Protein AF-A0A538GIA3-F1 (afdb_monomer_lite)

Radius of gyration: 32.83 Å; chains: 1; bounding box: 86×60×138 Å

Foldseek 3Di:
DVVLLLVLFVLSVLLVVLVVCCCVQVNPVLVVLVVLLVLLVVVVFDHDVVLVVLLVCLSNVLSVQLSVLSNVLSVQLSVVVVVVAFSVCSVVVCPPVSVVRNVVSVVSNVVSVVSSCVRVVSSCVVVVVVVVVCLVCVLVVPLPPPPVVLLPDDLVVLLVQLQVCLLVQQHQRSVVSSSVVSVSVCSRVVRCCCLVPVLCQQCPCPHPHPNVVVHNCVSVVNSNVRSVVSSVVSSVVSVVSSCVVVVHPPDDDDDDDDDDDVVVVVVVVVVVVVVVCSCCPVVVCVVVCPPPPADAKAADLDDALPNFAKWWAFPVHIIHFDWDQDDDPDADPRAFEDALNGTDWIKGFASFAGDPVQKWKAFPVVRDTFDWDWPDDDRGMTTIDGPDRDDFGKMWIWGWDHDPVIGIIIGIYGHHPVVDDGRPHDHPVPPPPVLCVLLVLLQLLLVVLLVLLVVLVVVCVVPPDQLSVLLSLLSNLSSQLSVLLSVCSVPFDDLVSLLSNCLSPLFRNLLSNLLSLVSVVDDPVVNVVSVVVSVVLSVVLNVLSVPWDFQPSQRVSDPRRDRGDPVSTDDDSVVNSVVRNVSSCCRQQVSLVVCCSVVHLVVLSVLSNVLSVLQVVLVVCVVVVDNSSNSVSSSSSSVSNSVSVVSVSPDDDDPDPPDDDDDDDDPDDDDDDDDDDD

Structure (mmCIF, N/CA/C/O backbone):
data_AF-A0A538GIA3-F1
#
_entry.id   AF-A0A538GIA3-F1
#
loop_
_atom_site.group_PDB
_atom_site.id
_atom_site.type_symbol
_atom_site.label_atom_id
_atom_site.label_alt_id
_atom_site.label_comp_id
_atom_site.label_asym_id
_atom_site.label_entity_id
_atom_site.label_seq_id
_atom_site.pdbx_PDB_ins_code
_atom_site.Cartn_x
_atom_site.Cartn_y
_atom_site.Cartn_z
_atom_site.occupancy
_atom_site.B_iso_or_equiv
_atom_site.auth_seq_id
_atom_site.auth_comp_id
_atom_site.auth_asym_id
_atom_site.auth_atom_id
_atom_site.pdbx_PDB_model_num
ATOM 1 N N . MET A 1 1 ? 30.311 -12.502 3.377 1.00 30.80 1 MET A N 1
ATOM 2 C CA . MET A 1 1 ? 28.892 -12.928 3.327 1.00 30.80 1 MET A CA 1
ATOM 3 C C . MET A 1 1 ? 28.023 -11.924 2.565 1.00 30.80 1 MET A C 1
ATOM 5 O O . MET A 1 1 ? 27.587 -12.278 1.486 1.00 30.80 1 MET A O 1
ATOM 9 N N . ASN A 1 2 ? 27.833 -10.675 3.027 1.00 29.47 2 ASN A N 1
ATOM 10 C CA . ASN A 1 2 ? 27.054 -9.655 2.284 1.00 29.47 2 ASN A CA 1
ATOM 11 C C . ASN A 1 2 ? 27.598 -9.367 0.881 1.00 29.47 2 ASN A C 1
ATOM 13 O O . ASN A 1 2 ? 26.841 -9.315 -0.073 1.00 29.47 2 ASN A O 1
ATOM 17 N N . GLU A 1 3 ? 28.916 -9.294 0.733 1.00 31.89 3 GLU A N 1
ATOM 18 C CA . GLU A 1 3 ? 29.552 -9.089 -0.571 1.00 31.89 3 GLU A CA 1
ATOM 19 C C . GLU A 1 3 ? 29.399 -10.298 -1.518 1.00 31.89 3 GLU A C 1
ATOM 21 O O . GLU A 1 3 ? 29.575 -10.163 -2.721 1.00 31.89 3 GLU A O 1
ATOM 26 N N . ALA A 1 4 ? 29.083 -11.487 -0.987 1.00 32.78 4 ALA A N 1
ATOM 27 C CA . ALA A 1 4 ? 28.753 -12.683 -1.770 1.00 32.78 4 ALA A CA 1
ATOM 28 C C . ALA A 1 4 ? 27.242 -12.756 -2.079 1.00 32.78 4 ALA A C 1
ATOM 30 O O . ALA A 1 4 ? 26.858 -13.183 -3.160 1.00 32.78 4 ALA A O 1
ATOM 31 N N . LEU A 1 5 ? 26.387 -12.260 -1.176 1.00 35.44 5 LEU A N 1
ATOM 32 C CA . LEU A 1 5 ? 24.940 -12.120 -1.386 1.00 35.44 5 LEU A CA 1
ATOM 33 C C . LEU A 1 5 ? 24.604 -11.033 -2.422 1.00 35.44 5 LEU A C 1
ATOM 35 O O . LEU A 1 5 ? 23.745 -11.261 -3.266 1.00 35.44 5 LEU A O 1
ATOM 39 N N . ASP A 1 6 ? 25.334 -9.912 -2.427 1.00 36.81 6 ASP A N 1
ATOM 40 C CA . ASP A 1 6 ? 25.243 -8.868 -3.464 1.00 36.81 6 ASP A CA 1
ATOM 41 C C . ASP A 1 6 ? 25.785 -9.343 -4.824 1.00 36.81 6 ASP A C 1
ATOM 43 O O . ASP A 1 6 ? 25.333 -8.886 -5.874 1.00 36.81 6 ASP A O 1
ATOM 47 N N . ARG A 1 7 ? 26.739 -10.286 -4.826 1.00 38.81 7 ARG A N 1
ATOM 48 C CA . ARG A 1 7 ? 27.225 -10.953 -6.047 1.00 38.81 7 ARG A CA 1
ATOM 49 C C . ARG A 1 7 ? 26.241 -12.004 -6.583 1.00 38.81 7 ARG A C 1
ATOM 51 O O . ARG A 1 7 ? 26.227 -12.240 -7.787 1.00 38.81 7 ARG A O 1
ATOM 58 N N . GLY A 1 8 ? 25.392 -12.573 -5.723 1.00 35.66 8 GLY A N 1
ATOM 59 C CA . GLY A 1 8 ? 24.418 -13.623 -6.055 1.00 35.66 8 GLY A CA 1
ATOM 60 C C . GLY A 1 8 ? 23.109 -13.156 -6.711 1.00 35.66 8 GLY A C 1
ATOM 61 O O . GLY A 1 8 ? 22.269 -13.995 -7.043 1.00 35.66 8 GLY A O 1
ATOM 62 N N . GLY A 1 9 ? 22.895 -11.849 -6.903 1.00 52.62 9 GLY A N 1
ATOM 63 C CA . GLY A 1 9 ? 21.720 -11.312 -7.606 1.00 52.62 9 GLY A CA 1
ATOM 64 C C . GLY A 1 9 ? 20.382 -11.798 -7.022 1.00 52.62 9 GLY A C 1
ATOM 65 O O . GLY A 1 9 ? 20.140 -11.684 -5.822 1.00 52.62 9 GLY A O 1
ATOM 66 N N . ALA A 1 10 ? 19.516 -12.383 -7.860 1.00 40.97 10 ALA A N 1
ATOM 67 C CA . ALA A 1 10 ? 18.181 -12.862 -7.473 1.00 40.97 10 ALA A CA 1
ATOM 68 C C . ALA A 1 10 ? 18.180 -13.916 -6.340 1.00 40.97 10 ALA A C 1
ATOM 70 O O . ALA A 1 10 ? 17.203 -14.014 -5.596 1.00 40.97 10 ALA A O 1
ATOM 71 N N . ALA A 1 11 ? 19.271 -14.670 -6.159 1.00 36.50 11 ALA A N 1
ATOM 72 C CA . ALA A 1 11 ? 19.405 -15.624 -5.055 1.00 36.50 11 ALA A CA 1
ATOM 73 C C . ALA A 1 11 ? 19.592 -14.918 -3.696 1.00 36.50 11 ALA A C 1
ATOM 75 O O . ALA A 1 11 ? 19.081 -15.382 -2.676 1.00 36.50 11 ALA A O 1
ATOM 76 N N . GLY A 1 12 ? 20.256 -13.755 -3.682 1.00 39.94 12 GLY A N 1
ATOM 77 C CA . GLY A 1 12 ? 20.361 -12.892 -2.502 1.00 39.94 12 GLY A CA 1
ATOM 78 C C . GLY A 1 12 ? 19.007 -12.293 -2.107 1.00 39.94 12 GLY A C 1
ATOM 79 O O . GLY A 1 12 ? 18.631 -12.327 -0.933 1.00 39.94 12 GLY A O 1
ATOM 80 N N . ASP A 1 13 ? 18.220 -11.850 -3.092 1.00 44.09 13 ASP A N 1
ATOM 81 C CA . ASP A 1 13 ? 16.851 -11.358 -2.881 1.00 44.09 13 ASP A CA 1
ATOM 82 C C . ASP A 1 13 ? 15.893 -12.457 -2.395 1.00 44.09 13 ASP A C 1
ATOM 84 O O . ASP A 1 13 ? 15.010 -12.197 -1.568 1.00 44.09 13 ASP A O 1
ATOM 88 N N . LEU A 1 14 ? 16.083 -13.703 -2.847 1.00 44.78 14 LEU A N 1
ATOM 89 C CA . LEU A 1 14 ? 15.340 -14.859 -2.346 1.00 44.78 14 LEU A CA 1
ATOM 90 C C . LEU A 1 14 ? 15.636 -15.104 -0.861 1.00 44.78 14 LEU A C 1
ATOM 92 O O . LEU A 1 14 ? 14.704 -15.303 -0.087 1.00 44.78 14 LEU A O 1
ATOM 96 N N . ILE A 1 15 ? 16.901 -15.020 -0.436 1.00 45.38 15 ILE A N 1
ATOM 97 C CA . ILE A 1 15 ? 17.307 -15.190 0.970 1.00 45.38 15 ILE A CA 1
ATOM 98 C C . ILE A 1 15 ? 16.727 -14.071 1.851 1.00 45.38 15 ILE A C 1
ATOM 100 O O . ILE A 1 15 ? 16.219 -14.341 2.942 1.00 45.38 15 ILE A O 1
ATOM 104 N N . VAL A 1 16 ? 16.717 -12.824 1.369 1.00 43.94 16 VAL A N 1
ATOM 105 C CA . VAL A 1 16 ? 16.105 -11.685 2.081 1.00 43.94 16 VAL A CA 1
ATOM 106 C C . VAL A 1 16 ? 14.578 -11.833 2.182 1.00 43.94 16 VAL A C 1
ATOM 108 O O . VAL A 1 16 ? 13.993 -11.552 3.234 1.00 43.94 16 VAL A O 1
ATOM 111 N N . ASN A 1 17 ? 13.909 -12.322 1.134 1.00 48.97 17 ASN A N 1
ATOM 112 C CA . ASN A 1 17 ? 12.468 -12.595 1.162 1.00 48.97 17 ASN A CA 1
ATOM 113 C C . ASN A 1 17 ? 12.107 -13.811 2.031 1.00 48.97 17 ASN A C 1
ATOM 115 O O . ASN A 1 17 ? 11.138 -13.744 2.791 1.00 48.97 17 ASN A O 1
ATOM 119 N N . LEU A 1 18 ? 12.903 -14.881 1.989 1.00 52.16 18 LEU A N 1
ATOM 120 C CA . LEU A 1 18 ? 12.789 -16.037 2.882 1.00 52.16 18 LEU A CA 1
ATOM 121 C C . LEU A 1 18 ? 12.942 -15.596 4.343 1.00 52.16 18 LEU A C 1
ATOM 123 O O . LEU A 1 18 ? 12.185 -16.044 5.204 1.00 52.16 18 LEU A O 1
ATOM 127 N N . HIS A 1 19 ? 13.861 -14.668 4.633 1.00 50.59 19 HIS A N 1
ATOM 128 C CA . HIS A 1 19 ? 14.054 -14.121 5.978 1.00 50.59 19 HIS A CA 1
ATOM 129 C C . HIS A 1 19 ? 12.826 -13.334 6.469 1.00 50.59 19 HIS A C 1
ATOM 131 O O . HIS A 1 19 ? 12.388 -13.488 7.613 1.00 50.59 19 HIS A O 1
ATOM 137 N N . ALA A 1 20 ? 12.210 -12.529 5.596 1.00 52.38 20 ALA A N 1
ATOM 138 C CA . ALA A 1 20 ? 10.968 -11.825 5.915 1.00 52.38 20 ALA A CA 1
ATOM 139 C C . ALA A 1 20 ? 9.803 -12.798 6.183 1.00 52.38 20 ALA A C 1
ATOM 141 O O . ALA A 1 20 ? 9.031 -12.598 7.126 1.00 52.38 20 ALA A O 1
ATOM 142 N N . GLN A 1 21 ? 9.701 -13.875 5.397 1.00 53.84 21 GLN A N 1
ATOM 143 C CA . GLN A 1 21 ? 8.718 -14.937 5.608 1.00 53.84 21 GLN A CA 1
ATOM 144 C C . GLN A 1 21 ? 8.959 -15.689 6.923 1.00 53.84 21 GLN A C 1
ATOM 146 O O . GLN A 1 21 ? 7.995 -15.942 7.641 1.00 53.84 21 GLN A O 1
ATOM 151 N N . LEU A 1 22 ? 10.210 -15.977 7.297 1.00 60.34 22 LEU A N 1
ATOM 152 C CA . LEU A 1 22 ? 10.563 -16.597 8.580 1.00 60.34 22 LEU A CA 1
ATOM 153 C C . LEU A 1 22 ? 10.086 -15.749 9.769 1.00 60.34 22 LEU A C 1
ATOM 155 O O . LEU A 1 22 ? 9.407 -16.260 10.658 1.00 60.34 22 LEU A O 1
ATOM 159 N N . ASN A 1 23 ? 10.367 -14.444 9.762 1.00 57.31 23 ASN A N 1
ATOM 160 C CA . ASN A 1 23 ? 9.958 -13.557 10.855 1.00 57.31 23 ASN A CA 1
ATOM 161 C C . ASN A 1 23 ? 8.429 -13.410 10.948 1.00 57.31 23 ASN A C 1
ATOM 163 O O . ASN A 1 23 ? 7.873 -13.413 12.050 1.00 57.31 23 ASN A O 1
ATOM 167 N N . MET A 1 24 ? 7.731 -13.322 9.809 1.00 61.91 24 MET A N 1
ATOM 168 C CA . MET A 1 24 ? 6.268 -13.210 9.788 1.00 61.91 24 MET A CA 1
ATOM 169 C C . MET A 1 24 ? 5.551 -14.525 10.114 1.00 61.91 24 MET A C 1
ATOM 171 O O . MET A 1 24 ? 4.698 -14.544 11.001 1.00 61.91 24 MET A O 1
ATOM 175 N N . LEU A 1 25 ? 5.850 -15.608 9.394 1.00 59.62 25 LEU A N 1
ATOM 176 C CA . LEU A 1 25 ? 5.139 -16.889 9.494 1.00 59.62 25 LEU A CA 1
ATOM 177 C C . LEU A 1 25 ? 5.694 -17.763 10.623 1.00 59.62 25 LEU A C 1
ATOM 179 O O . LEU A 1 25 ? 4.917 -18.316 11.398 1.00 59.62 25 LEU A O 1
ATOM 183 N N . GLY A 1 26 ? 7.020 -17.855 10.740 1.00 57.88 26 GLY A N 1
ATOM 184 C CA . GLY A 1 26 ? 7.700 -18.669 11.750 1.00 57.88 26 GLY A CA 1
ATOM 185 C C . GLY A 1 26 ? 7.794 -17.999 13.122 1.00 57.88 26 GLY A C 1
ATOM 186 O O . GLY A 1 26 ? 7.674 -18.670 14.132 1.00 57.88 26 GLY A O 1
ATOM 187 N N . GLY A 1 27 ? 7.963 -16.679 13.198 1.00 64.00 27 GLY A N 1
ATOM 188 C CA . GLY A 1 27 ? 8.046 -15.968 14.479 1.00 64.00 27 GLY A CA 1
ATOM 189 C C . GLY A 1 27 ? 6.685 -15.481 14.974 1.00 64.00 27 GLY A C 1
ATOM 190 O O . GLY A 1 27 ? 6.101 -16.005 15.927 1.00 64.00 27 GLY A O 1
ATOM 191 N N . LEU A 1 28 ? 6.172 -14.443 14.314 1.00 65.88 28 LEU A N 1
ATOM 192 C CA . LEU A 1 28 ? 4.982 -13.723 14.761 1.00 65.88 28 LEU A CA 1
ATOM 193 C C . LEU A 1 28 ? 3.721 -14.594 14.725 1.00 65.88 28 LEU A C 1
ATOM 195 O O . LEU A 1 28 ? 2.940 -14.574 15.677 1.00 65.88 28 LEU A O 1
ATOM 199 N N . MET A 1 29 ? 3.505 -15.356 13.650 1.00 71.62 29 MET A N 1
ATOM 200 C CA . MET A 1 29 ? 2.261 -16.110 13.490 1.00 71.62 29 MET A CA 1
ATOM 201 C C . MET A 1 29 ? 2.133 -17.248 14.505 1.00 71.62 29 MET A C 1
ATOM 203 O O . MET A 1 29 ? 1.075 -17.380 15.114 1.00 71.62 29 MET A O 1
ATOM 207 N N . LEU A 1 30 ? 3.205 -18.003 14.771 1.00 76.50 30 LEU A N 1
ATOM 208 C CA . LEU A 1 30 ? 3.218 -19.029 15.823 1.00 76.50 30 LEU A CA 1
ATOM 209 C C . LEU A 1 30 ? 2.889 -18.443 17.198 1.00 76.50 30 LEU A C 1
ATOM 211 O O . LEU A 1 30 ? 2.060 -18.994 17.927 1.00 76.50 30 LEU A O 1
ATOM 215 N N . LEU A 1 31 ? 3.485 -17.296 17.531 1.00 72.38 31 LEU A N 1
ATOM 216 C CA . LEU A 1 31 ? 3.217 -16.601 18.786 1.00 72.38 31 LEU A CA 1
ATOM 217 C C . LEU A 1 31 ? 1.751 -16.149 18.877 1.00 72.38 31 LEU A C 1
ATOM 219 O O . LEU A 1 31 ? 1.096 -16.380 19.893 1.00 72.38 31 LEU A O 1
ATOM 223 N N . LEU A 1 32 ? 1.200 -15.570 17.806 1.00 76.19 32 LEU A N 1
ATOM 224 C CA . LEU A 1 32 ? -0.209 -15.168 17.745 1.00 76.19 32 LEU A CA 1
ATOM 225 C C . LEU A 1 32 ? -1.166 -16.364 17.838 1.00 76.19 32 LEU A C 1
ATOM 227 O O . LEU A 1 32 ? -2.190 -16.271 18.514 1.00 76.19 32 LEU A O 1
ATOM 231 N N . MET A 1 33 ? -0.840 -17.488 17.199 1.00 80.88 33 MET A N 1
ATOM 232 C CA . MET A 1 33 ? -1.633 -18.718 17.264 1.00 80.88 33 MET A CA 1
ATOM 233 C C . MET A 1 33 ? -1.631 -19.306 18.677 1.00 80.88 33 MET A C 1
ATOM 235 O O . MET A 1 33 ? -2.693 -19.653 19.197 1.00 80.88 33 MET A O 1
ATOM 239 N N . GLY A 1 34 ? -0.465 -19.359 19.329 1.00 78.50 34 GLY A N 1
ATOM 240 C CA . GLY A 1 34 ? -0.338 -19.788 20.722 1.00 78.50 34 GLY A CA 1
ATOM 241 C C . GLY A 1 34 ? -1.129 -18.891 21.675 1.00 78.50 34 GLY A C 1
ATOM 242 O O . GLY A 1 34 ? -1.911 -19.386 22.488 1.00 78.50 34 GLY A O 1
ATOM 243 N N . LEU A 1 35 ? -1.011 -17.568 21.517 1.00 78.94 35 LEU A N 1
ATOM 244 C CA . LEU A 1 35 ? -1.792 -16.595 22.283 1.00 78.94 35 LEU A CA 1
ATOM 245 C C . LEU A 1 35 ? -3.297 -16.746 22.050 1.00 78.94 35 LEU A C 1
ATOM 247 O O . LEU A 1 35 ? -4.066 -16.660 23.003 1.00 78.94 35 LEU A O 1
ATOM 251 N N . ALA A 1 36 ? -3.733 -16.981 20.811 1.00 82.12 36 ALA A N 1
ATOM 252 C CA . ALA A 1 36 ? -5.144 -17.168 20.490 1.00 82.12 36 ALA A CA 1
ATOM 253 C C . ALA A 1 36 ? -5.718 -18.428 21.155 1.00 82.12 36 ALA A C 1
ATOM 255 O O . ALA A 1 36 ? -6.781 -18.357 21.771 1.00 82.12 36 ALA A O 1
ATOM 256 N N . LEU A 1 37 ? -5.011 -19.561 21.078 1.00 83.06 37 LEU A N 1
ATOM 257 C CA . LEU A 1 37 ? -5.427 -20.804 21.732 1.00 83.06 37 LEU A CA 1
ATOM 258 C C . LEU A 1 37 ? -5.461 -20.643 23.258 1.00 83.06 37 LEU A C 1
ATOM 260 O O . LEU A 1 37 ? -6.485 -20.939 23.873 1.00 83.06 37 LEU A O 1
ATOM 264 N N . GLY A 1 38 ? -4.400 -20.092 23.854 1.00 78.88 38 GLY A N 1
ATOM 265 C CA . GLY A 1 38 ? -4.327 -19.856 25.298 1.00 78.88 38 GLY A CA 1
ATOM 266 C C . GLY A 1 38 ? -5.387 -18.871 25.800 1.00 78.88 38 GLY A C 1
ATOM 267 O O . GLY A 1 38 ? -6.025 -19.107 26.822 1.00 78.88 38 GLY A O 1
ATOM 268 N N . ALA A 1 39 ? -5.651 -17.793 25.058 1.00 79.00 39 ALA A N 1
ATOM 269 C CA . ALA A 1 39 ? -6.700 -16.837 25.407 1.00 79.00 39 ALA A CA 1
ATOM 270 C C . ALA A 1 39 ? -8.099 -17.467 25.350 1.00 79.00 39 ALA A C 1
ATOM 272 O O . ALA A 1 39 ? -8.937 -17.167 26.198 1.00 79.00 39 ALA A O 1
ATOM 273 N N . LEU A 1 40 ? -8.370 -18.339 24.375 1.00 81.94 40 LEU A N 1
ATOM 274 C CA . LEU A 1 40 ? -9.651 -19.040 24.283 1.00 81.94 40 LEU A CA 1
ATOM 275 C C . LEU A 1 40 ? -9.827 -20.059 25.415 1.00 81.94 40 LEU A C 1
ATOM 277 O O . LEU A 1 40 ? -10.924 -20.149 25.967 1.00 81.94 40 LEU A O 1
ATOM 281 N N . GLU A 1 41 ? -8.764 -20.767 25.802 1.00 82.88 41 GLU A N 1
ATOM 282 C CA . GLU A 1 41 ? -8.759 -21.649 26.979 1.00 82.88 41 GLU A CA 1
ATOM 283 C C . GLU A 1 41 ? -9.051 -20.864 28.268 1.00 82.88 41 GLU A C 1
ATOM 285 O O . GLU A 1 41 ? -9.948 -21.238 29.022 1.00 82.88 41 GLU A O 1
ATOM 290 N N . LEU A 1 42 ? -8.390 -19.718 28.479 1.00 82.12 42 LEU A N 1
ATOM 291 C CA . LEU A 1 42 ? -8.646 -18.825 29.622 1.00 82.12 42 LEU A CA 1
ATOM 292 C C . LEU A 1 42 ? -10.083 -18.278 29.652 1.00 82.12 42 LEU A C 1
ATOM 294 O O . LEU A 1 42 ? -10.603 -17.945 30.714 1.00 82.12 42 LEU A O 1
ATOM 298 N N . LEU A 1 43 ? -10.738 -18.183 28.493 1.00 79.94 43 LEU A N 1
ATOM 299 C CA . LEU A 1 43 ? -12.144 -17.790 28.362 1.00 79.94 43 LEU A CA 1
ATOM 300 C C . LEU A 1 43 ? -13.119 -18.974 28.530 1.00 79.94 43 LEU A C 1
ATOM 302 O O . LEU A 1 43 ? -14.318 -18.819 28.279 1.00 79.94 43 LEU A O 1
ATOM 306 N N . GLY A 1 44 ? -12.627 -20.143 28.951 1.00 80.75 44 GLY A N 1
ATOM 307 C CA . GLY A 1 44 ? -13.427 -21.327 29.260 1.00 80.75 44 GLY A CA 1
ATOM 308 C C . GLY A 1 44 ? -13.845 -22.146 28.038 1.00 80.75 44 GLY A C 1
ATOM 309 O O . GLY A 1 44 ? -14.849 -22.862 28.102 1.00 80.75 44 GLY A O 1
ATOM 310 N N . ALA A 1 45 ? -13.140 -22.020 26.908 1.00 85.19 45 ALA A N 1
ATOM 311 C CA . ALA A 1 45 ? -13.335 -22.899 25.758 1.00 85.19 45 ALA A CA 1
ATOM 312 C C . ALA A 1 45 ? -12.689 -24.273 25.999 1.00 85.19 45 ALA A C 1
ATOM 314 O O . ALA A 1 45 ? -11.626 -24.371 26.610 1.00 85.19 45 ALA A O 1
ATOM 315 N N . SER A 1 46 ? -13.308 -25.339 25.484 1.00 85.69 46 SER A N 1
ATOM 316 C CA . SER A 1 46 ? -12.746 -26.686 25.591 1.00 85.69 46 SER A CA 1
ATOM 317 C C . SER A 1 46 ? -11.456 -26.815 24.780 1.00 85.69 46 SER A C 1
ATOM 319 O O . SER A 1 46 ? -11.384 -26.447 23.604 1.00 85.69 46 SER A O 1
ATOM 321 N N . ARG A 1 47 ? -10.424 -27.354 25.430 1.00 80.94 47 ARG A N 1
ATOM 322 C CA . ARG A 1 47 ? -9.103 -27.573 24.842 1.00 80.94 47 ARG A CA 1
ATOM 323 C C . ARG A 1 47 ? -9.176 -28.581 23.691 1.00 80.94 47 ARG A C 1
ATOM 325 O O . ARG A 1 47 ? -9.852 -29.601 23.793 1.00 80.94 47 ARG A O 1
ATOM 332 N N . GLN A 1 48 ? -8.448 -28.315 22.607 1.00 85.12 48 GLN A N 1
ATOM 333 C CA . GLN A 1 48 ? -8.380 -29.161 21.404 1.00 85.12 48 GLN A CA 1
ATOM 334 C C . GLN A 1 48 ? -6.963 -29.750 21.237 1.00 85.12 48 GLN A C 1
ATOM 336 O O . GLN A 1 48 ? -6.241 -29.374 20.310 1.00 85.12 48 GLN A O 1
ATOM 341 N N . PRO A 1 49 ? -6.516 -30.661 22.125 1.00 82.50 49 PRO A N 1
ATOM 342 C CA . PRO A 1 49 ? -5.104 -31.035 22.252 1.00 82.50 49 PRO A CA 1
ATOM 343 C C . PRO A 1 49 ? -4.532 -31.707 20.999 1.00 82.50 49 PRO A C 1
ATOM 345 O O . PRO A 1 49 ? -3.393 -31.434 20.630 1.00 82.50 49 PRO A O 1
ATOM 348 N N . ARG A 1 50 ? -5.318 -32.539 20.298 1.00 86.69 50 ARG A N 1
ATOM 349 C CA . ARG A 1 50 ? -4.876 -33.203 19.057 1.00 86.69 50 ARG A CA 1
ATOM 350 C C . ARG A 1 50 ? -4.555 -32.192 17.954 1.00 86.69 50 ARG A C 1
ATOM 352 O O . ARG A 1 50 ? -3.497 -32.266 17.342 1.00 86.69 50 ARG A O 1
ATOM 359 N N . ARG A 1 51 ? -5.444 -31.217 17.736 1.00 86.12 51 ARG A N 1
ATOM 360 C CA . ARG A 1 51 ? -5.266 -30.178 16.708 1.00 86.12 51 ARG A CA 1
ATOM 361 C C . ARG A 1 51 ? -4.180 -29.178 17.103 1.00 86.12 51 ARG A C 1
ATOM 363 O O . ARG A 1 51 ? -3.378 -28.812 16.257 1.00 86.12 51 ARG A O 1
ATOM 370 N N . ALA A 1 52 ? -4.095 -28.805 18.382 1.00 83.94 52 ALA A N 1
ATOM 371 C CA . ALA A 1 52 ? -3.032 -27.939 18.892 1.00 83.94 52 ALA A CA 1
ATOM 372 C C . ALA A 1 52 ? -1.635 -28.570 18.742 1.00 83.94 52 ALA A C 1
ATOM 374 O O . ALA A 1 52 ? -0.704 -27.888 18.328 1.00 83.94 52 ALA A O 1
ATOM 375 N N . ARG A 1 53 ? -1.489 -29.880 18.998 1.00 85.75 53 ARG A N 1
ATOM 376 C CA . ARG A 1 53 ? -0.234 -30.606 18.727 1.00 85.75 53 ARG A CA 1
ATOM 377 C C . ARG A 1 53 ? 0.112 -30.607 17.240 1.00 85.75 53 ARG A C 1
ATOM 379 O O . ARG A 1 53 ? 1.259 -30.365 16.894 1.00 85.75 53 ARG A O 1
ATOM 386 N N . LEU A 1 54 ? -0.877 -30.815 16.371 1.00 87.62 54 LEU A N 1
ATOM 387 C CA . LEU A 1 54 ? -0.676 -30.785 14.920 1.00 87.62 54 LEU A CA 1
ATOM 388 C C . LEU A 1 54 ? -0.157 -29.416 14.447 1.00 87.62 54 LEU A C 1
ATOM 390 O O . LEU A 1 54 ? 0.767 -29.353 13.647 1.00 87.62 54 LEU A O 1
ATOM 394 N N . VAL A 1 55 ? -0.698 -28.324 14.999 1.00 87.06 55 VAL A N 1
ATOM 395 C CA . VAL A 1 55 ? -0.223 -26.951 14.754 1.00 87.06 55 VAL A CA 1
ATOM 396 C C . VAL A 1 55 ? 1.225 -26.772 15.209 1.00 87.06 55 VAL A C 1
ATOM 398 O O . VAL A 1 55 ? 2.042 -26.271 14.442 1.00 87.06 55 VAL A O 1
ATOM 401 N N . LEU A 1 56 ? 1.541 -27.198 16.436 1.00 82.62 56 LEU A N 1
ATOM 402 C CA . LEU A 1 56 ? 2.874 -27.066 17.038 1.00 82.62 56 LEU A CA 1
ATOM 403 C C . LEU A 1 56 ? 3.948 -27.905 16.342 1.00 82.62 56 LEU A C 1
ATOM 405 O O . LEU A 1 56 ? 5.125 -27.617 16.506 1.00 82.62 56 LEU A O 1
ATOM 409 N N . VAL A 1 57 ? 3.564 -28.933 15.589 1.00 86.44 57 VAL A N 1
ATOM 410 C CA . VAL A 1 57 ? 4.512 -29.773 14.850 1.00 86.44 57 VAL A CA 1
ATOM 411 C C . VAL A 1 57 ? 4.605 -29.321 13.400 1.00 86.44 57 VAL A C 1
ATOM 413 O O . VAL A 1 57 ? 5.692 -29.014 12.924 1.00 86.44 57 VAL A O 1
ATOM 416 N N . LEU A 1 58 ? 3.477 -29.227 12.693 1.00 90.25 58 LEU A N 1
ATOM 417 C CA . LEU A 1 58 ? 3.489 -29.016 11.247 1.00 90.25 58 LEU A CA 1
ATOM 418 C C . LEU A 1 58 ? 3.885 -27.598 10.841 1.00 90.25 58 LEU A C 1
ATOM 420 O O . LEU A 1 58 ? 4.578 -27.438 9.840 1.00 90.25 58 LEU A O 1
ATOM 424 N N . VAL A 1 59 ? 3.480 -26.572 11.600 1.00 85.81 59 VAL A N 1
ATOM 425 C CA . VAL A 1 59 ? 3.829 -25.185 11.257 1.00 85.81 59 VAL A CA 1
ATOM 426 C C . VAL A 1 59 ? 5.324 -24.928 11.474 1.00 85.81 59 VAL A C 1
ATOM 428 O O . VAL A 1 59 ? 5.964 -24.486 10.522 1.00 85.81 59 VAL A O 1
ATOM 431 N N . PRO A 1 60 ? 5.935 -25.239 12.639 1.00 83.81 60 PRO A N 1
ATOM 432 C CA . PRO A 1 60 ? 7.365 -25.004 12.821 1.00 83.81 60 PRO A CA 1
ATOM 433 C C . PRO A 1 60 ? 8.229 -25.932 11.968 1.00 83.81 60 PRO A C 1
ATOM 435 O O . PRO A 1 60 ? 9.177 -25.454 11.355 1.00 83.81 60 PRO A O 1
ATOM 438 N N . ALA A 1 61 ? 7.904 -27.229 11.881 1.00 86.19 61 ALA A N 1
ATOM 439 C CA . ALA A 1 61 ? 8.702 -28.173 11.097 1.00 86.19 61 ALA A CA 1
ATOM 440 C C . ALA A 1 61 ? 8.606 -27.882 9.595 1.00 86.19 61 ALA A C 1
ATOM 442 O O . ALA A 1 61 ? 9.630 -27.813 8.920 1.00 86.19 61 ALA A O 1
ATOM 443 N N . GLY A 1 62 ? 7.395 -27.635 9.082 1.00 86.25 62 GLY A N 1
ATOM 444 C CA . GLY A 1 62 ? 7.196 -27.244 7.689 1.00 86.25 62 GLY A CA 1
ATOM 445 C C . GLY A 1 62 ? 7.932 -25.947 7.359 1.00 86.25 62 GLY A C 1
ATOM 446 O O . GLY A 1 62 ? 8.617 -25.878 6.345 1.00 86.25 62 GLY A O 1
ATOM 447 N N . MET A 1 63 ? 7.884 -24.950 8.248 1.00 83.81 63 MET A N 1
ATOM 448 C CA . MET A 1 63 ? 8.592 -23.685 8.042 1.00 83.81 63 MET A CA 1
ATOM 449 C C . MET A 1 63 ? 10.116 -23.843 8.108 1.00 83.81 63 MET A C 1
ATOM 451 O O . MET A 1 63 ? 10.824 -23.251 7.296 1.00 83.81 63 MET A O 1
ATOM 455 N N . ALA A 1 64 ? 10.627 -24.646 9.045 1.00 83.62 64 ALA A N 1
ATOM 456 C CA . ALA A 1 64 ? 12.055 -24.910 9.182 1.00 83.62 64 ALA A CA 1
ATOM 457 C C . ALA A 1 64 ? 12.615 -25.591 7.929 1.00 83.62 64 ALA A C 1
ATOM 459 O O . ALA A 1 64 ? 13.626 -25.134 7.406 1.00 83.62 64 ALA A O 1
ATOM 460 N N . VAL A 1 65 ? 11.928 -26.623 7.422 1.00 86.88 65 VAL A N 1
ATOM 461 C CA . VAL A 1 65 ? 12.314 -27.332 6.191 1.00 86.88 65 VAL A CA 1
ATOM 462 C C . VAL A 1 65 ? 12.188 -26.420 4.974 1.00 86.88 65 VAL A C 1
ATOM 464 O O . VAL A 1 65 ? 13.116 -26.350 4.178 1.00 86.88 65 VAL A O 1
ATOM 467 N N . TYR A 1 66 ? 11.082 -25.682 4.842 1.00 80.81 66 TYR A N 1
ATOM 468 C CA . TYR A 1 66 ? 10.877 -24.757 3.724 1.00 80.81 66 TYR A CA 1
ATOM 469 C C . TYR A 1 66 ? 11.988 -23.703 3.657 1.00 80.81 66 TYR A C 1
ATOM 471 O O . TYR A 1 66 ? 12.516 -23.407 2.588 1.00 80.81 66 TYR A O 1
ATOM 479 N N . TYR A 1 67 ? 12.379 -23.163 4.812 1.00 78.56 67 TYR A N 1
ATOM 480 C CA . TYR A 1 67 ? 13.422 -22.152 4.895 1.00 78.56 67 TYR A CA 1
ATOM 481 C C . TYR A 1 67 ? 14.820 -22.725 4.656 1.00 78.56 67 TYR A C 1
ATOM 483 O O . TYR A 1 67 ? 15.551 -22.207 3.816 1.00 78.56 67 TYR A O 1
ATOM 491 N N . SER A 1 68 ? 15.205 -23.787 5.371 1.00 81.50 68 SER A N 1
ATOM 492 C CA . SER A 1 68 ? 16.551 -24.358 5.253 1.00 81.50 68 SER A CA 1
ATOM 493 C C . SER A 1 68 ? 16.800 -24.928 3.859 1.00 81.50 68 SER A C 1
ATOM 495 O O . SER A 1 68 ? 17.848 -24.659 3.274 1.00 81.50 68 SER A O 1
ATOM 497 N N . ALA A 1 69 ? 15.816 -25.628 3.287 1.00 81.00 69 ALA A N 1
ATOM 498 C CA . ALA A 1 69 ? 15.894 -26.127 1.923 1.00 81.00 69 ALA A CA 1
ATOM 499 C C . ALA A 1 69 ? 15.878 -24.983 0.906 1.00 81.00 69 ALA A C 1
ATOM 501 O O . ALA A 1 69 ? 16.672 -25.001 -0.026 1.00 81.00 69 ALA A O 1
ATOM 502 N N . GLY A 1 70 ? 15.036 -23.960 1.098 1.00 75.44 70 GLY A N 1
ATOM 503 C CA . GLY A 1 70 ? 14.992 -22.792 0.216 1.00 75.44 70 GLY A CA 1
ATOM 504 C C . GLY A 1 70 ? 16.337 -22.067 0.143 1.00 75.44 70 GLY A C 1
ATOM 505 O O . GLY A 1 70 ? 16.811 -21.762 -0.947 1.00 75.44 70 GLY A O 1
ATOM 506 N N . VAL A 1 71 ? 16.994 -21.861 1.290 1.00 74.31 71 VAL A N 1
ATOM 507 C CA . VAL A 1 71 ? 18.343 -21.273 1.354 1.00 74.31 71 VAL A CA 1
ATOM 508 C C . VAL A 1 71 ? 19.383 -22.191 0.706 1.00 74.31 71 VAL A C 1
ATOM 510 O O . VAL A 1 71 ? 20.234 -21.709 -0.038 1.00 74.31 71 VAL A O 1
ATOM 513 N N . ALA A 1 72 ? 19.317 -23.502 0.954 1.00 79.12 72 ALA A N 1
ATOM 514 C CA . ALA A 1 72 ? 20.253 -24.460 0.373 1.00 79.12 72 ALA A CA 1
ATOM 515 C C . ALA A 1 72 ? 20.137 -24.525 -1.160 1.00 79.12 72 ALA A C 1
ATOM 517 O O . ALA A 1 72 ? 21.152 -24.429 -1.847 1.00 79.12 72 ALA A O 1
ATOM 518 N N . PHE A 1 73 ? 18.920 -24.622 -1.705 1.00 78.56 73 PHE A N 1
ATOM 519 C CA . PHE A 1 73 ? 18.695 -24.610 -3.153 1.00 78.56 73 PHE A CA 1
ATOM 520 C C . PHE A 1 73 ? 19.157 -23.295 -3.775 1.00 78.56 73 PHE A C 1
ATOM 522 O O . PHE A 1 73 ? 19.912 -23.332 -4.740 1.00 78.56 73 PHE A O 1
ATOM 529 N N . ALA A 1 74 ? 18.834 -22.151 -3.166 1.00 67.12 74 ALA A N 1
ATOM 530 C CA . ALA A 1 74 ? 19.292 -20.848 -3.647 1.00 67.12 74 ALA A CA 1
ATOM 531 C C . ALA A 1 74 ? 20.823 -20.720 -3.668 1.00 67.12 74 ALA A C 1
ATOM 533 O O . ALA A 1 74 ? 21.388 -20.161 -4.606 1.00 67.12 74 ALA A O 1
ATOM 534 N N . ALA A 1 75 ? 21.514 -21.261 -2.660 1.00 73.00 75 ALA A N 1
ATOM 535 C CA . ALA A 1 75 ? 22.973 -21.279 -2.629 1.00 73.00 75 ALA A CA 1
ATOM 536 C C . ALA A 1 75 ? 23.561 -22.159 -3.749 1.00 73.00 75 ALA A C 1
ATOM 538 O O . ALA A 1 75 ? 24.547 -21.779 -4.382 1.00 73.00 75 ALA A O 1
ATOM 539 N N . VAL A 1 76 ? 22.942 -23.309 -4.033 1.00 76.25 76 VAL A N 1
ATOM 540 C CA . VAL A 1 76 ? 23.356 -24.201 -5.129 1.00 76.25 76 VAL A CA 1
ATOM 541 C C . VAL A 1 76 ? 23.073 -23.574 -6.498 1.00 76.25 76 VAL A C 1
ATOM 543 O O . VAL A 1 76 ? 23.913 -23.667 -7.395 1.00 76.25 76 VAL A O 1
ATOM 546 N N . GLU A 1 77 ? 21.929 -22.911 -6.668 1.00 69.75 77 GLU A N 1
ATOM 547 C CA . GLU A 1 77 ? 21.599 -22.132 -7.868 1.00 69.75 77 GLU A CA 1
ATOM 548 C C . GLU A 1 77 ? 22.642 -21.039 -8.105 1.00 69.75 77 GLU A C 1
ATOM 550 O O . GLU A 1 77 ? 23.209 -20.962 -9.196 1.00 69.75 77 GLU A O 1
ATOM 555 N N . ALA A 1 78 ? 22.952 -20.251 -7.070 1.00 61.97 78 ALA A N 1
ATOM 556 C CA . ALA A 1 78 ? 23.950 -19.189 -7.133 1.00 61.97 78 ALA A CA 1
ATOM 557 C C . ALA A 1 78 ? 25.328 -19.728 -7.539 1.00 61.97 78 ALA A C 1
ATOM 559 O O . ALA A 1 78 ? 25.946 -19.196 -8.457 1.00 61.97 78 ALA A O 1
ATOM 560 N N . HIS A 1 79 ? 25.771 -20.836 -6.938 1.00 73.81 79 HIS A N 1
ATOM 561 C CA . HIS A 1 79 ? 27.055 -21.450 -7.275 1.00 73.81 79 HIS A CA 1
ATOM 562 C C . HIS A 1 79 ? 27.118 -21.933 -8.736 1.00 73.81 79 HIS A C 1
ATOM 564 O O . HIS A 1 79 ? 28.136 -21.781 -9.412 1.00 73.81 79 HIS A O 1
ATOM 570 N N . ARG A 1 80 ? 26.016 -22.480 -9.269 1.00 72.12 80 ARG A N 1
ATOM 571 C CA . ARG A 1 80 ? 25.935 -22.897 -10.681 1.00 72.12 80 ARG A CA 1
ATOM 572 C C . ARG A 1 80 ? 25.978 -21.708 -11.637 1.00 72.12 80 ARG A C 1
ATOM 574 O O . ARG A 1 80 ? 26.598 -21.810 -12.696 1.00 72.12 80 ARG A O 1
ATOM 581 N N . VAL A 1 81 ? 25.334 -20.603 -11.270 1.00 60.50 81 VAL A N 1
ATOM 582 C CA . VAL A 1 81 ? 25.359 -19.357 -12.046 1.00 60.50 81 VAL A CA 1
ATOM 583 C C . VAL A 1 81 ? 26.756 -18.731 -12.027 1.00 60.50 81 VAL A C 1
ATOM 585 O O . VAL A 1 81 ? 27.255 -18.349 -13.084 1.00 60.50 81 VAL A O 1
ATOM 588 N N . GLU A 1 82 ? 27.433 -18.709 -10.875 1.00 62.06 82 GLU A N 1
ATOM 589 C CA . GLU A 1 82 ? 28.840 -18.285 -10.773 1.00 62.06 82 GLU A CA 1
ATOM 590 C C . GLU A 1 82 ? 29.766 -19.149 -11.642 1.00 62.06 82 GLU A C 1
ATOM 592 O O . GLU A 1 82 ? 30.684 -18.631 -12.275 1.00 62.06 82 GLU A O 1
ATOM 597 N N . GLY A 1 83 ? 29.476 -20.449 -11.759 1.00 71.56 83 GLY A N 1
ATOM 598 C CA . GLY A 1 83 ? 30.154 -21.375 -12.673 1.00 71.56 83 GLY A CA 1
ATOM 599 C C . GLY A 1 83 ? 29.836 -21.185 -14.166 1.00 71.56 83 GLY A C 1
ATOM 600 O O . GLY A 1 83 ? 30.212 -22.030 -14.977 1.00 71.56 83 GLY A O 1
ATOM 601 N N . GLY A 1 84 ? 29.124 -20.119 -14.551 1.00 62.12 84 GLY A N 1
ATOM 602 C CA . GLY A 1 84 ? 28.845 -19.758 -15.945 1.00 62.12 84 GLY A CA 1
ATOM 603 C C . GLY A 1 84 ? 27.614 -20.427 -16.569 1.00 62.12 84 GLY A C 1
ATOM 604 O O . GLY A 1 84 ? 27.418 -20.330 -17.783 1.00 62.12 84 GLY A O 1
ATOM 605 N N . ARG A 1 85 ? 26.770 -21.113 -15.782 1.00 64.19 85 ARG A N 1
ATOM 606 C CA . ARG A 1 85 ? 25.483 -21.654 -16.262 1.00 64.19 85 ARG A CA 1
ATOM 607 C C . ARG A 1 85 ? 24.420 -20.554 -16.313 1.00 64.19 85 ARG A C 1
ATOM 609 O O . ARG A 1 85 ? 24.416 -19.637 -15.498 1.00 64.19 85 ARG A O 1
ATOM 616 N N . SER A 1 86 ? 23.470 -20.682 -17.240 1.00 57.16 86 SER A N 1
ATOM 617 C CA . SER A 1 86 ? 22.259 -19.854 -17.232 1.00 57.16 86 SER A CA 1
ATOM 618 C C . SER A 1 86 ? 21.440 -20.084 -15.966 1.00 57.16 86 SER A C 1
ATOM 620 O O . SER A 1 86 ? 21.347 -21.215 -15.486 1.00 57.16 86 SER A O 1
ATOM 622 N N . PHE A 1 87 ? 20.770 -19.040 -15.473 1.00 52.53 87 PHE A N 1
ATOM 623 C CA . PHE A 1 87 ? 19.844 -19.163 -14.344 1.00 52.53 87 PHE A CA 1
ATOM 624 C C . PHE A 1 87 ? 18.735 -20.183 -14.643 1.00 52.53 87 PHE A C 1
ATOM 626 O O . PHE A 1 87 ? 18.486 -21.080 -13.841 1.00 52.53 87 PHE A O 1
ATOM 633 N N . ALA A 1 88 ? 18.160 -20.147 -15.852 1.00 55.00 88 ALA A N 1
ATOM 634 C CA . ALA A 1 88 ? 17.164 -21.130 -16.276 1.00 55.00 88 ALA A CA 1
ATOM 635 C C . ALA A 1 88 ? 17.700 -22.574 -16.247 1.00 55.00 88 ALA A C 1
ATOM 637 O O . ALA A 1 88 ? 16.987 -23.485 -15.828 1.00 55.00 88 ALA A O 1
ATOM 638 N N . SER A 1 89 ? 18.959 -22.798 -16.649 1.00 67.19 89 SER A N 1
ATOM 639 C CA . SER A 1 89 ? 19.591 -24.119 -16.547 1.00 67.19 89 SER A CA 1
ATOM 640 C C . SER A 1 89 ? 19.898 -24.499 -15.102 1.00 67.19 89 SER A C 1
ATOM 642 O O . SER A 1 89 ? 19.842 -25.686 -14.792 1.00 67.19 89 SER A O 1
ATOM 644 N N . ALA A 1 90 ? 20.252 -23.542 -14.241 1.00 68.06 90 ALA A N 1
ATOM 645 C CA . ALA A 1 90 ? 20.543 -23.793 -12.835 1.00 68.06 90 ALA A CA 1
ATOM 646 C C . ALA A 1 90 ? 19.288 -24.278 -12.094 1.00 68.06 90 ALA A C 1
ATOM 648 O O . ALA A 1 90 ? 19.357 -25.320 -11.444 1.00 68.06 90 ALA A O 1
ATOM 649 N N . VAL A 1 91 ? 18.153 -23.595 -12.295 1.00 64.38 91 VAL A N 1
ATOM 650 C CA . VAL A 1 91 ? 16.837 -23.963 -11.743 1.00 64.38 91 VAL A CA 1
ATOM 651 C C . VAL A 1 91 ? 16.333 -25.278 -12.341 1.00 64.38 91 VAL A C 1
ATOM 653 O O . VAL A 1 91 ? 16.015 -26.212 -11.611 1.00 64.38 91 VAL A O 1
ATOM 656 N N . SER A 1 92 ? 16.344 -25.418 -13.674 1.00 73.12 92 SER A N 1
ATOM 657 C CA . SER A 1 92 ? 15.854 -26.645 -14.335 1.00 73.12 92 SER A CA 1
ATOM 658 C C . SER A 1 92 ? 16.644 -27.891 -13.934 1.00 73.12 92 SER A C 1
ATOM 660 O O . SER A 1 92 ? 16.109 -28.991 -13.950 1.00 73.12 92 SER A O 1
ATOM 662 N N . ALA A 1 93 ? 17.919 -27.735 -13.573 1.00 76.38 93 ALA A N 1
ATOM 663 C CA . ALA A 1 93 ? 18.762 -28.835 -13.121 1.00 76.38 93 ALA A CA 1
ATOM 664 C C . ALA A 1 93 ? 18.618 -29.147 -11.618 1.00 76.38 93 ALA A C 1
ATOM 666 O O . ALA A 1 93 ? 19.354 -29.995 -11.108 1.00 76.38 93 ALA A O 1
ATOM 667 N N . LEU A 1 94 ? 17.755 -28.428 -10.896 1.00 76.69 94 LEU A N 1
ATOM 668 C CA . LEU A 1 94 ? 17.344 -28.728 -9.521 1.00 76.69 94 LEU A CA 1
ATOM 669 C C . LEU A 1 94 ? 15.875 -29.152 -9.440 1.00 76.69 94 LEU A C 1
ATOM 671 O O . LEU A 1 94 ? 15.480 -29.763 -8.451 1.00 76.69 94 LEU A O 1
ATOM 675 N N . GLU A 1 95 ? 15.083 -28.915 -10.481 1.00 73.12 95 GLU A N 1
ATOM 676 C CA . GLU A 1 95 ? 13.793 -29.575 -10.665 1.00 73.12 95 GLU A CA 1
ATOM 677 C C . GLU A 1 95 ? 13.993 -31.064 -11.036 1.00 73.12 95 GLU A C 1
ATOM 679 O O . GLU A 1 95 ? 14.910 -31.394 -11.793 1.00 73.12 95 GLU A O 1
ATOM 684 N N . PRO A 1 96 ? 13.182 -32.002 -10.508 1.00 79.75 96 PRO A N 1
ATOM 685 C CA . PRO A 1 96 ? 12.028 -31.797 -9.629 1.00 79.75 96 PRO A CA 1
ATOM 686 C C . PRO A 1 96 ? 12.374 -31.719 -8.129 1.00 79.75 96 PRO A C 1
ATOM 688 O O . PRO A 1 96 ? 11.483 -31.576 -7.294 1.00 79.75 96 PRO A O 1
ATOM 691 N N . TRP A 1 97 ? 13.645 -31.870 -7.745 1.00 81.56 97 TRP A N 1
ATOM 692 C CA . TRP A 1 97 ? 14.074 -32.014 -6.346 1.00 81.56 97 TRP A CA 1
ATOM 693 C C . TRP A 1 97 ? 13.701 -30.820 -5.471 1.00 81.56 97 TRP A C 1
ATOM 695 O O . TRP A 1 97 ? 13.268 -30.997 -4.333 1.00 81.56 97 TRP A O 1
ATOM 705 N N . GLN A 1 98 ? 13.817 -29.611 -6.015 1.00 76.88 98 GLN A N 1
ATOM 706 C CA . GLN A 1 98 ? 13.405 -28.387 -5.340 1.00 76.88 98 GLN A CA 1
ATOM 707 C C . GLN A 1 98 ? 11.906 -28.404 -5.017 1.00 76.88 98 GLN A C 1
ATOM 709 O O . GLN A 1 98 ? 11.522 -28.204 -3.861 1.00 76.88 98 GLN A O 1
ATOM 714 N N . ALA A 1 99 ? 11.055 -28.730 -5.995 1.00 73.88 99 ALA A N 1
ATOM 715 C CA . ALA A 1 99 ? 9.620 -28.871 -5.780 1.00 73.88 99 ALA A CA 1
ATOM 716 C C . ALA A 1 99 ? 9.288 -30.013 -4.803 1.00 73.88 99 ALA A C 1
ATOM 718 O O . ALA A 1 99 ? 8.456 -29.834 -3.911 1.00 73.88 99 ALA A O 1
ATOM 719 N N . LEU A 1 100 ? 9.974 -31.156 -4.906 1.00 86.75 100 LEU A N 1
ATOM 720 C CA . LEU A 1 100 ? 9.772 -32.324 -4.040 1.00 86.75 100 LEU A CA 1
ATOM 721 C C . LEU A 1 100 ? 10.079 -32.054 -2.562 1.00 86.75 100 LEU A C 1
ATOM 723 O O . LEU A 1 100 ? 9.566 -32.768 -1.706 1.00 86.75 100 LEU A O 1
ATOM 727 N N . VAL A 1 101 ? 10.869 -31.029 -2.241 1.00 81.19 101 VAL A N 1
ATOM 728 C CA . VAL A 1 101 ? 11.149 -30.633 -0.853 1.00 81.19 101 VAL A CA 1
ATOM 729 C C . VAL A 1 101 ? 10.288 -29.445 -0.424 1.00 81.19 101 VAL A C 1
ATOM 731 O O . VAL A 1 101 ? 9.666 -29.477 0.641 1.00 81.19 101 VAL A O 1
ATOM 734 N N . LEU A 1 102 ? 10.211 -28.397 -1.249 1.00 80.75 102 LEU A N 1
ATOM 735 C CA . LEU A 1 102 ? 9.529 -27.155 -0.879 1.00 80.75 102 LEU A CA 1
ATOM 736 C C . LEU A 1 102 ? 8.003 -27.294 -0.878 1.00 80.75 102 LEU A C 1
ATOM 738 O O . LEU A 1 102 ? 7.344 -26.738 0.003 1.00 80.75 102 LEU A O 1
ATOM 742 N N . VAL A 1 103 ? 7.422 -28.056 -1.813 1.00 81.88 103 VAL A N 1
ATOM 743 C CA . VAL A 1 103 ? 5.962 -28.225 -1.896 1.00 81.88 103 VAL A CA 1
ATOM 744 C C . VAL A 1 103 ? 5.422 -29.007 -0.693 1.00 81.88 103 VAL A C 1
ATOM 746 O O . VAL A 1 103 ? 4.498 -28.502 -0.052 1.00 81.88 103 VAL A O 1
ATOM 749 N N . PRO A 1 104 ? 5.982 -30.168 -0.288 1.00 88.25 104 PRO A N 1
ATOM 750 C CA . PRO A 1 104 ? 5.540 -30.849 0.931 1.00 88.25 104 PRO A CA 1
ATOM 751 C C . PRO A 1 104 ? 5.722 -30.011 2.198 1.00 88.25 104 PRO A C 1
ATOM 753 O O . PRO A 1 104 ? 4.852 -30.026 3.069 1.00 88.25 104 PRO A O 1
ATOM 756 N N . ALA A 1 105 ? 6.805 -29.234 2.292 1.00 84.88 105 ALA A N 1
ATOM 757 C CA . ALA A 1 105 ? 7.027 -28.332 3.418 1.00 84.88 105 ALA A CA 1
ATOM 758 C C . ALA A 1 105 ? 5.951 -27.229 3.489 1.00 84.88 105 ALA A C 1
ATOM 760 O O . ALA A 1 105 ? 5.368 -26.994 4.551 1.00 84.88 105 ALA A O 1
ATOM 761 N N . ALA A 1 106 ? 5.604 -26.616 2.353 1.00 78.50 106 ALA A N 1
ATOM 762 C CA . ALA A 1 106 ? 4.514 -25.644 2.264 1.00 78.50 106 ALA A CA 1
ATOM 763 C C . ALA A 1 106 ? 3.141 -26.272 2.568 1.00 78.50 106 ALA A C 1
ATOM 765 O O . ALA A 1 106 ? 2.320 -25.669 3.267 1.00 78.50 106 ALA A O 1
ATOM 766 N N . LEU A 1 107 ? 2.895 -27.502 2.103 1.00 87.00 107 LEU A N 1
ATOM 767 C CA . LEU A 1 107 ? 1.683 -28.260 2.417 1.00 87.00 107 LEU A CA 1
ATOM 768 C C . LEU A 1 107 ? 1.573 -28.552 3.916 1.00 87.00 107 LEU A C 1
ATOM 770 O O . LEU A 1 107 ? 0.496 -28.382 4.483 1.00 87.00 107 LEU A O 1
ATOM 774 N N . ALA A 1 108 ? 2.668 -28.922 4.583 1.00 88.75 108 ALA A N 1
ATOM 775 C CA . ALA A 1 108 ? 2.682 -29.116 6.031 1.00 88.75 108 ALA A CA 1
ATOM 776 C C . ALA A 1 108 ? 2.281 -27.829 6.770 1.00 88.75 108 ALA A C 1
ATOM 778 O O . ALA A 1 108 ? 1.413 -27.864 7.646 1.00 88.75 108 ALA A O 1
ATOM 779 N N . VAL A 1 109 ? 2.823 -26.675 6.363 1.00 85.00 109 VAL A N 1
ATOM 780 C CA . VAL A 1 109 ? 2.438 -25.367 6.919 1.00 85.00 109 VAL A CA 1
ATOM 781 C C . VAL A 1 109 ? 0.949 -25.082 6.690 1.00 85.00 109 VAL A C 1
ATOM 783 O O . VAL A 1 109 ? 0.246 -24.695 7.627 1.00 85.00 109 VAL A O 1
ATOM 786 N N . LEU A 1 110 ? 0.437 -25.324 5.479 1.00 85.00 110 LEU A N 1
ATOM 787 C CA . LEU A 1 110 ? -0.978 -25.138 5.142 1.00 85.00 110 LEU A CA 1
ATOM 788 C C . LEU A 1 110 ? -1.895 -26.027 5.994 1.00 85.00 110 LEU A C 1
ATOM 790 O O . LEU A 1 110 ? -2.880 -25.541 6.554 1.00 85.00 110 LEU A O 1
ATOM 794 N N . VAL A 1 111 ? -1.560 -27.311 6.138 1.00 90.62 111 VAL A N 1
ATOM 795 C CA . VAL A 1 111 ? -2.294 -28.258 6.990 1.00 90.62 111 VAL A CA 1
ATOM 796 C C . VAL A 1 111 ? -2.236 -27.815 8.451 1.00 90.62 111 VAL A C 1
ATOM 798 O O . VAL A 1 111 ? -3.253 -27.861 9.144 1.00 90.62 111 VAL A O 1
ATOM 801 N N . GLY A 1 112 ? -1.091 -27.313 8.914 1.00 89.44 112 GLY A N 1
ATOM 802 C CA . GLY A 1 112 ? -0.932 -26.725 10.241 1.00 89.44 112 GLY A CA 1
ATOM 803 C C . GLY A 1 112 ? -1.862 -25.528 10.477 1.00 89.44 112 GLY A C 1
ATOM 804 O O . GLY A 1 112 ? -2.596 -25.500 11.466 1.00 89.44 112 GLY A O 1
ATOM 805 N N . PHE A 1 113 ? -1.925 -24.570 9.547 1.00 86.25 113 PHE A N 1
ATOM 806 C CA . PHE A 1 113 ? -2.875 -23.451 9.627 1.00 86.25 113 PHE A CA 1
ATOM 807 C C . PHE A 1 113 ? -4.337 -23.907 9.550 1.00 86.25 113 PHE A C 1
ATOM 809 O O . PHE A 1 113 ? -5.186 -23.398 10.290 1.00 86.25 113 PHE A O 1
ATOM 816 N N . GLY A 1 114 ? -4.638 -24.903 8.715 1.00 88.62 114 GLY A N 1
ATOM 817 C CA . GLY A 1 114 ? -5.955 -25.533 8.648 1.00 88.62 114 GLY A CA 1
ATOM 818 C C . GLY A 1 114 ? -6.357 -26.167 9.983 1.00 88.62 114 GLY A C 1
ATOM 819 O O . GLY A 1 114 ? -7.466 -25.941 10.471 1.00 88.62 114 GLY A O 1
ATOM 820 N N . ALA A 1 115 ? -5.437 -26.886 10.630 1.00 89.50 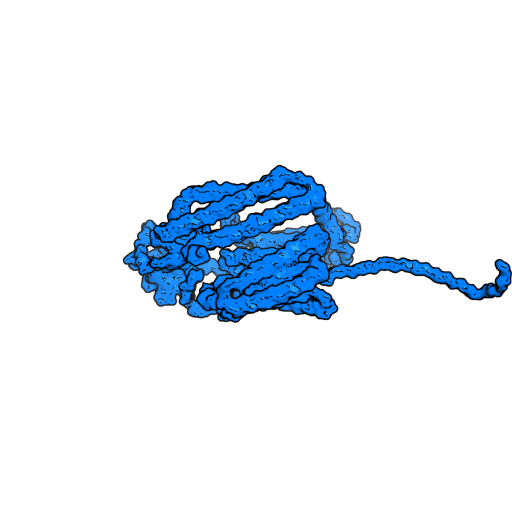115 ALA A N 1
ATOM 821 C CA . ALA A 1 115 ? -5.644 -27.483 11.945 1.00 89.50 115 ALA A CA 1
ATOM 822 C C . ALA A 1 115 ? -5.882 -26.425 13.031 1.00 89.50 115 ALA A C 1
ATOM 824 O O . ALA A 1 115 ? -6.742 -26.620 13.893 1.00 89.50 115 ALA A O 1
ATOM 825 N N . PHE A 1 116 ? -5.191 -25.284 12.963 1.00 89.44 116 PHE A N 1
ATOM 826 C CA . PHE A 1 116 ? -5.439 -24.143 13.845 1.00 89.44 116 PHE A CA 1
ATOM 827 C C . PHE A 1 116 ? -6.840 -23.563 13.647 1.00 89.44 116 PHE A C 1
ATOM 829 O O . PHE A 1 116 ? -7.585 -23.423 14.619 1.00 89.44 116 PHE A O 1
ATOM 836 N N . GLY A 1 117 ? -7.242 -23.291 12.402 1.00 86.75 117 GLY A N 1
ATOM 837 C CA . GLY A 1 117 ? -8.595 -22.823 12.092 1.00 86.75 117 GLY A CA 1
ATOM 838 C C . GLY A 1 117 ? -9.661 -23.803 12.589 1.00 86.75 117 GLY A C 1
ATOM 839 O O . GLY A 1 117 ? -10.614 -23.414 13.268 1.00 86.75 117 GLY A O 1
ATOM 840 N N . ALA A 1 118 ? -9.445 -25.097 12.349 1.00 88.19 118 ALA A N 1
ATOM 841 C CA . ALA A 1 118 ? -10.304 -26.167 12.830 1.00 88.19 118 ALA A CA 1
ATOM 842 C C . ALA A 1 118 ? -10.325 -26.277 14.365 1.00 88.19 118 ALA A C 1
ATOM 844 O O . ALA A 1 118 ? -11.347 -26.673 14.919 1.00 88.19 118 ALA A O 1
ATOM 845 N N . ALA A 1 119 ? -9.244 -25.951 15.078 1.00 88.31 119 ALA A N 1
ATOM 846 C CA . ALA A 1 119 ? -9.218 -25.922 16.542 1.00 88.31 119 ALA A CA 1
ATOM 847 C C . ALA A 1 119 ? -9.997 -24.720 17.098 1.00 88.31 119 ALA A C 1
ATOM 849 O O . ALA A 1 119 ? -10.852 -24.874 17.969 1.00 88.31 119 ALA A O 1
ATOM 850 N N . VAL A 1 120 ? -9.756 -23.528 16.549 1.00 86.31 120 VAL A N 1
ATOM 851 C CA . VAL A 1 120 ? -10.355 -22.266 17.009 1.00 86.31 120 VAL A CA 1
ATOM 852 C C . VAL A 1 120 ? -11.855 -22.193 16.709 1.00 86.31 120 VAL A C 1
ATOM 854 O O . VAL A 1 120 ? -12.624 -21.595 17.469 1.00 86.31 120 VAL A O 1
ATOM 857 N N . TRP A 1 121 ? -12.311 -22.815 15.620 1.00 87.75 121 TRP A N 1
ATOM 858 C CA . TRP A 1 121 ? -13.714 -22.780 15.217 1.00 87.75 121 TRP A CA 1
ATOM 859 C C . TRP A 1 121 ? -14.693 -23.307 16.287 1.00 87.75 121 TRP A C 1
ATOM 861 O O . TRP A 1 121 ? -15.600 -22.568 16.672 1.00 87.75 121 TRP A O 1
ATOM 871 N N . PRO A 1 122 ? -14.575 -24.524 16.837 1.00 87.75 122 PRO A N 1
ATOM 872 C CA . PRO A 1 122 ? -15.447 -24.962 17.928 1.00 87.75 122 PRO A CA 1
ATOM 873 C C . PRO A 1 122 ? -15.234 -24.143 19.212 1.00 87.75 122 PRO A C 1
ATOM 875 O O . PRO A 1 122 ? -16.214 -23.813 19.886 1.00 87.75 122 PRO A O 1
ATOM 878 N N . MET A 1 123 ? -13.993 -23.730 19.505 1.00 86.88 123 MET A N 1
ATOM 879 C CA . MET A 1 123 ? -13.650 -22.942 20.701 1.00 86.88 123 MET A CA 1
ATOM 880 C C . MET A 1 123 ? -14.337 -21.567 20.740 1.00 86.88 123 MET A C 1
ATOM 882 O O . MET A 1 123 ? -14.576 -21.024 21.813 1.00 86.88 123 MET A O 1
ATOM 886 N N . THR A 1 124 ? -14.710 -21.018 19.581 1.00 86.81 124 THR A N 1
ATOM 887 C CA . THR A 1 124 ? -15.384 -19.713 19.452 1.00 86.81 124 THR A CA 1
ATOM 888 C C . THR A 1 124 ? -16.910 -19.811 19.301 1.00 86.81 124 THR A C 1
ATOM 890 O O . THR A 1 124 ? -17.578 -18.814 19.017 1.00 86.81 124 THR A O 1
ATOM 893 N N . SER A 1 125 ? -17.501 -20.997 19.485 1.00 85.44 125 S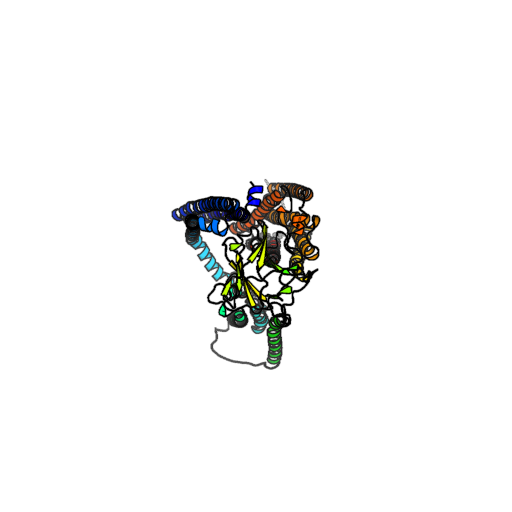ER A N 1
ATOM 894 C CA . SER A 1 125 ? -18.945 -21.248 19.319 1.00 85.44 125 SER A CA 1
ATOM 895 C C . SER A 1 125 ? -19.830 -20.341 20.185 1.00 85.44 125 SER A C 1
ATOM 897 O O . SER A 1 125 ? -20.768 -19.729 19.666 1.00 85.44 125 SER A O 1
ATOM 899 N N . ARG A 1 126 ? -19.502 -20.185 21.474 1.00 80.88 126 ARG A N 1
ATOM 900 C CA . ARG A 1 126 ? -20.234 -19.317 22.414 1.00 80.88 126 ARG A CA 1
ATOM 901 C C . ARG A 1 126 ? -20.157 -17.848 22.005 1.00 80.88 126 ARG A C 1
ATOM 903 O O . ARG A 1 126 ? -21.174 -17.162 21.976 1.00 80.88 126 ARG A O 1
ATOM 910 N N . GLN A 1 127 ? -18.974 -17.371 21.624 1.00 78.81 127 GLN A N 1
ATOM 911 C CA . GLN A 1 127 ? -18.746 -15.996 21.178 1.00 78.81 127 GLN A CA 1
ATOM 912 C C . GLN A 1 127 ? -19.468 -15.722 19.858 1.00 78.81 127 GLN A C 1
ATOM 914 O O . GLN A 1 127 ? -20.060 -14.658 19.706 1.00 78.81 127 GLN A O 1
ATOM 919 N N . ARG A 1 128 ? -19.488 -16.683 18.925 1.00 82.75 128 ARG A N 1
ATOM 920 C CA . ARG A 1 128 ? -20.273 -16.571 17.688 1.00 82.75 128 ARG A CA 1
ATOM 921 C C . ARG A 1 128 ? -21.772 -16.549 17.962 1.00 82.75 128 ARG A C 1
ATOM 923 O O . ARG A 1 128 ? -22.479 -15.755 17.350 1.00 82.75 128 ARG A O 1
ATOM 930 N N . ALA A 1 129 ? -22.276 -17.388 18.866 1.00 81.88 129 ALA A N 1
ATOM 931 C CA . ALA A 1 129 ? -23.685 -17.379 19.256 1.00 81.88 129 ALA A CA 1
ATOM 932 C C . ALA A 1 129 ? -24.077 -16.049 19.922 1.00 81.88 129 ALA A C 1
ATOM 934 O O . ALA A 1 129 ? -25.022 -15.398 19.478 1.00 81.88 129 ALA A O 1
ATOM 935 N N . ALA A 1 130 ? -23.290 -15.589 20.898 1.00 77.19 130 ALA A N 1
ATOM 936 C CA . ALA A 1 130 ? -23.475 -14.296 21.550 1.00 77.19 130 ALA A CA 1
ATOM 937 C C . ALA A 1 130 ? -23.345 -13.131 20.561 1.00 77.19 130 ALA A C 1
ATOM 939 O O . ALA A 1 130 ? -24.126 -12.187 20.617 1.00 77.19 130 ALA A O 1
ATOM 940 N N . GLY A 1 131 ? -22.405 -13.204 19.618 1.00 68.12 131 GLY A N 1
ATOM 941 C CA . GLY A 1 131 ? -22.226 -12.226 18.550 1.00 68.12 131 GLY A CA 1
ATOM 942 C C . GLY A 1 131 ? -23.440 -12.160 17.628 1.00 68.12 131 GLY A C 1
ATOM 943 O O . GLY A 1 131 ? -23.950 -11.073 17.386 1.00 68.12 131 GLY A O 1
ATOM 944 N N . ARG A 1 132 ? -23.971 -13.310 17.190 1.00 72.56 132 ARG A N 1
ATOM 945 C CA . ARG A 1 132 ? -25.208 -13.385 16.391 1.00 72.56 132 ARG A CA 1
ATOM 946 C C . ARG A 1 132 ? -26.409 -12.816 17.143 1.00 72.56 132 ARG A C 1
ATOM 948 O O . ARG A 1 132 ? -27.137 -12.007 16.577 1.00 72.56 132 ARG A O 1
ATOM 955 N N . ALA A 1 133 ? -26.578 -13.167 18.417 1.00 73.75 133 ALA A N 1
ATOM 956 C CA . ALA A 1 133 ? -27.643 -12.624 19.259 1.00 73.75 133 ALA A CA 1
ATOM 957 C C . ALA A 1 133 ? -27.487 -11.108 19.479 1.00 73.75 133 ALA A C 1
ATOM 959 O O . ALA A 1 133 ? -28.453 -10.356 19.369 1.00 73.75 133 ALA A O 1
ATOM 960 N N . THR A 1 134 ? -26.256 -10.638 19.704 1.00 65.81 134 THR A N 1
ATOM 961 C CA . THR A 1 134 ? -25.941 -9.212 19.865 1.00 65.81 134 THR A CA 1
ATOM 962 C C . THR A 1 134 ? -26.182 -8.450 18.568 1.00 65.81 134 THR A C 1
ATOM 964 O O . THR A 1 134 ? -26.743 -7.369 18.621 1.00 65.81 134 THR A O 1
ATOM 967 N N . ILE A 1 135 ? -25.819 -8.996 17.405 1.00 58.09 135 ILE A N 1
ATOM 968 C CA . ILE A 1 135 ? -26.092 -8.403 16.087 1.00 58.09 135 ILE A CA 1
ATOM 969 C C . ILE A 1 135 ? -27.598 -8.346 15.824 1.00 58.09 135 ILE A C 1
ATOM 971 O O . ILE A 1 135 ? -28.097 -7.319 15.372 1.00 58.09 135 ILE A O 1
ATOM 975 N N . ALA A 1 136 ? -28.338 -9.403 16.162 1.00 60.72 136 ALA A N 1
ATOM 976 C CA . ALA A 1 136 ? -29.794 -9.415 16.053 1.00 60.72 136 ALA A CA 1
ATOM 977 C C . ALA A 1 136 ? -30.458 -8.378 16.984 1.00 60.72 136 ALA A C 1
ATOM 979 O O . ALA A 1 136 ? -31.459 -7.763 16.616 1.00 60.72 136 ALA A O 1
ATOM 980 N N . ALA A 1 137 ? -29.877 -8.133 18.164 1.00 61.47 137 ALA A N 1
ATOM 981 C CA . ALA A 1 137 ? -30.341 -7.138 19.133 1.00 61.47 137 ALA A CA 1
ATOM 982 C C . ALA A 1 137 ? -29.775 -5.718 18.904 1.00 61.47 137 ALA A C 1
ATOM 984 O O . ALA A 1 137 ? -30.348 -4.737 19.384 1.00 61.47 137 ALA A O 1
ATOM 985 N N . ALA A 1 138 ? -28.680 -5.575 18.151 1.00 52.97 138 ALA A N 1
ATOM 986 C CA . ALA A 1 138 ? -27.952 -4.325 17.930 1.00 52.97 138 ALA A CA 1
ATOM 987 C C . ALA A 1 138 ? -28.820 -3.192 17.355 1.00 52.97 138 ALA A C 1
ATOM 989 O O . ALA A 1 138 ? -28.648 -2.053 17.804 1.00 52.97 138 ALA A O 1
ATOM 990 N N . PRO A 1 139 ? -29.796 -3.451 16.455 1.00 52.31 139 PRO A N 1
ATOM 991 C CA . PRO A 1 139 ? -30.723 -2.425 16.000 1.00 52.31 139 PRO A CA 1
ATOM 992 C C . PRO A 1 139 ? -31.571 -1.815 17.115 1.00 52.31 139 PRO A C 1
ATOM 994 O O . PRO A 1 139 ? -32.062 -0.719 16.920 1.00 52.31 139 PRO A O 1
ATOM 997 N N . ARG A 1 140 ? -31.774 -2.486 18.258 1.00 52.97 140 ARG A N 1
ATOM 998 C CA . ARG A 1 140 ? -32.527 -1.941 19.404 1.00 52.97 140 ARG A CA 1
ATOM 999 C C . ARG A 1 140 ? -31.623 -1.247 20.425 1.00 52.97 140 ARG A C 1
ATOM 1001 O O . ARG A 1 140 ? -32.043 -0.274 21.040 1.00 52.97 140 ARG A O 1
ATOM 1008 N N . ILE A 1 141 ? -30.389 -1.727 20.579 1.00 53.34 141 ILE A N 1
ATOM 1009 C CA . ILE A 1 141 ? -29.423 -1.233 21.575 1.00 53.34 141 ILE A CA 1
ATOM 1010 C C . ILE A 1 141 ? -28.780 0.095 21.135 1.00 53.34 141 ILE A C 1
ATOM 1012 O O . ILE A 1 141 ? -28.566 0.979 21.960 1.00 53.34 141 ILE A O 1
ATOM 1016 N N . TYR A 1 142 ? -28.497 0.269 19.837 1.00 48.38 142 TYR A N 1
ATOM 1017 C CA . TYR A 1 142 ? -27.736 1.423 19.328 1.00 48.38 142 TYR A CA 1
ATOM 1018 C C . TYR A 1 142 ? -28.566 2.503 18.631 1.00 48.38 142 TYR A C 1
ATOM 1020 O O . TYR A 1 142 ? -28.023 3.555 18.294 1.00 48.38 142 TYR A O 1
ATOM 1028 N N . THR A 1 143 ? -29.865 2.297 18.405 1.00 52.84 143 THR A N 1
ATOM 1029 C CA . THR A 1 143 ? -30.696 3.323 17.754 1.00 52.84 143 THR A CA 1
ATOM 1030 C C . THR A 1 143 ? -31.058 4.492 18.665 1.00 52.84 143 THR A C 1
ATOM 1032 O O . THR A 1 143 ? -31.489 5.522 18.152 1.00 52.84 143 THR A O 1
ATOM 1035 N N . GLY A 1 144 ? -30.889 4.375 19.990 1.00 54.09 144 GLY A N 1
ATOM 1036 C CA . GLY A 1 144 ? -31.393 5.374 20.940 1.00 54.09 144 GLY A CA 1
ATOM 1037 C C . GLY A 1 144 ? -32.887 5.681 20.727 1.00 54.09 144 GLY A C 1
ATOM 1038 O O . GLY A 1 144 ? -33.570 5.049 19.915 1.00 54.09 144 GLY A O 1
ATOM 1039 N N . LYS A 1 145 ? -33.430 6.688 21.422 1.00 53.59 145 LYS A N 1
ATOM 1040 C CA . LYS A 1 145 ? -34.693 7.301 20.978 1.00 53.59 145 LYS A CA 1
ATOM 1041 C C . LYS A 1 145 ? -34.383 8.122 19.724 1.00 53.59 145 LYS A C 1
ATOM 1043 O O . LYS A 1 145 ? -33.969 9.273 19.830 1.00 53.59 145 LYS A O 1
ATOM 1048 N N . ILE A 1 146 ? -34.560 7.532 18.539 1.00 55.47 146 ILE A N 1
ATOM 1049 C CA . ILE A 1 146 ? -34.481 8.269 17.268 1.00 55.47 146 ILE A CA 1
ATOM 1050 C C . ILE A 1 146 ? -35.445 9.464 17.371 1.00 55.47 146 ILE A C 1
ATOM 1052 O O . ILE A 1 146 ? -36.632 9.249 17.642 1.00 55.47 146 ILE A O 1
ATOM 1056 N N . PRO A 1 147 ? -34.987 10.716 17.171 1.00 60.97 147 PRO A N 1
ATOM 1057 C CA . PRO A 1 147 ? -35.861 11.876 17.267 1.00 60.97 147 PRO A CA 1
ATOM 1058 C C . PRO A 1 147 ? -37.067 11.705 16.344 1.00 60.97 147 PRO A C 1
ATOM 1060 O O . PRO A 1 147 ? -36.901 11.367 15.168 1.00 60.97 147 PRO A O 1
ATOM 1063 N N . LYS A 1 148 ? -38.285 11.977 16.837 1.00 61.81 148 LYS A N 1
ATOM 1064 C CA . LYS A 1 148 ? -39.527 11.834 16.046 1.00 61.81 148 LYS A CA 1
ATOM 1065 C C . LYS A 1 148 ? -39.432 12.542 14.682 1.00 61.81 148 LYS A C 1
ATOM 1067 O O . LYS A 1 148 ? -39.968 12.041 13.700 1.00 61.81 148 LYS A O 1
ATOM 1072 N N . ARG A 1 149 ? -38.680 13.651 14.598 1.00 64.44 149 ARG A N 1
ATOM 1073 C CA . ARG A 1 149 ? -38.384 14.386 13.353 1.00 64.44 149 ARG A CA 1
ATOM 1074 C C . ARG A 1 149 ? -37.623 13.552 12.312 1.00 64.44 149 ARG A C 1
ATOM 1076 O O . ARG A 1 149 ? -37.966 13.602 11.139 1.00 64.44 149 ARG A O 1
ATOM 1083 N N . VAL A 1 150 ? -36.633 12.759 12.725 1.00 62.97 150 VAL A N 1
ATOM 1084 C CA . VAL A 1 150 ? -35.855 11.874 11.833 1.00 62.97 150 VAL A CA 1
ATOM 1085 C C . VAL A 1 150 ? -36.705 10.682 11.401 1.00 62.97 150 VAL A C 1
ATOM 1087 O O . VAL A 1 150 ? -36.721 10.321 10.229 1.00 62.97 150 VAL A O 1
ATOM 1090 N N . ALA A 1 151 ? -37.495 10.126 12.321 1.00 62.62 151 ALA A N 1
ATOM 1091 C CA . ALA A 1 151 ? -38.388 9.013 12.020 1.00 62.62 151 ALA A CA 1
ATOM 1092 C C . ALA A 1 151 ? -39.556 9.388 11.083 1.00 62.62 151 ALA A C 1
ATOM 1094 O O . ALA A 1 151 ? -40.098 8.508 10.415 1.00 62.62 151 ALA A O 1
ATOM 1095 N N . ARG A 1 152 ? -39.924 10.676 11.012 1.00 65.12 152 ARG A N 1
ATOM 1096 C CA . ARG A 1 152 ? -40.980 11.219 10.138 1.00 65.12 152 ARG A CA 1
ATOM 1097 C C . ARG A 1 152 ? -40.470 11.794 8.806 1.00 65.12 152 ARG A C 1
ATOM 1099 O O . ARG A 1 152 ? -41.301 12.203 7.998 1.00 65.12 152 ARG A O 1
ATOM 1106 N N . ARG A 1 153 ? -39.152 11.810 8.540 1.00 69.00 153 ARG A N 1
ATOM 1107 C CA . ARG A 1 153 ? -38.591 12.307 7.263 1.00 69.00 153 ARG A CA 1
ATOM 1108 C C . ARG A 1 153 ? -39.196 11.583 6.055 1.00 69.00 153 ARG A C 1
ATOM 1110 O O . ARG A 1 153 ? -39.544 10.400 6.127 1.00 69.00 153 ARG A O 1
ATOM 1117 N N . SER A 1 154 ? -39.334 12.307 4.941 1.00 67.31 154 SER A N 1
ATOM 1118 C CA . SER A 1 154 ? -39.881 11.728 3.714 1.00 67.31 154 SER A CA 1
ATOM 1119 C C . SER A 1 154 ? -38.886 10.711 3.123 1.00 67.31 154 SER A C 1
ATOM 1121 O O . SER A 1 154 ? -37.684 10.978 3.088 1.00 67.31 154 SER A O 1
ATOM 1123 N N . PRO A 1 155 ? -39.350 9.545 2.637 1.00 63.47 155 PRO A N 1
ATOM 1124 C CA . PRO A 1 155 ? -38.478 8.560 1.997 1.00 63.47 155 PRO A CA 1
ATOM 1125 C C . PRO A 1 155 ? -37.754 9.109 0.761 1.00 63.47 155 PRO A C 1
ATOM 1127 O O . PRO A 1 155 ? -36.650 8.674 0.461 1.00 63.47 155 PRO A O 1
ATOM 1130 N N . ALA A 1 156 ? -38.350 10.093 0.078 1.00 60.03 156 ALA A N 1
ATOM 1131 C CA . ALA A 1 156 ? -37.745 10.768 -1.067 1.00 60.03 156 ALA A CA 1
ATOM 1132 C C . ALA A 1 156 ? -36.509 11.597 -0.673 1.00 60.03 156 ALA A C 1
ATOM 1134 O O . ALA A 1 156 ? -35.505 11.560 -1.374 1.00 60.03 156 ALA A O 1
ATOM 1135 N N . ALA A 1 157 ? -36.532 12.273 0.483 1.00 65.50 157 ALA A N 1
ATOM 1136 C CA . ALA A 1 157 ? -35.368 13.007 0.986 1.00 65.50 157 ALA A CA 1
ATOM 1137 C C . ALA A 1 157 ? -34.200 12.078 1.365 1.00 65.50 157 ALA A C 1
ATOM 1139 O O . ALA A 1 157 ? -33.051 12.497 1.366 1.00 65.50 157 ALA A O 1
ATOM 1140 N N . LEU A 1 158 ? -34.488 10.812 1.683 1.00 65.69 158 LEU A N 1
ATOM 1141 C CA . LEU A 1 158 ? -33.482 9.797 2.008 1.00 65.69 158 LEU A CA 1
ATOM 1142 C C . LEU A 1 158 ? -32.937 9.095 0.761 1.00 65.69 158 LEU A C 1
ATOM 1144 O O . LEU A 1 158 ? -31.743 8.812 0.700 1.00 65.69 158 LEU A O 1
ATOM 1148 N N . ALA A 1 159 ? -33.785 8.890 -0.252 1.00 65.12 159 ALA A N 1
ATOM 1149 C CA . ALA A 1 159 ? -33.352 8.477 -1.585 1.00 65.12 159 ALA A CA 1
ATOM 1150 C C . ALA A 1 159 ? -32.398 9.508 -2.215 1.00 65.12 159 ALA A C 1
ATOM 1152 O O . ALA A 1 159 ? -31.452 9.116 -2.884 1.00 65.12 159 ALA A O 1
ATOM 1153 N N . GLY A 1 160 ? -32.570 10.802 -1.912 1.00 64.94 160 GLY A N 1
ATOM 1154 C CA . GLY A 1 160 ? -31.643 11.864 -2.324 1.00 64.94 160 GLY A CA 1
ATOM 1155 C C . GLY A 1 160 ? -30.205 11.713 -1.804 1.00 64.94 160 GLY A C 1
ATOM 1156 O O . GLY A 1 160 ? -29.302 12.297 -2.388 1.00 64.94 160 GLY A O 1
ATOM 1157 N N . TYR A 1 161 ? -29.974 10.914 -0.756 1.00 74.69 161 TYR A N 1
ATOM 1158 C CA . TYR A 1 161 ? -28.626 10.560 -0.292 1.00 74.69 161 TYR A CA 1
ATOM 1159 C C . TYR A 1 161 ? -28.187 9.173 -0.773 1.00 74.69 161 TYR A C 1
ATOM 1161 O O . TYR A 1 161 ? -27.016 8.974 -1.076 1.00 74.69 161 TYR A O 1
ATOM 1169 N N . GLU A 1 162 ? -29.109 8.207 -0.828 1.00 85.25 162 GLU A N 1
ATOM 1170 C CA . GLU A 1 162 ? -28.786 6.818 -1.174 1.00 85.25 162 GLU A CA 1
ATOM 1171 C C . GLU A 1 162 ? -28.489 6.618 -2.659 1.00 85.25 162 GLU A C 1
ATOM 1173 O O . GLU A 1 162 ? -27.550 5.906 -2.993 1.00 85.25 162 GLU A O 1
ATOM 1178 N N . LEU A 1 163 ? -29.268 7.241 -3.545 1.00 75.00 163 LEU A N 1
ATOM 1179 C CA . LEU A 1 163 ? -29.129 7.062 -4.988 1.00 75.00 163 LEU A CA 1
ATOM 1180 C C . LEU A 1 163 ? -27.783 7.591 -5.520 1.00 75.00 163 LEU A C 1
ATOM 1182 O O . LEU A 1 163 ? -27.074 6.810 -6.152 1.00 75.00 163 LEU A O 1
ATOM 1186 N N . PRO A 1 164 ? -27.373 8.852 -5.247 1.00 73.25 164 PRO A N 1
ATOM 1187 C CA . PRO A 1 164 ? -26.095 9.362 -5.746 1.00 73.25 164 PRO A CA 1
ATOM 1188 C C . PRO A 1 164 ? -24.904 8.634 -5.123 1.00 73.25 164 PRO A C 1
ATOM 1190 O O . PRO A 1 164 ? -23.967 8.280 -5.827 1.00 73.25 164 PRO A O 1
ATOM 1193 N N . MET A 1 165 ? -24.953 8.332 -3.823 1.00 80.75 165 MET A N 1
ATOM 1194 C CA . MET A 1 165 ? -23.848 7.626 -3.172 1.00 80.75 165 MET A CA 1
ATOM 1195 C C . MET A 1 165 ? -23.770 6.163 -3.609 1.00 80.75 165 MET A C 1
ATOM 1197 O O . MET A 1 165 ? -22.676 5.658 -3.832 1.00 80.75 165 MET A O 1
ATOM 1201 N N . GLY A 1 166 ? -24.907 5.497 -3.816 1.00 80.62 166 GLY A N 1
ATOM 1202 C CA . GLY A 1 166 ? -24.948 4.147 -4.368 1.00 80.62 166 GLY A CA 1
ATOM 1203 C C . GLY A 1 166 ? -24.383 4.070 -5.787 1.00 80.62 166 GLY A C 1
ATOM 1204 O O . GLY A 1 166 ? -23.660 3.129 -6.090 1.00 80.62 166 GLY A O 1
ATOM 1205 N N . LEU A 1 167 ? -24.632 5.089 -6.618 1.00 77.25 167 LEU A N 1
ATOM 1206 C CA . LEU A 1 167 ? -24.046 5.219 -7.959 1.00 77.25 167 LEU A CA 1
ATOM 1207 C C . LEU A 1 167 ? -22.531 5.448 -7.936 1.00 77.25 167 LEU A C 1
ATOM 1209 O O . LEU A 1 167 ? -21.848 5.100 -8.889 1.00 77.25 167 LEU A O 1
ATOM 1213 N N . MET A 1 168 ? -21.998 5.992 -6.842 1.00 76.88 168 MET A N 1
ATOM 1214 C CA . MET A 1 168 ? -20.555 6.104 -6.607 1.00 76.88 168 MET A CA 1
ATOM 1215 C C . MET A 1 168 ? -19.967 4.840 -5.954 1.00 76.88 168 MET A C 1
ATOM 1217 O O . MET A 1 168 ? -18.812 4.846 -5.536 1.00 76.88 168 MET A O 1
ATOM 1221 N N . GLY A 1 169 ? -20.748 3.762 -5.813 1.00 79.12 169 GLY A N 1
ATOM 1222 C CA . GLY A 1 169 ? -20.317 2.517 -5.172 1.00 79.12 169 GLY A CA 1
ATOM 1223 C C . GLY A 1 169 ? -20.413 2.516 -3.648 1.00 79.12 169 GLY A C 1
ATOM 1224 O O . GLY A 1 169 ? -19.914 1.597 -3.009 1.00 79.12 169 GLY A O 1
ATOM 1225 N N . PHE A 1 170 ? -21.061 3.516 -3.047 1.00 84.44 170 PHE A N 1
ATOM 1226 C CA . PHE A 1 170 ? -21.238 3.673 -1.599 1.00 84.44 170 PHE A CA 1
ATOM 1227 C C . PHE A 1 170 ? -22.719 3.533 -1.188 1.00 84.44 170 PHE A C 1
ATOM 1229 O O . PHE A 1 170 ? -23.328 4.505 -0.722 1.00 84.44 170 PHE A O 1
ATOM 1236 N N . PRO A 1 171 ? -23.338 2.341 -1.316 1.00 85.31 171 PRO A N 1
ATOM 1237 C CA . PRO A 1 171 ? -24.641 2.094 -0.704 1.00 85.31 171 PRO A CA 1
ATOM 1238 C C . PRO A 1 171 ? -24.553 2.302 0.804 1.00 85.31 171 PRO A C 1
ATOM 1240 O O . PRO A 1 171 ? -23.554 1.972 1.435 1.00 85.31 171 PRO A O 1
ATOM 1243 N N . GLY A 1 172 ? -25.630 2.776 1.414 1.00 79.25 172 GLY A N 1
ATOM 1244 C CA . GLY A 1 172 ? -25.750 2.866 2.863 1.00 79.25 172 GLY A CA 1
ATOM 1245 C C . GLY A 1 172 ? -25.729 4.285 3.421 1.00 79.25 172 GLY A C 1
ATOM 1246 O O . GLY A 1 172 ? -26.078 4.462 4.589 1.00 79.25 172 GLY A O 1
ATOM 1247 N N . VAL A 1 173 ? -25.392 5.316 2.637 1.00 81.12 173 VAL A N 1
ATOM 1248 C CA . VAL A 1 173 ? -25.406 6.708 3.131 1.00 81.12 173 VAL A CA 1
ATOM 1249 C C . VAL A 1 173 ? -26.829 7.151 3.483 1.00 81.12 173 VAL A C 1
ATOM 1251 O O . VAL A 1 173 ? -27.068 7.701 4.561 1.00 81.12 173 VAL A O 1
ATOM 1254 N N . GLY A 1 174 ? -27.813 6.855 2.637 1.00 81.62 174 GLY A N 1
ATOM 1255 C CA . GLY A 1 174 ? -29.213 7.128 2.943 1.00 81.62 174 GLY A CA 1
ATOM 1256 C C . GLY A 1 174 ? -29.737 6.261 4.083 1.00 81.62 174 GLY A C 1
ATOM 1257 O O . GLY A 1 174 ? -30.538 6.737 4.888 1.00 81.62 174 GLY A O 1
ATOM 1258 N N . TRP A 1 175 ? -29.237 5.031 4.240 1.00 84.50 175 TRP A N 1
ATOM 1259 C CA . TRP A 1 175 ? -29.531 4.195 5.412 1.00 84.50 175 TRP A CA 1
ATOM 1260 C C . TRP A 1 175 ? -29.016 4.816 6.711 1.00 84.50 175 TRP A C 1
ATOM 1262 O O . TRP A 1 175 ? -29.693 4.742 7.743 1.00 84.50 175 TRP A O 1
ATOM 1272 N N . LEU A 1 176 ? -27.856 5.474 6.664 1.00 79.81 176 LEU A N 1
ATOM 1273 C CA . LEU A 1 176 ? -27.266 6.151 7.813 1.00 79.81 176 LEU A CA 1
ATOM 1274 C C . LEU A 1 176 ? -28.152 7.319 8.250 1.00 79.81 176 LEU A C 1
ATOM 1276 O O . LEU A 1 176 ? -28.558 7.391 9.411 1.00 79.81 176 LEU A O 1
ATOM 1280 N N . PHE A 1 177 ? -28.531 8.184 7.306 1.00 77.12 177 PHE A N 1
ATOM 1281 C CA . PHE A 1 177 ? -29.402 9.333 7.573 1.00 77.12 177 PHE A CA 1
ATOM 1282 C C . PHE A 1 177 ? -30.849 8.945 7.879 1.00 77.12 177 PHE A C 1
ATOM 1284 O O . PHE A 1 177 ? -31.566 9.684 8.558 1.00 77.12 177 PHE A O 1
ATOM 1291 N N . ALA A 1 178 ? -31.270 7.760 7.444 1.00 73.12 178 ALA A N 1
ATOM 1292 C CA . ALA A 1 178 ? -32.525 7.147 7.839 1.00 73.12 178 ALA A CA 1
ATOM 1293 C C . ALA A 1 178 ? -32.479 6.575 9.259 1.00 73.12 178 ALA A C 1
ATOM 1295 O O . ALA A 1 178 ? -33.503 6.107 9.749 1.00 73.12 178 ALA A O 1
ATOM 1296 N N . GLY A 1 179 ? -31.340 6.578 9.953 1.00 71.00 179 GLY A N 1
ATOM 1297 C CA . GLY A 1 179 ? -31.238 6.002 11.291 1.00 71.00 179 GLY A CA 1
ATOM 1298 C C . GLY A 1 179 ? -31.304 4.473 11.288 1.00 71.00 179 GLY A C 1
ATOM 1299 O O . GLY A 1 179 ? -31.837 3.885 12.227 1.00 71.00 179 GLY A O 1
ATOM 1300 N N . PHE A 1 180 ? -30.772 3.833 10.244 1.00 74.44 180 PHE A N 1
ATOM 1301 C CA . PHE A 1 180 ? -30.444 2.405 10.210 1.00 74.44 180 PHE A CA 1
ATOM 1302 C C . PHE A 1 180 ? -28.916 2.228 10.218 1.00 74.44 180 PHE A C 1
ATOM 1304 O O . PHE A 1 180 ? -28.355 1.684 9.267 1.00 74.44 180 PHE A O 1
ATOM 1311 N N . PRO A 1 181 ? -28.213 2.694 11.269 1.00 67.50 181 PRO A N 1
ATOM 1312 C CA . PRO A 1 181 ? -26.758 2.819 11.261 1.00 67.50 181 PRO A CA 1
ATOM 1313 C C . PRO A 1 181 ? -26.049 1.479 11.067 1.00 67.50 181 PRO A C 1
ATOM 1315 O O . PRO A 1 181 ? -25.001 1.443 10.446 1.00 67.50 181 PRO A O 1
ATOM 1318 N N . PHE A 1 182 ? -26.624 0.372 11.543 1.00 65.19 182 PHE A N 1
ATOM 1319 C CA . PHE A 1 182 ? -26.029 -0.953 11.372 1.00 65.19 182 PHE A CA 1
ATOM 1320 C C . PHE A 1 182 ? -26.050 -1.418 9.909 1.00 65.19 182 PHE A C 1
ATOM 1322 O O . PHE A 1 182 ? -25.008 -1.748 9.350 1.00 65.19 182 PHE A O 1
ATOM 1329 N N . THR A 1 183 ? -27.222 -1.380 9.268 1.00 72.62 183 THR A N 1
ATOM 1330 C CA . THR A 1 183 ? -27.363 -1.697 7.839 1.00 72.62 183 THR A CA 1
ATOM 1331 C C . THR A 1 183 ? -26.534 -0.739 6.989 1.00 72.62 183 THR A C 1
ATOM 1333 O O . THR A 1 183 ? -25.840 -1.177 6.080 1.00 72.62 183 THR A O 1
ATOM 1336 N N . ALA A 1 184 ? -26.534 0.548 7.344 1.00 73.81 184 ALA A N 1
ATOM 1337 C CA . ALA A 1 184 ? -25.698 1.559 6.717 1.00 73.81 184 ALA A CA 1
ATOM 1338 C C . ALA A 1 184 ? -24.209 1.227 6.808 1.00 73.81 184 ALA A C 1
ATOM 1340 O O . ALA A 1 184 ? -23.523 1.277 5.802 1.00 73.81 184 ALA A O 1
ATOM 1341 N N . SER A 1 185 ? -23.704 0.859 7.989 1.00 61.81 185 SER A N 1
ATOM 1342 C CA . SER A 1 185 ? -22.291 0.518 8.176 1.00 61.81 185 SER A CA 1
ATOM 1343 C C . SER A 1 185 ? -21.875 -0.717 7.385 1.00 61.81 185 SER A C 1
ATOM 1345 O O . SER A 1 185 ? -20.773 -0.730 6.852 1.00 61.81 185 SER A O 1
ATOM 1347 N N . ILE A 1 186 ? -22.735 -1.736 7.282 1.00 70.25 186 ILE A N 1
ATOM 1348 C CA . ILE A 1 186 ? -22.449 -2.916 6.452 1.00 70.25 186 ILE A CA 1
ATOM 1349 C C . ILE A 1 186 ? -22.385 -2.515 4.981 1.00 70.25 186 ILE A C 1
ATOM 1351 O O . ILE A 1 186 ? -21.410 -2.830 4.308 1.00 70.25 186 ILE A O 1
ATOM 1355 N N . LEU A 1 187 ? -23.398 -1.800 4.490 1.00 77.38 187 LEU A N 1
ATOM 1356 C CA . LEU A 1 187 ? -23.459 -1.380 3.094 1.00 77.38 187 LEU A CA 1
ATOM 1357 C C . LEU A 1 187 ? -22.298 -0.442 2.729 1.00 77.38 187 LEU A C 1
ATOM 1359 O O . LEU A 1 187 ? -21.652 -0.656 1.711 1.00 77.38 187 LEU A O 1
ATOM 1363 N N . LEU A 1 188 ? -21.950 0.508 3.600 1.00 77.38 188 LEU A N 1
ATOM 1364 C CA . LEU A 1 188 ? -20.845 1.448 3.379 1.00 77.38 188 LEU A CA 1
ATOM 1365 C C . LEU A 1 188 ? -19.463 0.792 3.432 1.00 77.38 188 LEU A C 1
ATOM 1367 O O . LEU A 1 188 ? -18.505 1.374 2.938 1.00 77.38 188 LEU A O 1
ATOM 1371 N N . LEU A 1 189 ? -19.348 -0.391 4.038 1.00 66.12 189 LEU A N 1
ATOM 1372 C CA . LEU A 1 189 ? -18.105 -1.158 4.081 1.00 66.12 189 LEU A CA 1
ATOM 1373 C C . LEU A 1 189 ? -18.010 -2.132 2.901 1.00 66.12 189 LEU A C 1
ATOM 1375 O O . LEU A 1 189 ? -16.979 -2.233 2.246 1.00 66.12 189 LEU A O 1
ATOM 1379 N N . VAL A 1 190 ? -19.098 -2.853 2.632 1.00 69.50 190 VAL A N 1
ATOM 1380 C CA . VAL A 1 190 ? -19.146 -3.930 1.639 1.00 69.50 190 VAL A CA 1
ATOM 1381 C C . VAL A 1 190 ? -19.345 -3.385 0.229 1.00 69.50 190 VAL A C 1
ATOM 1383 O O . VAL A 1 190 ? -18.719 -3.868 -0.704 1.00 69.50 190 VAL A O 1
ATOM 1386 N N . GLY A 1 191 ? -20.188 -2.370 0.061 1.00 75.69 191 GLY A N 1
ATOM 1387 C CA . GLY A 1 191 ? -20.513 -1.797 -1.241 1.00 75.69 191 GLY A CA 1
ATOM 1388 C C . GLY A 1 191 ? -19.294 -1.265 -1.994 1.00 75.69 191 GLY A C 1
ATOM 1389 O O . GLY A 1 191 ? -19.073 -1.707 -3.122 1.00 75.69 191 GLY A O 1
ATOM 1390 N N . PRO A 1 192 ? -18.449 -0.418 -1.378 1.00 77.12 192 PRO A N 1
ATOM 1391 C CA . PRO A 1 192 ? -17.236 0.073 -2.027 1.00 77.12 192 PRO A CA 1
ATOM 1392 C C . PRO A 1 192 ? -16.217 -1.036 -2.269 1.00 77.12 192 PRO A C 1
ATOM 1394 O O . PRO A 1 192 ? -15.565 -1.043 -3.303 1.00 77.12 192 PRO A O 1
ATOM 1397 N N . ALA A 1 193 ? -16.107 -2.006 -1.356 1.00 59.00 193 ALA A N 1
ATOM 1398 C CA . ALA A 1 193 ? -15.216 -3.149 -1.533 1.00 59.00 193 ALA A CA 1
ATOM 1399 C C . ALA A 1 193 ? -15.634 -4.019 -2.729 1.00 59.00 193 ALA A C 1
ATOM 1401 O O . ALA A 1 193 ? -14.792 -4.437 -3.517 1.00 59.00 193 ALA A O 1
ATOM 1402 N N . ILE A 1 194 ? -16.933 -4.268 -2.904 1.00 73.88 194 ILE A N 1
ATOM 1403 C CA . ILE A 1 194 ? -17.428 -5.023 -4.058 1.00 73.88 194 ILE A CA 1
ATOM 1404 C C . ILE A 1 194 ? -17.238 -4.213 -5.340 1.00 73.88 194 ILE A C 1
ATOM 1406 O O . ILE A 1 194 ? -16.685 -4.724 -6.308 1.00 73.88 194 ILE A O 1
ATOM 1410 N N . THR A 1 195 ? -17.657 -2.949 -5.320 1.00 79.06 195 THR A N 1
ATOM 1411 C CA . THR A 1 195 ? -17.683 -2.078 -6.500 1.00 79.06 195 THR A CA 1
ATOM 1412 C C . THR A 1 195 ? -16.290 -1.712 -6.991 1.00 79.06 195 THR A C 1
ATOM 1414 O O . THR A 1 195 ? -16.059 -1.741 -8.184 1.00 79.06 195 THR A O 1
ATOM 1417 N N . TRP A 1 196 ? -15.367 -1.386 -6.087 1.00 74.88 196 TRP A N 1
ATOM 1418 C CA . TRP A 1 196 ? -14.071 -0.798 -6.436 1.00 74.88 196 TRP A CA 1
ATOM 1419 C C . TRP A 1 196 ? -12.879 -1.705 -6.136 1.00 74.88 196 TRP A C 1
ATOM 1421 O O . TRP A 1 196 ? -11.737 -1.293 -6.321 1.00 74.88 196 TRP A O 1
ATOM 1431 N N . ALA A 1 197 ? -13.114 -2.943 -5.697 1.00 62.25 197 ALA A N 1
ATOM 1432 C CA . ALA A 1 197 ? -12.052 -3.938 -5.582 1.00 62.25 197 ALA A CA 1
ATOM 1433 C C . ALA A 1 197 ? -12.450 -5.277 -6.205 1.00 62.25 197 ALA A C 1
ATOM 1435 O O . ALA A 1 197 ? -11.783 -5.743 -7.122 1.00 62.25 197 ALA A O 1
ATOM 1436 N N . VAL A 1 198 ? -13.539 -5.899 -5.750 1.00 67.44 198 VAL A N 1
ATOM 1437 C CA . VAL A 1 198 ? -13.892 -7.263 -6.182 1.00 67.44 198 VAL A CA 1
ATOM 1438 C C . VAL A 1 198 ? -14.275 -7.314 -7.659 1.00 67.44 198 VAL A C 1
ATOM 1440 O O . VAL A 1 198 ? -13.741 -8.146 -8.387 1.00 67.44 198 VAL A O 1
ATOM 1443 N N . ILE A 1 199 ? -15.177 -6.439 -8.109 1.00 70.19 199 ILE A N 1
ATOM 1444 C CA . ILE A 1 199 ? -15.616 -6.386 -9.509 1.00 70.19 199 ILE A CA 1
ATOM 1445 C C . ILE A 1 199 ? -14.455 -5.991 -10.435 1.00 70.19 199 ILE A C 1
ATOM 1447 O O . ILE A 1 199 ? -14.177 -6.763 -11.354 1.00 70.19 199 ILE A O 1
ATOM 1451 N N . PRO A 1 200 ? -13.693 -4.912 -10.174 1.00 69.50 200 PRO A N 1
ATOM 1452 C CA . PRO A 1 200 ? -12.541 -4.586 -10.999 1.00 69.50 200 PRO A CA 1
ATOM 1453 C C . PRO A 1 200 ? -11.561 -5.749 -11.110 1.00 69.50 200 PRO A C 1
ATOM 1455 O O . PRO A 1 200 ? -11.118 -6.048 -12.205 1.00 69.50 200 PRO A O 1
ATOM 1458 N N . VAL A 1 201 ? -11.256 -6.458 -10.017 1.00 61.38 201 VAL A N 1
ATOM 1459 C CA . VAL A 1 201 ? -10.317 -7.593 -10.040 1.00 61.38 201 VAL A CA 1
ATOM 1460 C C . VAL A 1 201 ? -10.886 -8.803 -10.789 1.00 61.38 201 VAL A C 1
ATOM 1462 O O . VAL A 1 201 ? -10.165 -9.435 -11.558 1.00 61.38 201 VAL A O 1
ATOM 1465 N N . ALA A 1 202 ? -12.165 -9.129 -10.594 1.00 63.62 202 ALA A N 1
ATOM 1466 C CA . ALA A 1 202 ? -12.802 -10.295 -11.208 1.00 63.62 202 ALA A CA 1
ATOM 1467 C C . ALA A 1 202 ? -13.046 -10.132 -12.719 1.00 63.62 202 ALA A C 1
ATOM 1469 O O . ALA A 1 202 ? -13.012 -11.121 -13.452 1.00 63.62 202 ALA A O 1
ATOM 1470 N N . PHE A 1 203 ? -13.275 -8.897 -13.171 1.00 68.25 203 PHE A N 1
ATOM 1471 C CA . PHE A 1 203 ? -13.562 -8.546 -14.566 1.00 68.25 203 PHE A CA 1
ATOM 1472 C C . PHE A 1 203 ? -12.403 -7.791 -15.242 1.00 68.25 203 PHE A C 1
ATOM 1474 O O . PHE A 1 203 ? -12.532 -7.326 -16.376 1.00 68.25 203 PHE A O 1
ATOM 1481 N N . SER A 1 204 ? -11.258 -7.676 -14.560 1.00 57.09 204 SER A N 1
ATOM 1482 C CA . SER A 1 204 ? -10.050 -7.051 -15.095 1.00 57.09 204 SER A CA 1
ATOM 1483 C C . SER A 1 204 ? -9.528 -7.837 -16.299 1.00 57.09 204 SER A C 1
ATOM 1485 O O . SER A 1 204 ? -9.430 -9.067 -16.228 1.00 57.09 204 SER A O 1
ATOM 1487 N N . PRO A 1 205 ? -9.077 -7.151 -17.366 1.0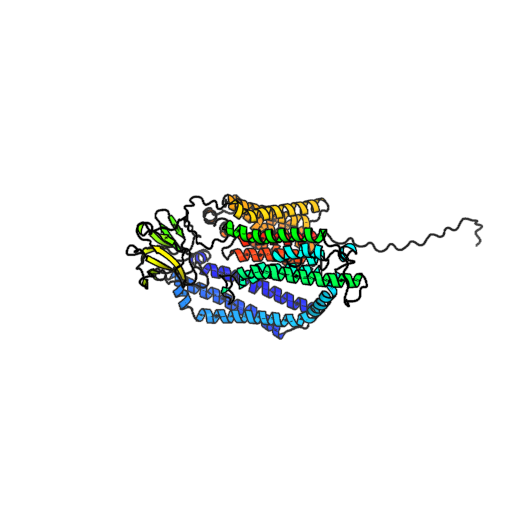0 52.06 205 PRO A N 1
ATOM 1488 C CA . PRO A 1 205 ? -8.368 -7.797 -18.469 1.00 52.06 205 PRO A CA 1
ATOM 1489 C C . PRO A 1 205 ? -7.032 -8.423 -18.028 1.00 52.06 205 PRO A C 1
ATOM 1491 O O . PRO A 1 205 ? -6.485 -9.261 -18.737 1.00 52.06 205 PRO A O 1
ATOM 1494 N N . TYR A 1 206 ? -6.529 -8.054 -16.845 1.00 49.44 206 TYR A N 1
ATOM 1495 C CA . TYR A 1 206 ? -5.312 -8.589 -16.230 1.00 49.44 206 TYR A CA 1
ATOM 1496 C C . TYR A 1 206 ? -5.585 -9.776 -15.281 1.00 49.44 206 TYR A C 1
ATOM 1498 O O . TYR A 1 206 ? -4.653 -10.347 -14.717 1.00 49.44 206 TYR A O 1
ATOM 1506 N N . GLY A 1 207 ? -6.854 -10.150 -15.069 1.00 51.25 207 GLY A N 1
ATOM 1507 C CA . GLY A 1 207 ? -7.252 -11.294 -14.248 1.00 51.25 207 GLY A CA 1
ATOM 1508 C C . GLY A 1 207 ? -7.296 -12.607 -15.042 1.00 51.25 207 GLY A C 1
ATOM 1509 O O . GLY A 1 207 ? -7.709 -12.642 -16.199 1.00 51.25 207 GLY A O 1
ATOM 1510 N N . ARG A 1 208 ? -6.927 -13.729 -14.409 1.00 48.31 208 ARG A N 1
ATOM 1511 C CA . ARG A 1 208 ? -6.978 -15.082 -15.015 1.00 48.31 208 ARG A CA 1
ATOM 1512 C C . ARG A 1 208 ? -8.348 -15.779 -14.882 1.00 48.31 208 ARG A C 1
ATOM 1514 O O . ARG A 1 208 ? -8.450 -16.983 -15.089 1.00 48.31 208 ARG A O 1
ATOM 1521 N N . GLY A 1 209 ? -9.393 -15.046 -14.488 1.00 54.06 209 GLY A N 1
ATOM 1522 C CA . GLY A 1 209 ? -10.726 -15.593 -14.214 1.00 54.06 209 GLY A CA 1
ATOM 1523 C C . GLY A 1 209 ? -11.612 -15.750 -15.463 1.00 54.06 209 GLY A C 1
ATOM 1524 O O . GLY A 1 209 ? -11.394 -15.071 -16.468 1.00 54.06 209 GLY A O 1
ATOM 1525 N N . PRO A 1 210 ? -12.668 -16.587 -15.401 1.00 52.44 210 PRO A N 1
ATOM 1526 C CA . PRO A 1 210 ? -13.571 -16.849 -16.531 1.00 52.44 210 PRO A CA 1
ATOM 1527 C C . PRO A 1 210 ? -14.387 -15.620 -16.972 1.00 52.44 210 PRO A C 1
ATOM 1529 O O . PRO A 1 210 ? -14.936 -15.599 -18.068 1.00 52.44 210 PRO A O 1
ATOM 1532 N N . LEU A 1 211 ? -14.451 -14.582 -16.134 1.00 51.34 211 LEU A N 1
ATOM 1533 C CA . LEU A 1 211 ? -15.261 -13.377 -16.339 1.00 51.34 211 LEU A CA 1
ATOM 1534 C C . LEU A 1 211 ? -14.517 -12.244 -17.074 1.00 51.34 211 LEU A C 1
ATOM 1536 O O . LEU A 1 211 ? -15.108 -11.202 -17.354 1.00 51.34 211 LEU A O 1
ATOM 1540 N N . ARG A 1 212 ? -13.246 -12.458 -17.448 1.00 56.00 212 ARG A N 1
ATOM 1541 C CA . ARG A 1 212 ? -12.378 -11.459 -18.105 1.00 56.00 212 ARG A CA 1
ATOM 1542 C C . ARG A 1 212 ? -12.945 -10.880 -19.407 1.00 56.00 212 ARG A C 1
ATOM 1544 O O . ARG A 1 212 ? -12.673 -9.732 -19.734 1.00 56.00 212 ARG A O 1
ATOM 1551 N N . GLY A 1 213 ? -13.729 -11.669 -20.151 1.00 53.25 213 GLY A N 1
ATOM 1552 C CA . GLY A 1 213 ? -14.237 -11.292 -21.476 1.00 53.25 213 GLY A CA 1
ATOM 1553 C C . GLY A 1 213 ? -15.278 -10.170 -21.458 1.00 53.25 213 GLY A C 1
ATOM 1554 O O . GLY A 1 213 ? -15.531 -9.567 -22.494 1.00 53.25 213 GLY A O 1
ATOM 1555 N N . LEU A 1 214 ? -15.864 -9.877 -20.292 1.00 62.12 214 LEU A N 1
ATOM 1556 C CA . LEU A 1 214 ? -16.887 -8.839 -20.124 1.00 62.12 214 LEU A CA 1
ATOM 1557 C C . LEU A 1 214 ? -16.289 -7.462 -19.767 1.00 62.12 214 LEU A C 1
ATOM 1559 O O . LEU A 1 214 ? -16.945 -6.442 -19.976 1.00 62.12 214 LEU A O 1
ATOM 1563 N N . GLY A 1 215 ? -15.044 -7.422 -19.271 1.00 64.31 215 GLY A N 1
ATOM 1564 C CA . GLY A 1 215 ? -14.316 -6.191 -18.951 1.00 64.31 215 GLY A CA 1
ATOM 1565 C C . GLY A 1 215 ? -14.946 -5.326 -17.848 1.00 64.31 215 GLY A C 1
ATOM 1566 O O . GLY A 1 215 ? -15.920 -5.696 -17.192 1.00 64.31 215 GLY A O 1
ATOM 1567 N N . TRP A 1 216 ? -14.407 -4.115 -17.667 1.00 63.28 216 TRP A N 1
ATOM 1568 C CA . TRP A 1 216 ? -14.876 -3.151 -16.656 1.00 63.28 216 TRP A CA 1
ATOM 1569 C C . TRP A 1 216 ? -16.308 -2.639 -16.903 1.00 63.28 216 TRP A C 1
ATOM 1571 O O . TRP A 1 216 ? -16.941 -2.117 -15.989 1.00 63.28 216 TRP A O 1
ATOM 1581 N N . GLY A 1 217 ? -16.852 -2.824 -18.115 1.00 61.97 217 GLY A N 1
ATOM 1582 C CA . GLY A 1 217 ? -18.201 -2.383 -18.493 1.00 61.97 217 GLY A CA 1
ATOM 1583 C C . GLY A 1 217 ? -19.320 -2.971 -17.625 1.00 61.97 217 GLY A C 1
ATOM 1584 O O . GLY A 1 217 ? -20.404 -2.399 -17.549 1.00 61.97 217 GLY A O 1
ATOM 1585 N N . VAL A 1 218 ? -19.053 -4.057 -16.894 1.00 72.38 218 VAL A N 1
ATOM 1586 C CA . VAL A 1 218 ? -19.966 -4.624 -15.888 1.00 72.38 218 VAL A CA 1
ATOM 1587 C C . VAL A 1 218 ? -20.291 -3.629 -14.765 1.00 72.38 218 VAL A C 1
ATOM 1589 O O . VAL A 1 218 ? -21.409 -3.641 -14.246 1.00 72.38 218 VAL A O 1
ATOM 1592 N N . GLU A 1 219 ? -19.382 -2.709 -14.427 1.00 72.12 219 GLU A N 1
ATOM 1593 C CA . GLU A 1 219 ? -19.637 -1.663 -13.425 1.00 72.12 219 GLU A CA 1
ATOM 1594 C C . GLU A 1 219 ? -20.738 -0.689 -13.853 1.00 72.12 219 GLU A C 1
ATOM 1596 O O . GLU A 1 219 ? -21.511 -0.231 -13.009 1.00 72.12 219 GLU A O 1
ATOM 1601 N N . LEU A 1 220 ? -20.881 -0.446 -15.162 1.00 70.38 220 LEU A N 1
ATOM 1602 C CA . LEU A 1 220 ? -21.928 0.416 -15.722 1.00 70.38 220 LEU A CA 1
ATOM 1603 C C . LEU A 1 220 ? -23.334 -0.164 -15.508 1.00 70.38 220 LEU A C 1
ATOM 1605 O O . LEU A 1 220 ? -24.306 0.586 -15.481 1.00 70.38 220 LEU A O 1
ATOM 1609 N N . VAL A 1 221 ? -23.445 -1.482 -15.315 1.00 77.12 221 VAL A N 1
ATOM 1610 C CA . VAL A 1 221 ? -24.703 -2.167 -14.975 1.00 77.12 221 VAL A CA 1
ATOM 1611 C C . VAL A 1 221 ? -24.834 -2.349 -13.462 1.00 77.12 221 VAL A C 1
ATOM 1613 O O . VAL A 1 221 ? -25.913 -2.151 -12.898 1.00 77.12 221 VAL A O 1
ATOM 1616 N N . TRP A 1 222 ? -23.736 -2.691 -12.785 1.00 82.00 222 TRP A N 1
ATOM 1617 C CA . TRP A 1 222 ? -23.705 -2.931 -11.344 1.00 82.00 222 TRP A CA 1
ATOM 1618 C C . TRP A 1 222 ? -24.054 -1.685 -10.522 1.00 82.00 222 TRP A C 1
ATOM 1620 O O . TRP A 1 222 ? -24.901 -1.764 -9.631 1.00 82.00 222 TRP A O 1
ATOM 1630 N N . LEU A 1 223 ? -23.442 -0.536 -10.824 1.00 84.00 223 LEU A N 1
ATOM 1631 C CA . LEU A 1 223 ? -23.608 0.700 -10.054 1.00 84.00 223 LEU A CA 1
ATOM 1632 C C . LEU A 1 223 ? -25.068 1.194 -10.027 1.00 84.00 223 LEU A C 1
ATOM 1634 O O . LEU A 1 223 ? -25.602 1.408 -8.930 1.00 84.00 223 LEU A O 1
ATOM 1638 N N . PRO A 1 224 ? -25.776 1.313 -11.172 1.00 73.62 224 PRO A N 1
ATOM 1639 C CA . PRO A 1 224 ? -27.191 1.677 -11.168 1.00 73.62 224 PRO A CA 1
ATOM 1640 C C . PRO A 1 224 ? -28.068 0.626 -10.490 1.00 73.62 224 PRO A C 1
ATOM 1642 O O . PRO A 1 224 ? -28.946 0.977 -9.698 1.00 73.62 224 PRO A O 1
ATOM 1645 N N . LEU A 1 225 ? -27.827 -0.662 -10.761 1.00 79.19 225 LEU A N 1
ATOM 1646 C CA . LEU A 1 225 ? -28.622 -1.753 -10.200 1.00 79.19 225 LEU A CA 1
ATOM 1647 C C . LEU A 1 225 ? -28.535 -1.767 -8.672 1.00 79.19 225 LEU A C 1
ATOM 1649 O O . LEU A 1 225 ? -29.552 -1.814 -7.979 1.00 79.19 225 LEU A O 1
ATOM 1653 N N . MET A 1 226 ? -27.324 -1.670 -8.136 1.00 85.06 226 MET A N 1
ATOM 1654 C CA . MET A 1 226 ? -27.083 -1.657 -6.703 1.00 85.06 226 MET A CA 1
ATOM 1655 C C . MET A 1 226 ? -27.682 -0.406 -6.044 1.00 85.06 226 MET A C 1
ATOM 1657 O O . MET A 1 226 ? -28.316 -0.514 -4.988 1.00 85.06 226 MET A O 1
ATOM 1661 N N . ALA A 1 227 ? -27.550 0.769 -6.672 1.00 81.75 227 ALA A N 1
ATOM 1662 C CA . ALA A 1 227 ? -28.130 2.015 -6.170 1.00 81.75 227 ALA A CA 1
ATOM 1663 C C . ALA A 1 227 ? -29.664 1.937 -6.091 1.00 81.75 227 ALA A C 1
ATOM 1665 O O . ALA A 1 227 ? -30.261 2.336 -5.084 1.00 81.75 227 ALA A O 1
ATOM 1666 N N . LEU A 1 228 ? -30.305 1.365 -7.117 1.00 79.69 228 LEU A N 1
ATOM 1667 C CA . LEU A 1 228 ? -31.752 1.147 -7.172 1.00 79.69 228 LEU A CA 1
ATOM 1668 C C . LEU A 1 228 ? -32.220 0.137 -6.121 1.00 79.69 228 LEU A C 1
ATOM 1670 O O . LEU A 1 228 ? -33.166 0.416 -5.381 1.00 79.69 228 LEU A O 1
ATOM 1674 N N . VAL A 1 229 ? -31.543 -1.010 -6.009 1.00 79.75 229 VAL A N 1
ATOM 1675 C CA . VAL A 1 229 ? -31.872 -2.057 -5.031 1.00 79.75 229 VAL A CA 1
ATOM 1676 C C . VAL A 1 229 ? -31.729 -1.531 -3.603 1.00 79.75 229 VAL A C 1
ATOM 1678 O O . VAL A 1 229 ? -32.658 -1.666 -2.800 1.00 79.75 229 VAL A O 1
ATOM 1681 N N . SER A 1 230 ? -30.611 -0.873 -3.282 1.00 83.06 230 SER A N 1
ATOM 1682 C CA . SER A 1 230 ? -30.384 -0.303 -1.951 1.00 83.06 230 SER A CA 1
ATOM 1683 C C . SER A 1 230 ? -31.423 0.769 -1.607 1.00 83.06 230 SER A C 1
ATOM 1685 O O . SER A 1 230 ? -32.013 0.742 -0.523 1.00 83.06 230 SER A O 1
ATOM 1687 N N . SER A 1 231 ? -31.740 1.653 -2.556 1.00 81.81 231 SER A N 1
ATOM 1688 C CA . SER A 1 231 ? -32.762 2.692 -2.386 1.00 81.81 231 SER A CA 1
ATOM 1689 C C . SER A 1 231 ? -34.170 2.115 -2.201 1.00 81.81 231 SER A C 1
ATOM 1691 O O . SER A 1 231 ? -34.932 2.590 -1.353 1.00 81.81 231 SER A O 1
ATOM 1693 N N . ALA A 1 232 ? -34.526 1.055 -2.933 1.00 78.56 232 ALA A N 1
ATOM 1694 C CA . ALA A 1 232 ? -35.815 0.376 -2.801 1.00 78.56 232 ALA A CA 1
ATOM 1695 C C . ALA A 1 232 ? -35.962 -0.333 -1.443 1.00 78.56 232 ALA A C 1
ATOM 1697 O O . ALA A 1 232 ? -37.016 -0.263 -0.795 1.00 78.56 232 ALA A O 1
ATOM 1698 N N . LEU A 1 233 ? -34.896 -0.989 -0.977 1.00 81.25 233 LEU A N 1
ATOM 1699 C CA . LEU A 1 233 ? -34.852 -1.636 0.333 1.00 81.25 233 LEU A CA 1
ATOM 1700 C C . LEU A 1 233 ? -34.915 -0.608 1.470 1.00 81.25 233 LEU A C 1
ATOM 1702 O O . LEU A 1 233 ? -35.674 -0.806 2.426 1.00 81.25 233 LEU A O 1
ATOM 1706 N N . LEU A 1 234 ? -34.214 0.522 1.332 1.00 82.88 234 LEU A N 1
ATOM 1707 C CA . LEU A 1 234 ? -34.266 1.641 2.272 1.00 82.88 234 LEU A CA 1
ATOM 1708 C C . LEU A 1 234 ? -35.685 2.202 2.378 1.00 82.88 234 LEU A C 1
ATOM 1710 O O . LEU A 1 234 ? -36.218 2.377 3.480 1.00 82.88 234 LEU A O 1
ATOM 1714 N N . TYR A 1 235 ? -36.325 2.431 1.228 1.00 79.06 235 TYR A N 1
ATOM 1715 C CA . TYR A 1 235 ? -37.702 2.904 1.151 1.00 79.06 235 TYR A CA 1
ATOM 1716 C C . TYR A 1 235 ? -38.655 1.956 1.888 1.00 79.06 235 TYR A C 1
ATOM 1718 O O . TYR A 1 235 ? -39.432 2.395 2.742 1.00 79.06 235 TYR A O 1
ATOM 1726 N N . ARG A 1 236 ? -38.570 0.645 1.620 1.00 78.69 236 ARG A N 1
ATOM 1727 C CA . ARG A 1 236 ? -39.397 -0.380 2.280 1.00 78.69 236 ARG A CA 1
ATOM 1728 C C . ARG A 1 236 ? -39.162 -0.429 3.790 1.00 78.69 236 ARG A C 1
ATOM 1730 O O . ARG A 1 236 ? -40.131 -0.433 4.555 1.00 78.69 236 ARG A O 1
ATOM 1737 N N . ALA A 1 237 ? -37.904 -0.447 4.230 1.00 76.75 237 ALA A N 1
ATOM 1738 C CA . ALA A 1 237 ? -37.542 -0.502 5.645 1.00 76.75 237 ALA A CA 1
ATOM 1739 C C . ALA A 1 237 ? -38.065 0.724 6.410 1.00 76.75 237 ALA A C 1
ATOM 1741 O O . ALA A 1 237 ? -38.671 0.602 7.480 1.00 76.75 237 ALA A O 1
ATOM 1742 N N . HIS A 1 238 ? -37.916 1.914 5.827 1.00 76.38 238 HIS A N 1
ATOM 1743 C CA . HIS A 1 238 ? -38.369 3.150 6.448 1.00 76.38 238 HIS A CA 1
ATOM 1744 C C . HIS A 1 238 ? -39.896 3.317 6.409 1.00 76.38 238 HIS A C 1
ATOM 1746 O O . HIS A 1 238 ? -40.487 3.831 7.366 1.00 76.38 238 HIS A O 1
ATOM 1752 N N . ALA A 1 239 ? -40.561 2.867 5.341 1.00 71.69 239 ALA A N 1
ATOM 1753 C CA . ALA A 1 239 ? -42.019 2.858 5.252 1.00 71.69 239 ALA A CA 1
ATOM 1754 C C . ALA A 1 239 ? -42.642 1.966 6.338 1.00 71.69 239 ALA A C 1
ATOM 1756 O O . ALA A 1 239 ? -43.560 2.404 7.033 1.00 71.69 239 ALA A O 1
ATOM 1757 N N . ARG A 1 240 ? -42.089 0.764 6.558 1.00 73.62 240 ARG A N 1
ATOM 1758 C CA . ARG A 1 240 ? -42.513 -0.144 7.640 1.00 73.62 240 ARG A CA 1
ATOM 1759 C C . ARG A 1 240 ? -42.314 0.471 9.027 1.00 73.62 240 ARG A C 1
ATOM 1761 O O . ARG A 1 240 ? -43.182 0.334 9.885 1.00 73.62 240 ARG A O 1
ATOM 1768 N N . ARG A 1 241 ? -41.198 1.177 9.250 1.00 76.00 241 ARG A N 1
ATOM 1769 C CA . ARG A 1 241 ? -40.928 1.857 10.527 1.00 76.00 241 ARG A CA 1
ATOM 1770 C C . ARG A 1 241 ? -41.914 2.994 10.802 1.00 76.00 241 ARG A C 1
ATOM 1772 O O . ARG A 1 241 ? -42.387 3.110 11.928 1.00 76.00 241 ARG A O 1
ATOM 1779 N N . ARG A 1 242 ? -42.251 3.805 9.791 1.00 71.88 242 ARG A N 1
ATOM 1780 C CA . ARG A 1 242 ? -43.263 4.869 9.936 1.00 71.88 242 ARG A CA 1
ATOM 1781 C C . ARG A 1 242 ? -44.644 4.311 10.250 1.00 71.88 242 ARG A C 1
ATOM 1783 O O . ARG A 1 242 ? -45.265 4.802 11.179 1.00 71.88 242 ARG A O 1
ATOM 1790 N N . ALA A 1 243 ? -45.072 3.257 9.553 1.00 68.50 243 ALA A N 1
ATOM 1791 C CA . ALA A 1 243 ? -46.360 2.617 9.823 1.00 68.50 243 ALA A CA 1
ATOM 1792 C C . ALA A 1 243 ? -46.484 2.172 11.292 1.00 68.50 243 ALA A C 1
ATOM 1794 O O . ALA A 1 243 ? -47.455 2.525 11.951 1.00 68.50 243 ALA A O 1
ATOM 1795 N N . LYS A 1 244 ? -45.449 1.517 11.843 1.00 68.44 244 LYS A N 1
ATOM 1796 C CA . LYS A 1 244 ? -45.412 1.120 13.263 1.00 68.44 244 LYS A CA 1
ATOM 1797 C C . LYS A 1 244 ? -45.453 2.303 14.237 1.00 68.44 244 LYS A C 1
ATOM 1799 O O . LYS A 1 244 ? -46.076 2.199 15.283 1.00 68.44 244 LYS A O 1
ATOM 1804 N N . LEU A 1 245 ? -44.785 3.413 13.915 1.00 68.06 245 LEU A N 1
ATOM 1805 C CA . LEU A 1 245 ? -44.751 4.610 14.770 1.00 68.06 245 LEU A CA 1
ATOM 1806 C C . LEU A 1 245 ? -46.044 5.430 14.723 1.00 68.06 245 LEU A C 1
ATOM 1808 O O . LEU A 1 245 ? -46.343 6.150 15.669 1.00 68.06 245 LEU A O 1
ATOM 1812 N N . GLU A 1 246 ? -46.779 5.350 13.619 1.00 69.00 246 GLU A N 1
ATOM 1813 C CA . GLU A 1 246 ? -48.071 6.011 13.423 1.00 69.00 246 GLU A CA 1
ATOM 1814 C C . GLU A 1 246 ? -49.248 5.120 13.857 1.00 69.00 246 GLU A C 1
ATOM 1816 O O . GLU A 1 246 ? -50.393 5.496 13.638 1.00 69.00 246 GLU A O 1
ATOM 1821 N N . GLY A 1 247 ? -48.983 3.937 14.434 1.00 62.31 247 GLY A N 1
ATOM 1822 C CA . GLY A 1 247 ? -50.018 2.974 14.831 1.00 62.31 247 GLY A CA 1
ATOM 1823 C C . GLY A 1 247 ? -50.797 2.382 13.651 1.00 62.31 247 GLY A C 1
ATOM 1824 O O . GLY A 1 247 ? -51.840 1.768 13.842 1.00 62.31 247 GLY A O 1
ATOM 1825 N N . ARG A 1 248 ? -50.310 2.563 12.418 1.00 54.38 248 ARG A N 1
ATOM 1826 C CA . ARG A 1 248 ? -50.979 2.081 11.210 1.00 54.38 248 ARG A CA 1
ATOM 1827 C C . ARG A 1 248 ? -50.736 0.573 11.072 1.00 54.38 248 ARG A C 1
ATOM 1829 O O . ARG A 1 248 ? -49.566 0.169 11.037 1.00 54.38 248 ARG A O 1
ATOM 1836 N N . PRO A 1 249 ? -51.788 -0.260 10.958 1.00 50.47 249 PRO A N 1
ATOM 1837 C CA . PRO A 1 249 ? -51.620 -1.693 10.747 1.00 50.47 249 PRO A CA 1
ATOM 1838 C C . PRO A 1 249 ? -50.816 -1.961 9.459 1.00 50.47 249 PRO A C 1
ATOM 1840 O O . PRO A 1 249 ? -50.818 -1.126 8.542 1.00 50.47 249 PRO A O 1
ATOM 1843 N N . PRO A 1 250 ? -50.085 -3.090 9.360 1.00 45.97 250 PRO A N 1
ATOM 1844 C CA . PRO A 1 250 ? -49.355 -3.448 8.147 1.00 45.97 250 PRO A CA 1
ATOM 1845 C C . PRO A 1 250 ? -50.375 -3.569 7.008 1.00 45.97 250 PRO A C 1
ATOM 1847 O O . PRO A 1 250 ? -51.232 -4.439 7.040 1.00 45.97 250 PRO A O 1
ATOM 1850 N N . ARG A 1 251 ? -50.329 -2.617 6.069 1.00 50.41 251 ARG A N 1
ATOM 1851 C CA . ARG A 1 251 ? -51.384 -2.310 5.086 1.00 50.41 251 ARG A CA 1
ATOM 1852 C C . ARG A 1 251 ? -52.227 -3.498 4.593 1.00 50.41 251 ARG A C 1
ATOM 1854 O O . ARG A 1 251 ? -51.732 -4.319 3.826 1.00 50.41 251 ARG A O 1
ATOM 1861 N N . GLY A 1 252 ? -53.534 -3.403 4.848 1.00 36.78 252 GLY A N 1
ATOM 1862 C CA . GLY A 1 252 ? -54.559 -3.523 3.805 1.00 36.78 252 GLY A CA 1
ATOM 1863 C C . GLY A 1 252 ? -54.620 -2.249 2.935 1.00 36.78 252 GLY A C 1
ATOM 1864 O O . GLY A 1 252 ? -54.098 -1.197 3.306 1.00 36.78 252 GLY A O 1
ATOM 1865 N N . ARG A 1 253 ? -55.172 -2.377 1.727 1.00 47.06 253 ARG A N 1
ATOM 1866 C CA . ARG A 1 253 ? -55.121 -1.444 0.577 1.00 47.06 253 ARG A CA 1
ATOM 1867 C C . ARG A 1 253 ? -55.821 -0.075 0.784 1.00 47.06 253 ARG A C 1
ATOM 1869 O O . ARG A 1 253 ? -56.817 0.017 1.481 1.00 47.06 253 ARG A O 1
ATOM 1876 N N . THR A 1 254 ? -55.374 0.923 -0.006 1.00 38.62 254 THR A N 1
ATOM 1877 C CA . THR A 1 254 ? -55.974 2.259 -0.335 1.00 38.62 254 THR A CA 1
ATOM 1878 C C . THR A 1 254 ? -55.885 3.377 0.731 1.00 38.62 254 THR A C 1
ATOM 1880 O O . THR A 1 254 ? -55.683 3.090 1.898 1.00 38.62 254 THR A O 1
ATOM 1883 N N . ARG A 1 255 ? -55.884 4.694 0.434 1.00 35.00 255 ARG A N 1
ATOM 1884 C CA . ARG A 1 255 ? -56.257 5.495 -0.757 1.00 35.00 255 ARG A CA 1
ATOM 1885 C C . ARG A 1 255 ? -55.402 6.790 -0.838 1.00 35.00 255 ARG A C 1
ATOM 1887 O O . ARG A 1 255 ? -54.879 7.262 0.168 1.00 35.00 255 ARG A O 1
ATOM 1894 N N . ARG A 1 256 ? -55.229 7.314 -2.060 1.00 46.78 256 ARG A N 1
ATOM 1895 C CA . ARG A 1 256 ? -54.507 8.549 -2.454 1.00 46.78 256 ARG A CA 1
ATOM 1896 C C . ARG A 1 256 ? -55.211 9.824 -1.966 1.00 46.78 256 ARG A C 1
ATOM 1898 O O . ARG A 1 256 ? -56.416 9.912 -2.154 1.00 46.78 256 ARG A O 1
ATOM 1905 N N . ILE A 1 257 ? -54.443 10.847 -1.566 1.00 37.12 257 ILE A N 1
ATOM 1906 C CA . ILE A 1 257 ? -54.797 12.270 -1.762 1.00 37.12 257 ILE A CA 1
ATOM 1907 C C . ILE A 1 257 ? -53.555 13.022 -2.277 1.00 37.12 257 ILE A C 1
ATOM 1909 O O . ILE A 1 257 ? -52.436 12.787 -1.819 1.00 37.12 257 ILE A O 1
ATOM 1913 N N . ARG A 1 258 ? -53.779 13.833 -3.319 1.00 44.19 258 ARG A N 1
ATOM 1914 C CA . ARG A 1 258 ? -52.817 14.541 -4.181 1.00 44.19 258 ARG A CA 1
ATOM 1915 C C . ARG A 1 258 ? -52.331 15.864 -3.569 1.00 44.19 258 ARG A C 1
ATOM 1917 O O . ARG A 1 258 ? -53.122 16.618 -3.026 1.00 44.19 258 ARG A O 1
ATOM 1924 N N . SER A 1 259 ? -51.069 16.193 -3.839 1.00 37.50 259 SER A N 1
ATOM 1925 C CA . SER A 1 259 ? -50.588 17.543 -4.181 1.00 37.50 259 SER A CA 1
ATOM 1926 C C . SER A 1 259 ? -49.456 17.316 -5.193 1.00 37.50 259 SER A C 1
ATOM 1928 O O . SER A 1 259 ? -48.471 16.651 -4.868 1.00 37.50 259 SER A O 1
ATOM 1930 N N . HIS A 1 260 ? -49.684 17.650 -6.470 1.00 45.81 260 HIS A N 1
ATOM 1931 C CA . HIS A 1 260 ? -49.022 16.945 -7.582 1.00 45.81 260 HIS A CA 1
ATOM 1932 C C . HIS A 1 260 ? -48.184 17.806 -8.545 1.00 45.81 260 HIS A C 1
ATOM 1934 O O . HIS A 1 260 ? -47.466 17.212 -9.349 1.00 45.81 260 HIS A O 1
ATOM 1940 N N . ASP A 1 261 ? -48.158 19.139 -8.417 1.00 43.53 261 ASP A N 1
ATOM 1941 C CA . ASP A 1 261 ? -47.476 19.978 -9.423 1.00 43.53 261 ASP A CA 1
ATOM 1942 C C . ASP A 1 261 ? -46.102 20.511 -8.994 1.00 43.53 261 ASP A C 1
ATOM 1944 O O . ASP A 1 261 ? -45.136 20.344 -9.729 1.00 43.53 261 ASP A O 1
ATOM 1948 N N . SER A 1 262 ? -45.914 21.000 -7.762 1.00 43.41 262 SER A N 1
ATOM 1949 C CA . SER A 1 262 ? -44.577 21.463 -7.320 1.00 43.41 262 SER A CA 1
ATOM 1950 C C . SER A 1 262 ? -43.560 20.316 -7.158 1.00 43.41 262 SER A C 1
ATOM 1952 O O . SER A 1 262 ? -42.351 20.503 -7.310 1.00 43.41 262 SER A O 1
ATOM 1954 N N . TYR A 1 263 ? -44.044 19.104 -6.858 1.00 44.88 263 TYR A N 1
ATOM 1955 C CA . TYR A 1 263 ? -43.201 17.926 -6.646 1.00 44.88 263 TYR A CA 1
ATOM 1956 C C . TYR A 1 263 ? -42.698 17.325 -7.962 1.00 44.88 263 TYR A C 1
ATOM 1958 O O . TYR A 1 263 ? -41.528 16.961 -8.036 1.00 44.88 263 TYR A O 1
ATOM 1966 N N . ARG A 1 264 ? -43.532 17.260 -9.012 1.00 42.34 264 ARG A N 1
ATOM 1967 C CA . ARG A 1 264 ? -43.102 16.734 -10.318 1.00 42.34 264 ARG A CA 1
ATOM 1968 C C . ARG A 1 264 ? -42.047 17.627 -10.952 1.00 42.34 264 ARG A C 1
ATOM 1970 O O . ARG A 1 264 ? -41.040 17.095 -11.386 1.00 42.34 264 ARG A O 1
ATOM 1977 N N . THR A 1 265 ? -42.195 18.950 -10.902 1.00 40.41 265 THR A N 1
ATOM 1978 C CA . THR A 1 265 ? -41.198 19.878 -11.465 1.00 40.41 265 THR A CA 1
ATOM 1979 C C . THR A 1 265 ? -39.851 19.776 -10.742 1.00 40.41 265 THR A C 1
ATOM 1981 O O . THR A 1 265 ? -38.810 19.701 -11.386 1.00 40.41 265 THR A O 1
ATOM 1984 N N . LYS A 1 266 ? -39.849 19.652 -9.406 1.00 42.19 266 LYS A N 1
ATOM 1985 C CA . LYS A 1 266 ? -38.617 19.450 -8.616 1.00 42.19 266 LYS A CA 1
ATOM 1986 C C . LYS A 1 266 ? -37.981 18.075 -8.839 1.00 42.19 266 LYS A C 1
ATOM 1988 O O . LYS A 1 266 ? -36.760 17.969 -8.851 1.00 42.19 266 LYS A O 1
ATOM 1993 N N . VAL A 1 267 ? -38.792 17.032 -9.033 1.00 41.47 267 VAL A N 1
ATOM 1994 C CA . VAL A 1 267 ? -38.318 15.677 -9.358 1.00 41.47 267 VAL A CA 1
ATOM 1995 C C . VAL A 1 267 ? -37.781 15.607 -10.787 1.00 41.47 267 VAL A C 1
ATOM 1997 O O . VAL A 1 267 ? -36.763 14.963 -10.992 1.00 41.47 267 VAL A O 1
ATOM 2000 N N . SER A 1 268 ? -38.393 16.296 -11.750 1.00 40.44 268 SER A N 1
ATOM 2001 C CA . SER A 1 268 ? -37.924 16.358 -13.138 1.00 40.44 268 SER A CA 1
ATOM 2002 C C . SER A 1 268 ? -36.620 17.144 -13.272 1.00 40.44 268 SER A C 1
ATOM 2004 O O . SER A 1 268 ? -35.715 16.681 -13.958 1.00 40.44 268 SER A O 1
ATOM 2006 N N . VAL A 1 269 ? -36.473 18.272 -12.563 1.00 40.66 269 VAL A N 1
ATOM 2007 C CA . VAL A 1 269 ? -35.207 19.027 -12.510 1.00 40.66 269 VAL A CA 1
ATOM 2008 C C . VAL A 1 269 ? -34.115 18.201 -11.825 1.00 40.66 269 VAL A C 1
ATOM 2010 O O . VAL A 1 269 ? -33.032 18.058 -12.380 1.00 40.66 269 VAL A O 1
ATOM 2013 N N . ALA A 1 270 ? -34.404 17.568 -10.681 1.00 40.59 270 ALA A N 1
ATOM 2014 C CA . ALA A 1 270 ? -33.439 16.710 -9.990 1.00 40.59 270 ALA A CA 1
ATOM 2015 C C . ALA A 1 270 ? -33.057 15.463 -10.808 1.00 40.59 270 ALA A C 1
ATOM 2017 O O . ALA A 1 270 ? -31.886 15.096 -10.845 1.00 40.59 270 ALA A O 1
ATOM 2018 N N . ALA A 1 271 ? -34.013 14.829 -11.492 1.00 40.94 271 ALA A N 1
ATOM 2019 C CA . ALA A 1 271 ? -33.750 13.707 -12.389 1.00 40.94 271 ALA A CA 1
ATOM 2020 C C . ALA A 1 271 ? -32.914 14.144 -13.602 1.00 40.94 271 ALA A C 1
ATOM 2022 O O . ALA A 1 271 ? -31.964 13.451 -13.946 1.00 40.94 271 ALA A O 1
ATOM 2023 N N . GLY A 1 272 ? -33.192 15.315 -14.188 1.00 38.53 272 GLY A N 1
ATOM 2024 C CA . GLY A 1 272 ? -32.384 15.901 -15.260 1.00 38.53 272 GLY A CA 1
ATOM 2025 C C . GLY A 1 272 ? -30.943 16.187 -14.827 1.00 38.53 272 GLY A C 1
ATOM 2026 O O . GLY A 1 272 ? -30.011 15.821 -15.535 1.00 38.53 272 GLY A O 1
ATOM 2027 N N . THR A 1 273 ? -30.733 16.747 -13.630 1.00 38.66 273 THR A N 1
ATOM 2028 C CA . THR A 1 273 ? -29.389 16.991 -13.072 1.00 38.66 273 THR A CA 1
ATOM 2029 C C . THR A 1 273 ? -28.644 15.692 -12.746 1.00 38.66 273 THR A C 1
ATOM 2031 O O . THR A 1 273 ? -27.441 15.604 -12.977 1.00 38.66 273 THR A O 1
ATOM 2034 N N . ILE A 1 274 ? -29.343 14.664 -12.247 1.00 41.44 274 ILE A N 1
ATOM 2035 C CA . ILE A 1 274 ? -28.767 13.338 -11.970 1.00 41.44 274 ILE A CA 1
ATOM 2036 C C . ILE A 1 274 ? -28.373 12.636 -13.273 1.00 41.44 274 ILE A C 1
ATOM 2038 O O . ILE A 1 274 ? -27.285 12.077 -13.338 1.00 41.44 274 ILE A O 1
ATOM 2042 N N . VAL A 1 275 ? -29.200 12.706 -14.319 1.00 43.00 275 VAL A N 1
ATOM 2043 C CA . VAL A 1 275 ? -28.868 12.165 -15.647 1.00 43.00 275 VAL A CA 1
ATOM 2044 C C . VAL A 1 275 ? -27.679 12.916 -16.260 1.00 43.00 275 VAL A C 1
ATOM 2046 O O . VAL A 1 275 ? -26.765 12.278 -16.771 1.00 43.00 275 VAL A O 1
ATOM 2049 N N . LEU A 1 276 ? -27.618 14.246 -16.131 1.00 40.62 276 LEU A N 1
ATOM 2050 C CA . LEU A 1 276 ? -26.489 15.057 -16.607 1.00 40.62 276 LEU A CA 1
ATOM 2051 C C . LEU A 1 276 ? -25.169 14.710 -15.881 1.00 40.62 276 LEU A C 1
ATOM 2053 O O . LEU A 1 276 ? -24.128 14.589 -16.520 1.00 40.62 276 LEU A O 1
ATOM 2057 N N . LEU A 1 277 ? -25.211 14.492 -14.559 1.00 39.56 277 LEU A N 1
ATOM 2058 C CA . LEU A 1 277 ? -24.060 14.057 -13.748 1.00 39.56 277 LEU A CA 1
ATOM 2059 C C . LEU A 1 277 ? -23.630 12.615 -14.053 1.00 39.56 277 LEU A C 1
ATOM 2061 O O . LEU A 1 277 ? -22.435 12.334 -14.124 1.00 39.56 277 LEU A O 1
ATOM 2065 N N . LEU A 1 278 ? -24.594 11.715 -14.267 1.00 39.31 278 LEU A N 1
ATOM 2066 C CA . LEU A 1 278 ? -24.363 10.329 -14.682 1.00 39.31 278 LEU A CA 1
ATOM 2067 C C . LEU A 1 278 ? -23.689 10.233 -16.053 1.00 39.31 278 LEU A C 1
ATOM 2069 O O . LEU A 1 278 ? -22.888 9.328 -16.263 1.00 39.31 278 LEU A O 1
ATOM 2073 N N . VAL A 1 279 ? -23.987 11.167 -16.963 1.00 41.91 279 VAL A N 1
ATOM 2074 C CA . VAL A 1 279 ? -23.316 11.268 -18.265 1.00 41.91 279 VAL A CA 1
ATOM 2075 C C . VAL A 1 279 ? -21.943 11.935 -18.117 1.00 41.91 279 VAL A C 1
ATOM 2077 O O . VAL A 1 279 ? -20.976 11.422 -18.658 1.00 41.91 279 VAL A O 1
ATOM 2080 N N . ALA A 1 280 ? -21.793 13.013 -17.340 1.00 34.50 280 ALA A N 1
ATOM 2081 C CA . ALA A 1 280 ? -20.536 13.770 -17.259 1.00 34.50 280 ALA A CA 1
ATOM 2082 C C . ALA A 1 280 ? -19.375 13.039 -16.545 1.00 34.50 280 ALA A C 1
ATOM 2084 O O . ALA A 1 280 ? -18.225 13.158 -16.964 1.00 34.50 280 ALA A O 1
ATOM 2085 N N . ILE A 1 281 ? -19.645 12.274 -15.482 1.00 39.00 281 ILE A N 1
ATOM 2086 C CA . ILE A 1 281 ? -18.604 11.640 -14.646 1.00 39.00 281 ILE A CA 1
ATOM 2087 C C . ILE A 1 281 ? -17.786 10.555 -15.386 1.00 39.00 281 ILE A C 1
ATOM 2089 O O . ILE A 1 281 ? -16.564 10.561 -15.244 1.00 39.00 281 ILE A O 1
ATOM 2093 N N . PRO A 1 282 ? -18.380 9.661 -16.202 1.00 40.56 282 PRO A N 1
ATOM 2094 C CA . PRO A 1 282 ? -17.614 8.740 -17.048 1.00 40.56 282 PRO A CA 1
ATOM 2095 C C . PRO A 1 282 ? -17.140 9.371 -18.371 1.00 40.56 282 PRO A C 1
ATOM 2097 O O . PRO A 1 282 ? -16.150 8.918 -18.944 1.00 40.56 282 PRO A O 1
ATOM 2100 N N . PHE A 1 283 ? -17.802 10.428 -18.857 1.00 35.81 283 PHE A N 1
ATOM 2101 C CA . PHE A 1 283 ? -17.472 11.052 -20.145 1.00 35.81 283 PHE A CA 1
ATOM 2102 C C . PHE A 1 283 ? -16.253 11.984 -20.055 1.00 35.81 283 PHE A C 1
ATOM 2104 O O . PHE A 1 283 ? -15.491 12.077 -21.010 1.00 35.81 283 PHE A O 1
ATOM 2111 N N . VAL A 1 284 ? -15.988 12.610 -18.901 1.00 36.72 284 VAL A N 1
ATOM 2112 C CA . VAL A 1 284 ? -14.801 13.469 -18.711 1.00 36.72 284 VAL A CA 1
ATOM 2113 C C . VAL A 1 284 ? -13.481 12.683 -18.799 1.00 36.72 284 VAL A C 1
ATOM 2115 O O . VAL A 1 284 ? -12.618 13.124 -19.549 1.00 36.72 284 VAL A O 1
ATOM 2118 N N . PRO A 1 285 ? -13.285 11.512 -18.155 1.00 35.56 285 PRO A N 1
ATOM 2119 C CA . PRO A 1 285 ? -12.090 10.686 -18.373 1.00 35.56 285 PRO A CA 1
ATOM 2120 C C . PRO A 1 285 ? -11.960 10.165 -19.812 1.00 35.56 285 PRO A C 1
ATOM 2122 O O . PRO A 1 285 ? -10.852 10.130 -20.349 1.00 35.56 285 PRO A O 1
ATOM 2125 N N . ALA A 1 286 ? -13.086 9.821 -20.452 1.00 34.34 286 ALA A N 1
ATOM 2126 C CA . ALA A 1 286 ? -13.129 9.338 -21.832 1.00 34.34 286 ALA A CA 1
ATOM 2127 C C . ALA A 1 286 ? -12.762 10.429 -22.861 1.00 34.34 286 ALA A C 1
ATOM 2129 O O . ALA A 1 286 ? -12.064 10.140 -23.830 1.00 34.34 286 ALA A O 1
ATOM 2130 N N . VAL A 1 287 ? -13.161 11.686 -22.625 1.00 35.62 287 VAL A N 1
ATOM 2131 C CA . VAL A 1 287 ? -12.802 12.852 -23.458 1.00 35.62 287 VAL A CA 1
ATOM 2132 C C . VAL A 1 287 ? -11.431 13.439 -23.067 1.00 35.62 287 VAL A C 1
ATOM 2134 O O . VAL A 1 287 ? -10.740 13.992 -23.919 1.00 35.62 287 VAL A O 1
ATOM 2137 N N . ALA A 1 288 ? -10.980 13.265 -21.816 1.00 35.53 288 ALA A N 1
ATOM 2138 C CA . ALA A 1 288 ? -9.666 13.707 -21.318 1.00 35.53 288 ALA A CA 1
ATOM 2139 C C . ALA A 1 288 ? -8.519 12.700 -21.560 1.00 35.53 288 ALA A C 1
ATOM 2141 O O . ALA A 1 288 ? -7.360 13.001 -21.269 1.00 35.53 288 ALA A O 1
ATOM 2142 N N . GLY A 1 289 ? -8.811 11.502 -22.076 1.00 32.50 289 GLY A N 1
ATOM 2143 C CA . GLY A 1 289 ? -7.807 10.511 -22.482 1.00 32.50 289 GLY A CA 1
ATOM 2144 C C . GLY A 1 289 ? -7.054 9.816 -21.337 1.00 32.50 289 GLY A C 1
ATOM 2145 O O . GLY A 1 289 ? -6.002 9.213 -21.575 1.00 32.50 289 GLY A O 1
ATOM 2146 N N . VAL A 1 290 ? -7.559 9.884 -20.101 1.00 36.00 290 VAL A N 1
ATOM 2147 C CA . VAL A 1 290 ? -6.983 9.179 -18.943 1.00 36.00 290 VAL A CA 1
ATOM 2148 C C . VAL A 1 290 ? -7.476 7.731 -18.975 1.00 36.00 290 VAL A C 1
ATOM 2150 O O . VAL A 1 290 ? -8.658 7.473 -18.781 1.00 36.00 290 VAL A O 1
ATOM 2153 N N . GLY A 1 291 ? -6.566 6.796 -19.270 1.00 38.22 291 GLY A N 1
ATOM 2154 C CA . GLY A 1 291 ? -6.893 5.396 -19.583 1.00 38.22 291 GLY A CA 1
ATOM 2155 C C . GLY A 1 291 ? -6.841 5.055 -21.078 1.00 38.22 291 GLY A C 1
ATOM 2156 O O . GLY A 1 291 ? -7.426 4.061 -21.496 1.00 38.22 291 GLY A O 1
ATOM 2157 N N . GLY A 1 292 ? -6.163 5.867 -21.900 1.00 37.47 292 GLY A N 1
ATOM 2158 C CA . GLY A 1 292 ? -5.983 5.569 -23.321 1.00 37.47 292 GLY A CA 1
ATOM 2159 C C . GLY A 1 292 ? -5.399 4.170 -23.540 1.00 37.47 292 GLY A C 1
ATOM 2160 O O . GLY A 1 292 ? -4.311 3.864 -23.063 1.00 37.47 292 GLY A O 1
ATOM 2161 N N . SER A 1 293 ? -6.108 3.346 -24.306 1.00 46.19 293 SER A N 1
ATOM 2162 C CA . SER A 1 293 ? -5.774 1.963 -24.667 1.00 46.19 293 SER A CA 1
ATOM 2163 C C . SER A 1 293 ? -4.556 1.826 -25.595 1.00 46.19 293 SER A C 1
ATOM 2165 O O . SER A 1 293 ? -4.458 0.829 -26.299 1.00 46.19 293 SER A O 1
ATOM 2167 N N . LYS A 1 294 ? -3.682 2.843 -25.660 1.00 52.69 294 LYS A N 1
ATOM 2168 C CA . LYS A 1 294 ? -2.581 2.942 -26.623 1.00 52.69 294 LYS A CA 1
ATOM 2169 C C . LYS A 1 294 ? -1.235 3.071 -25.928 1.00 52.69 294 LYS A C 1
ATOM 2171 O O . LYS A 1 294 ? -1.024 3.996 -25.139 1.00 52.69 294 LYS A O 1
ATOM 2176 N N . VAL A 1 295 ? -0.315 2.171 -26.268 1.00 62.25 295 VAL A N 1
ATOM 2177 C CA . VAL A 1 295 ? 1.067 2.179 -25.771 1.00 62.25 295 VAL A CA 1
ATOM 2178 C C . VAL A 1 295 ? 1.768 3.467 -26.215 1.00 62.25 295 VAL A C 1
ATOM 2180 O O . VAL A 1 295 ? 1.736 3.843 -27.386 1.00 62.25 295 VAL A O 1
ATOM 2183 N N . ARG A 1 296 ? 2.404 4.172 -25.271 1.00 67.44 296 ARG A N 1
ATOM 2184 C CA . ARG A 1 296 ? 3.199 5.378 -25.545 1.00 67.44 296 ARG A CA 1
ATOM 2185 C C . ARG A 1 296 ? 4.673 5.081 -25.309 1.00 67.44 296 ARG A C 1
ATOM 2187 O O . ARG A 1 296 ? 5.034 4.619 -24.233 1.00 67.44 296 ARG A O 1
ATOM 2194 N N . TYR A 1 297 ? 5.514 5.411 -26.286 1.00 77.00 297 TYR A N 1
ATOM 2195 C CA . TYR A 1 297 ? 6.960 5.213 -26.203 1.00 77.00 297 TYR A CA 1
ATOM 2196 C C . TYR A 1 297 ? 7.687 6.524 -25.889 1.00 77.00 297 TYR A C 1
ATOM 2198 O O . TYR A 1 297 ? 7.330 7.603 -26.381 1.00 77.00 297 TYR A O 1
ATOM 2206 N N . SER A 1 298 ? 8.737 6.429 -25.079 1.00 78.88 298 SER A N 1
ATOM 2207 C CA . SER A 1 298 ? 9.610 7.545 -24.710 1.00 78.88 298 SER A CA 1
ATOM 2208 C C . SER A 1 298 ? 11.074 7.132 -24.766 1.00 78.88 298 SER A C 1
ATOM 2210 O O . SER A 1 298 ? 11.406 5.965 -24.552 1.00 78.88 298 SER A O 1
ATOM 2212 N N . TYR A 1 299 ? 11.945 8.101 -25.045 1.00 79.62 299 TYR A N 1
ATOM 2213 C CA . TYR A 1 299 ? 13.382 7.904 -24.876 1.00 79.62 299 TYR A CA 1
ATOM 2214 C C . TYR A 1 299 ? 13.730 7.850 -23.394 1.00 79.62 299 TYR A C 1
ATOM 2216 O O . TYR A 1 299 ? 13.288 8.701 -22.623 1.00 79.62 299 TYR A O 1
ATOM 2224 N N . GLU A 1 300 ? 14.546 6.871 -23.026 1.00 71.38 300 GLU A N 1
ATOM 2225 C CA . GLU A 1 300 ? 15.067 6.720 -21.678 1.00 71.38 300 GLU A CA 1
ATOM 2226 C C . GLU A 1 300 ? 16.376 7.523 -21.563 1.00 71.38 300 GLU A C 1
ATOM 2228 O O . GLU A 1 300 ? 17.356 7.199 -22.242 1.00 71.38 300 GLU A O 1
ATOM 2233 N N . PRO A 1 301 ? 16.421 8.599 -20.756 1.00 61.47 301 PRO A N 1
ATOM 2234 C CA . PRO A 1 301 ? 17.557 9.518 -20.738 1.00 61.47 301 PRO A CA 1
ATOM 2235 C C . PRO A 1 301 ? 18.817 8.895 -20.126 1.00 61.47 301 PRO A C 1
ATOM 2237 O O . PRO A 1 301 ? 19.926 9.282 -20.496 1.00 61.47 301 PRO A O 1
ATOM 2240 N N . ARG A 1 302 ? 18.674 7.940 -19.191 1.00 65.06 302 ARG A N 1
ATOM 2241 C CA . ARG A 1 302 ? 19.792 7.211 -18.570 1.00 65.06 302 ARG A CA 1
ATOM 2242 C C . ARG A 1 302 ? 19.399 5.783 -18.203 1.00 65.06 302 ARG A C 1
ATOM 2244 O O . ARG A 1 302 ? 18.417 5.554 -17.512 1.00 65.06 302 ARG A O 1
ATOM 2251 N N . LEU A 1 303 ? 20.245 4.832 -18.582 1.00 65.50 303 LEU A N 1
ATOM 2252 C CA . LEU A 1 303 ? 20.129 3.426 -18.197 1.00 65.50 303 LEU A CA 1
ATOM 2253 C C . LEU A 1 303 ? 20.895 3.188 -16.879 1.00 65.50 303 LEU A C 1
ATOM 2255 O O . LEU A 1 303 ? 22.032 2.719 -16.886 1.00 65.50 303 LEU A O 1
ATOM 2259 N N . THR A 1 304 ? 20.288 3.545 -15.741 1.00 59.66 304 THR A N 1
ATOM 2260 C CA . THR A 1 304 ? 20.838 3.339 -14.376 1.00 59.66 304 THR A CA 1
ATOM 2261 C C . THR A 1 304 ? 20.655 1.895 -13.905 1.00 59.66 304 THR A C 1
ATOM 2263 O O . THR A 1 304 ? 19.849 1.181 -14.483 1.00 59.66 304 THR A O 1
ATOM 2266 N N . LYS A 1 305 ? 21.373 1.400 -12.884 1.00 49.56 305 LYS A N 1
ATOM 2267 C CA . LYS A 1 305 ? 21.292 -0.016 -12.432 1.00 49.56 305 LYS A CA 1
ATOM 2268 C C . LYS A 1 305 ? 19.859 -0.551 -12.234 1.00 49.56 305 LYS A C 1
ATOM 2270 O O . LYS A 1 305 ? 19.626 -1.697 -12.591 1.00 49.56 305 LYS A O 1
ATOM 2275 N N . ASP A 1 306 ? 18.924 0.308 -11.841 1.00 46.97 306 ASP A N 1
ATOM 2276 C CA . ASP A 1 306 ? 17.528 -0.045 -11.542 1.00 46.97 306 ASP A CA 1
ATOM 2277 C C . ASP A 1 306 ? 16.597 -0.034 -12.773 1.00 46.97 306 ASP A C 1
ATOM 2279 O O . ASP A 1 306 ? 15.454 -0.476 -12.706 1.00 46.97 306 ASP A O 1
ATOM 2283 N N . VAL A 1 307 ? 17.068 0.470 -13.919 1.00 57.75 307 VAL A N 1
ATOM 2284 C CA . VAL A 1 307 ? 16.314 0.470 -15.181 1.00 57.75 307 VAL A CA 1
ATOM 2285 C C . VAL A 1 307 ? 16.549 -0.854 -15.903 1.00 57.75 307 VAL A C 1
ATOM 2287 O O . VAL A 1 307 ? 17.477 -0.992 -16.713 1.00 57.75 307 VAL A O 1
ATOM 2290 N N . THR A 1 308 ? 15.701 -1.827 -15.582 1.00 65.56 308 THR A N 1
ATOM 2291 C CA . THR A 1 308 ? 15.693 -3.167 -16.169 1.00 65.56 308 THR A CA 1
ATOM 2292 C C . THR A 1 308 ? 14.589 -3.330 -17.219 1.00 65.56 308 THR A C 1
ATOM 2294 O O . THR A 1 308 ? 13.693 -2.487 -17.390 1.00 65.56 308 THR A O 1
ATOM 2297 N N . GLY A 1 309 ? 14.706 -4.399 -17.999 1.00 76.81 309 GLY A N 1
ATOM 2298 C CA . GLY A 1 309 ? 13.842 -4.728 -19.121 1.00 76.81 309 GLY A CA 1
ATOM 2299 C C . GLY A 1 309 ? 14.578 -4.707 -20.457 1.00 76.81 309 GLY A C 1
ATOM 2300 O O . GLY A 1 309 ? 15.809 -4.771 -20.539 1.00 76.81 309 GLY A O 1
ATOM 2301 N N . GLN A 1 310 ? 13.794 -4.644 -21.527 1.00 86.44 310 GLN A N 1
ATOM 2302 C CA . GLN A 1 310 ? 14.284 -4.739 -22.897 1.00 86.44 310 GLN A CA 1
ATOM 2303 C C . GLN A 1 310 ? 14.153 -3.388 -23.586 1.00 86.44 310 GLN A C 1
ATOM 2305 O O . GLN A 1 310 ? 13.138 -2.705 -23.464 1.00 86.44 310 GLN A O 1
ATOM 2310 N N . PHE A 1 311 ? 15.186 -3.004 -24.321 1.00 91.19 311 PHE A N 1
ATOM 2311 C CA . PHE A 1 311 ? 15.304 -1.702 -24.953 1.00 91.19 311 PHE A CA 1
ATOM 2312 C C . PHE A 1 311 ? 15.785 -1.863 -26.393 1.00 91.19 311 PHE A C 1
ATOM 2314 O O . PHE A 1 311 ? 16.547 -2.775 -26.711 1.00 91.19 311 PHE A O 1
ATOM 2321 N N . ILE A 1 312 ? 15.401 -0.929 -27.257 1.00 91.62 312 ILE A N 1
ATOM 2322 C CA . ILE A 1 312 ? 16.055 -0.708 -28.548 1.00 91.62 312 ILE A CA 1
ATOM 2323 C C . ILE A 1 312 ? 16.841 0.589 -28.459 1.00 91.62 312 ILE A C 1
ATOM 2325 O O . ILE A 1 312 ? 16.287 1.636 -28.125 1.00 91.62 312 ILE A O 1
ATOM 2329 N N . THR A 1 313 ? 18.131 0.540 -28.772 1.00 90.88 313 THR A N 1
ATOM 2330 C CA . THR A 1 313 ? 18.918 1.756 -28.950 1.00 90.88 313 THR A CA 1
ATOM 2331 C C . THR A 1 313 ? 18.609 2.371 -30.308 1.00 90.88 313 THR A C 1
ATOM 2333 O O . THR A 1 313 ? 18.519 1.688 -31.326 1.00 90.88 313 THR A O 1
ATOM 2336 N N . THR A 1 314 ? 18.413 3.684 -30.316 1.00 88.50 314 THR A N 1
ATOM 2337 C CA . THR A 1 314 ? 18.250 4.484 -31.532 1.00 88.50 314 THR A CA 1
ATOM 2338 C C . THR A 1 314 ? 19.276 5.613 -31.522 1.00 88.50 314 THR A C 1
ATOM 2340 O O . THR A 1 314 ? 19.878 5.898 -30.485 1.00 88.50 314 THR A O 1
ATOM 2343 N N . LYS A 1 315 ? 19.421 6.337 -32.638 1.00 83.81 315 LYS A N 1
ATOM 2344 C CA . LYS A 1 315 ? 20.305 7.517 -32.719 1.00 83.81 315 LYS A CA 1
ATOM 2345 C C . LYS A 1 315 ? 20.004 8.598 -31.668 1.00 83.81 315 LYS A C 1
ATOM 2347 O O . LYS A 1 315 ? 20.892 9.363 -31.321 1.00 83.81 315 LYS A O 1
ATOM 2352 N N . ARG A 1 316 ? 18.760 8.679 -31.177 1.00 80.75 316 ARG A N 1
ATOM 2353 C CA . ARG A 1 316 ? 18.322 9.668 -30.173 1.00 80.75 316 ARG A CA 1
ATOM 2354 C C . ARG A 1 316 ? 18.386 9.151 -28.732 1.00 80.75 316 ARG A C 1
ATOM 2356 O O . ARG A 1 316 ? 18.178 9.930 -27.811 1.00 80.75 316 ARG A O 1
ATOM 2363 N N . GLY A 1 317 ? 18.651 7.860 -28.539 1.00 84.50 317 GLY A N 1
ATOM 2364 C CA . GLY A 1 317 ? 18.685 7.218 -27.228 1.00 84.50 317 GLY A CA 1
ATOM 2365 C C . GLY A 1 317 ? 17.949 5.873 -27.193 1.00 84.50 317 GLY A C 1
ATOM 2366 O O . GLY A 1 317 ? 17.310 5.481 -28.178 1.00 84.50 317 GLY A O 1
ATOM 2367 N N . PRO A 1 318 ? 18.058 5.142 -26.075 1.00 86.62 318 PRO A N 1
ATOM 2368 C CA . PRO A 1 318 ? 17.343 3.893 -25.852 1.00 86.62 318 PRO A CA 1
ATOM 2369 C C . PRO A 1 318 ? 15.843 4.129 -25.653 1.00 86.62 318 PRO A C 1
ATOM 2371 O O . PRO A 1 318 ? 15.431 5.110 -25.042 1.00 86.62 318 PRO A O 1
ATOM 2374 N N . VAL A 1 319 ? 15.026 3.215 -26.162 1.00 88.00 319 VAL A N 1
ATOM 2375 C CA . VAL A 1 319 ? 13.566 3.199 -26.014 1.00 88.00 319 VAL A CA 1
ATOM 2376 C C . VAL A 1 319 ? 13.183 1.882 -25.364 1.00 88.00 319 VAL A C 1
ATOM 2378 O O . VAL A 1 319 ? 13.534 0.824 -25.890 1.00 88.00 319 VAL A O 1
ATOM 2381 N N . LYS A 1 320 ? 12.480 1.933 -24.228 1.00 86.50 320 LYS A N 1
ATOM 2382 C CA . LYS A 1 320 ? 11.985 0.723 -23.560 1.00 86.50 320 LYS A CA 1
ATOM 2383 C C . LYS A 1 320 ? 10.921 0.059 -24.430 1.00 86.50 320 LYS A C 1
ATOM 2385 O O . LYS A 1 320 ? 9.987 0.717 -24.892 1.00 86.50 320 LYS A O 1
ATOM 2390 N N . LEU A 1 321 ? 11.076 -1.236 -24.670 1.00 85.56 321 LEU A N 1
ATOM 2391 C CA . LEU A 1 321 ? 10.076 -2.041 -25.352 1.00 85.56 321 LEU A CA 1
ATOM 2392 C C . LEU A 1 321 ? 8.933 -2.340 -24.385 1.00 85.56 321 LEU A C 1
ATOM 2394 O O . LEU A 1 321 ? 9.157 -2.653 -23.217 1.00 85.56 321 LEU A O 1
ATOM 2398 N N . PHE A 1 322 ? 7.706 -2.246 -24.887 1.00 81.94 322 PHE A N 1
ATOM 2399 C CA . PHE A 1 322 ? 6.550 -2.751 -24.163 1.00 81.94 322 PHE A CA 1
ATOM 2400 C C . PHE A 1 322 ? 6.533 -4.272 -24.302 1.00 81.94 322 PHE A C 1
ATOM 2402 O O . PHE A 1 322 ? 6.629 -4.788 -25.420 1.00 81.94 322 PHE A O 1
ATOM 2409 N N . THR A 1 323 ? 6.449 -4.967 -23.173 1.00 75.62 323 THR A N 1
ATOM 2410 C CA . THR A 1 323 ? 6.531 -6.422 -23.092 1.00 75.62 323 THR A CA 1
ATOM 2411 C C . THR A 1 323 ? 5.221 -7.006 -22.595 1.00 75.62 323 THR A C 1
ATOM 2413 O O . THR A 1 323 ? 4.545 -6.441 -21.736 1.00 75.62 323 THR A O 1
ATOM 2416 N N . TRP A 1 324 ? 4.870 -8.160 -23.144 1.00 65.25 324 TRP A N 1
ATOM 2417 C CA . TRP A 1 324 ? 3.757 -8.981 -22.700 1.00 65.25 324 TRP A CA 1
ATOM 2418 C C . TRP A 1 324 ? 4.312 -10.272 -22.102 1.00 65.25 324 TRP A C 1
ATOM 2420 O O . TRP A 1 324 ? 5.252 -10.843 -22.651 1.00 65.25 324 TRP A O 1
ATOM 2430 N N . SER A 1 325 ? 3.724 -10.747 -21.004 1.00 56.28 325 SER A N 1
ATOM 2431 C CA . SER A 1 325 ? 4.141 -11.999 -20.350 1.00 56.28 325 SER A CA 1
ATOM 2432 C C . SER A 1 325 ? 3.703 -13.258 -21.107 1.00 56.28 325 SER A C 1
ATOM 2434 O O . SER A 1 325 ? 4.217 -14.338 -20.843 1.00 56.28 325 SER A O 1
ATOM 2436 N N . ASP A 1 326 ? 2.769 -13.115 -22.052 1.00 51.12 326 ASP A N 1
ATOM 2437 C CA . ASP A 1 326 ? 2.265 -14.190 -22.907 1.00 51.12 326 ASP A CA 1
ATOM 2438 C C . ASP A 1 326 ? 2.360 -13.786 -24.393 1.00 51.12 326 ASP A C 1
ATOM 2440 O O . ASP A 1 326 ? 2.192 -12.599 -24.721 1.00 51.12 326 ASP A O 1
ATOM 2444 N N . PRO A 1 327 ? 2.560 -14.748 -25.317 1.00 61.97 327 PRO A N 1
ATOM 2445 C CA . PRO A 1 327 ? 2.479 -14.488 -26.749 1.00 61.97 327 PRO A CA 1
ATOM 2446 C C . PRO A 1 327 ? 1.096 -13.948 -27.131 1.00 61.97 327 PRO A C 1
ATOM 2448 O O . PRO A 1 327 ? 0.062 -14.490 -26.743 1.00 61.97 327 PRO A O 1
ATOM 2451 N N . GLN A 1 328 ? 1.068 -12.888 -27.930 1.00 68.00 328 GLN A N 1
ATOM 2452 C CA . GLN A 1 328 ? -0.164 -12.283 -28.423 1.00 68.00 328 GLN A CA 1
ATOM 2453 C C . GLN A 1 328 ? -0.680 -13.043 -29.651 1.00 68.00 328 GLN A C 1
ATOM 2455 O O . GLN A 1 328 ? 0.047 -13.209 -30.630 1.00 68.00 328 GLN A O 1
ATOM 2460 N N . GLY A 1 329 ? -1.949 -13.471 -29.617 1.00 56.56 329 GLY A N 1
ATOM 2461 C CA . GLY A 1 329 ? -2.592 -14.182 -30.735 1.00 56.56 329 GLY A CA 1
ATOM 2462 C C . GLY A 1 329 ? -2.779 -13.324 -31.994 1.00 56.56 329 GLY A C 1
ATOM 2463 O O . GLY A 1 329 ? -2.894 -13.849 -33.096 1.00 56.56 329 GLY A O 1
ATOM 2464 N N . THR A 1 330 ? -2.759 -11.998 -31.846 1.00 73.88 330 THR A N 1
ATOM 2465 C CA . THR A 1 330 ? -2.766 -11.026 -32.946 1.00 73.88 330 THR A CA 1
ATOM 2466 C C . THR A 1 330 ? -1.656 -10.006 -32.739 1.00 73.88 330 THR A C 1
ATOM 2468 O O . THR A 1 330 ? -1.421 -9.581 -31.607 1.00 73.88 330 THR A O 1
ATOM 2471 N N . PHE A 1 331 ? -1.004 -9.567 -33.821 1.00 78.25 331 PHE A N 1
ATOM 2472 C CA . PHE A 1 331 ? 0.061 -8.565 -33.731 1.00 78.25 331 PHE A CA 1
ATOM 2473 C C . PHE A 1 331 ? -0.466 -7.259 -33.101 1.00 78.25 331 PHE A C 1
ATOM 2475 O O . PHE A 1 331 ? -1.432 -6.696 -33.628 1.00 78.25 331 PHE A O 1
ATOM 2482 N N . PRO A 1 332 ? 0.144 -6.754 -32.011 1.00 79.62 332 PRO A N 1
ATOM 2483 C CA . PRO A 1 332 ? -0.357 -5.568 -31.322 1.00 79.62 332 PRO A CA 1
ATOM 2484 C C . PRO A 1 332 ? -0.364 -4.331 -32.226 1.00 79.62 332 PRO A C 1
ATOM 2486 O O . PRO A 1 332 ? 0.654 -3.974 -32.820 1.00 79.62 332 PRO A O 1
ATOM 2489 N N . ALA A 1 333 ? -1.502 -3.637 -32.305 1.00 80.44 333 ALA A N 1
ATOM 2490 C CA . ALA A 1 333 ? -1.647 -2.450 -33.154 1.00 80.44 333 ALA A CA 1
ATOM 2491 C C . ALA A 1 333 ? -0.713 -1.296 -32.737 1.00 80.44 333 ALA A C 1
ATOM 2493 O O . ALA A 1 333 ? -0.249 -0.538 -33.596 1.00 80.44 333 ALA A O 1
ATOM 2494 N N . ASP A 1 334 ? -0.404 -1.216 -31.440 1.00 79.31 334 ASP A N 1
ATOM 2495 C CA . ASP A 1 334 ? 0.452 -0.195 -30.830 1.00 79.31 334 ASP A CA 1
ATOM 2496 C C . ASP A 1 334 ? 1.912 -0.647 -30.667 1.00 79.31 334 ASP A C 1
ATOM 2498 O O . ASP A 1 334 ? 2.665 -0.028 -29.921 1.00 79.31 334 ASP A O 1
ATOM 2502 N N . ALA A 1 335 ? 2.327 -1.727 -31.337 1.00 85.25 335 ALA A N 1
ATOM 2503 C CA . ALA A 1 335 ? 3.726 -2.141 -31.370 1.00 85.25 335 ALA A CA 1
ATOM 2504 C C . ALA A 1 335 ? 4.628 -1.027 -31.934 1.00 85.25 335 ALA A C 1
ATOM 2506 O O . ALA A 1 335 ? 4.241 -0.290 -32.847 1.00 85.25 335 ALA A O 1
ATOM 2507 N N . LEU A 1 336 ? 5.857 -0.940 -31.423 1.00 90.25 336 LEU A N 1
ATOM 2508 C CA . LEU A 1 336 ? 6.817 0.099 -31.789 1.00 90.25 336 LEU A CA 1
ATOM 2509 C C . LEU A 1 336 ? 7.161 0.028 -33.283 1.00 90.25 336 LEU A C 1
ATOM 2511 O O . LEU A 1 336 ? 7.708 -0.971 -33.748 1.00 90.25 336 LEU A O 1
ATOM 2515 N N . ARG A 1 337 ? 6.882 1.101 -34.029 1.00 92.94 337 ARG A N 1
ATOM 2516 C CA . ARG A 1 337 ? 7.165 1.211 -35.470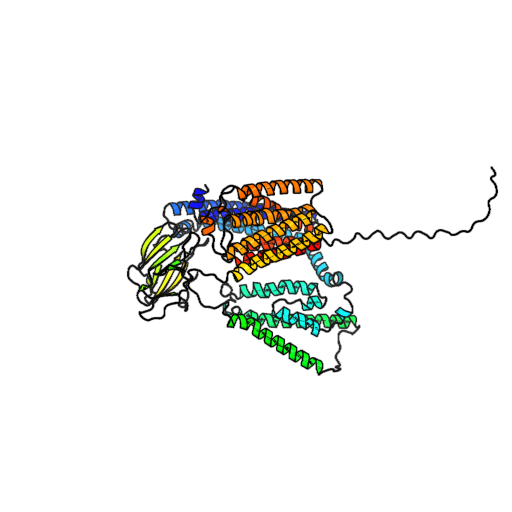 1.00 92.94 337 ARG A CA 1
ATOM 2517 C C . ARG A 1 337 ? 8.376 2.098 -35.721 1.00 92.94 337 ARG A C 1
ATOM 2519 O O . ARG A 1 337 ? 8.346 3.276 -35.364 1.00 92.94 337 ARG A O 1
ATOM 2526 N N . LEU A 1 338 ? 9.408 1.559 -36.360 1.00 92.06 338 LEU A N 1
ATOM 2527 C CA . LEU A 1 338 ? 10.672 2.251 -36.632 1.00 92.06 338 LEU A CA 1
ATOM 2528 C C . LEU A 1 338 ? 11.119 2.027 -38.074 1.00 92.06 338 LEU A C 1
ATOM 2530 O O . LEU A 1 338 ? 10.825 0.991 -38.667 1.00 92.06 338 LEU A O 1
ATOM 2534 N N . HIS A 1 339 ? 11.877 2.966 -38.635 1.00 91.12 339 HIS A N 1
ATOM 2535 C CA . HIS A 1 339 ? 12.630 2.687 -39.857 1.00 91.12 339 HIS A CA 1
ATOM 2536 C C . HIS A 1 339 ? 13.847 1.815 -39.540 1.00 91.12 339 HIS A C 1
ATOM 2538 O O . HIS A 1 339 ? 14.447 1.943 -38.470 1.00 91.12 339 HIS A O 1
ATOM 2544 N N . ALA A 1 340 ? 14.279 0.998 -40.504 1.00 87.56 340 ALA A N 1
ATOM 2545 C CA . ALA A 1 340 ? 15.487 0.180 -40.368 1.00 87.56 340 ALA A CA 1
ATOM 2546 C C . ALA A 1 340 ? 16.728 1.023 -40.003 1.00 87.56 340 ALA A C 1
ATOM 2548 O O . ALA A 1 340 ? 17.555 0.598 -39.207 1.00 87.56 340 ALA A O 1
ATOM 2549 N N . SER A 1 341 ? 16.816 2.263 -40.503 1.00 85.50 341 SER A N 1
ATOM 2550 C CA . SER A 1 341 ? 17.913 3.204 -40.222 1.00 85.50 341 SER A CA 1
ATOM 2551 C C . SER A 1 341 ? 17.919 3.787 -38.800 1.00 85.50 341 SER A C 1
ATOM 2553 O O . SER A 1 341 ? 18.913 4.389 -38.382 1.00 85.50 341 SER A O 1
ATOM 2555 N N . GLN A 1 342 ? 16.811 3.660 -38.064 1.00 84.81 342 GLN A N 1
ATOM 2556 C CA . GLN A 1 342 ? 16.674 4.117 -36.678 1.00 84.81 342 GLN A CA 1
ATOM 2557 C C . GLN A 1 342 ? 16.983 3.008 -35.668 1.00 84.81 342 GLN A C 1
ATOM 2559 O O . GLN A 1 342 ? 17.156 3.306 -34.485 1.00 84.81 342 GLN A O 1
ATOM 2564 N N . LEU A 1 343 ? 17.030 1.757 -36.125 1.00 86.88 343 LEU A N 1
ATOM 2565 C CA . LEU A 1 343 ? 17.194 0.577 -35.294 1.00 86.88 343 LEU A CA 1
ATOM 2566 C C . LEU A 1 343 ? 18.684 0.325 -35.046 1.00 86.88 343 LEU A C 1
ATOM 2568 O O . LEU A 1 343 ? 19.455 0.117 -35.979 1.00 86.88 343 LEU A O 1
ATOM 2572 N N . GLY A 1 344 ? 19.093 0.392 -33.783 1.00 87.06 344 GLY A N 1
ATOM 2573 C CA . GLY A 1 344 ? 20.450 0.089 -33.347 1.00 87.06 344 GLY A CA 1
ATOM 2574 C C . GLY A 1 344 ? 20.552 -1.317 -32.762 1.00 87.06 344 GLY A C 1
ATOM 2575 O O . GLY A 1 344 ? 20.318 -2.325 -33.423 1.00 87.06 344 GLY A O 1
ATOM 2576 N N . THR A 1 345 ? 20.934 -1.383 -31.495 1.00 91.44 345 THR A N 1
ATOM 2577 C CA . THR A 1 345 ? 21.101 -2.617 -30.726 1.00 91.44 345 THR A CA 1
ATOM 2578 C C . THR A 1 345 ? 19.883 -2.902 -29.849 1.00 91.44 345 THR A C 1
ATOM 2580 O O . THR A 1 345 ? 19.317 -1.998 -29.231 1.00 91.44 345 THR A O 1
ATOM 2583 N N . PHE A 1 346 ? 19.505 -4.173 -29.755 1.00 92.88 346 PHE A N 1
ATOM 2584 C CA . PHE A 1 346 ? 18.620 -4.670 -28.709 1.00 92.88 346 PHE A CA 1
ATOM 2585 C C . PHE A 1 346 ? 19.429 -4.759 -27.423 1.00 92.88 346 PHE A C 1
ATOM 2587 O O . PHE A 1 346 ? 20.381 -5.532 -27.333 1.00 92.88 346 PHE A O 1
ATOM 2594 N N . LEU A 1 347 ? 19.085 -3.937 -26.445 1.00 92.06 347 LEU A N 1
ATOM 2595 C CA . LEU A 1 347 ? 19.745 -3.905 -25.154 1.00 92.06 347 LEU A CA 1
ATOM 2596 C C . LEU A 1 347 ? 18.822 -4.522 -24.109 1.00 92.06 347 LEU A C 1
ATOM 2598 O O . LEU A 1 347 ? 17.717 -4.041 -23.883 1.00 92.06 347 LEU A O 1
ATOM 2602 N N . VAL A 1 348 ? 19.301 -5.558 -23.440 1.00 87.62 348 VAL A N 1
ATOM 2603 C CA . VAL A 1 348 ? 18.647 -6.169 -22.290 1.00 87.62 348 VAL A CA 1
ATOM 2604 C C . VAL A 1 348 ? 19.405 -5.773 -21.041 1.00 87.62 348 VAL A C 1
ATOM 2606 O O . VAL A 1 348 ? 20.638 -5.817 -21.009 1.00 87.62 348 VAL A O 1
ATOM 2609 N N . ARG A 1 349 ? 18.661 -5.391 -20.008 1.00 84.81 349 ARG A N 1
ATOM 2610 C CA . ARG A 1 349 ? 19.203 -5.111 -18.685 1.00 84.81 349 ARG A CA 1
ATOM 2611 C C . ARG A 1 349 ? 18.382 -5.818 -17.631 1.00 84.81 349 ARG A C 1
ATOM 2613 O O . ARG A 1 349 ? 17.164 -5.701 -17.637 1.00 84.81 349 ARG A O 1
ATOM 2620 N N . ALA A 1 350 ? 19.060 -6.513 -16.738 1.00 68.50 350 ALA A N 1
ATOM 2621 C CA . ALA A 1 350 ? 18.451 -7.257 -15.646 1.00 68.50 350 ALA A CA 1
ATOM 2622 C C . ALA A 1 350 ? 19.451 -7.348 -14.490 1.00 68.50 350 ALA A C 1
ATOM 2624 O O . ALA A 1 350 ? 20.650 -7.123 -14.696 1.00 68.50 350 ALA A O 1
ATOM 2625 N N . ALA A 1 351 ? 18.976 -7.713 -13.298 1.00 60.50 351 ALA A N 1
ATOM 2626 C CA . ALA A 1 351 ? 19.848 -8.015 -12.161 1.00 60.50 351 ALA A CA 1
ATOM 2627 C C . ALA A 1 351 ? 20.927 -9.062 -12.509 1.00 60.50 351 ALA A C 1
ATOM 2629 O O . ALA A 1 351 ? 22.078 -8.928 -12.089 1.00 60.50 351 ALA A O 1
ATOM 2630 N N . ALA A 1 352 ? 20.566 -10.049 -13.335 1.00 65.19 352 ALA A N 1
ATOM 2631 C CA . ALA A 1 352 ? 21.482 -10.938 -14.036 1.00 65.19 352 ALA A CA 1
ATOM 2632 C C . ALA A 1 352 ? 20.924 -11.233 -15.436 1.00 65.19 352 ALA A C 1
ATOM 2634 O O . ALA A 1 352 ? 19.808 -11.738 -15.563 1.00 65.19 352 ALA A O 1
ATOM 2635 N N . VAL A 1 353 ? 21.665 -10.901 -16.495 1.00 72.94 353 VAL A N 1
ATOM 2636 C CA . VAL A 1 353 ? 21.254 -11.263 -17.859 1.00 72.94 353 VAL A CA 1
ATOM 2637 C C . VAL A 1 353 ? 21.598 -12.724 -18.129 1.00 72.94 353 VAL A C 1
ATOM 2639 O O . VAL A 1 353 ? 22.714 -13.172 -17.882 1.00 72.94 353 VAL A O 1
ATOM 2642 N N . ASP A 1 354 ? 20.622 -13.470 -18.642 1.00 69.50 354 ASP A N 1
ATOM 2643 C CA . ASP A 1 354 ? 20.813 -14.865 -19.039 1.00 69.50 354 ASP A CA 1
ATOM 2644 C C . ASP A 1 354 ? 21.814 -15.010 -20.218 1.00 69.50 354 ASP A C 1
ATOM 2646 O O . ASP A 1 354 ? 22.276 -14.034 -20.818 1.00 69.50 354 ASP A O 1
ATOM 2650 N N . SER A 1 355 ? 22.152 -16.247 -20.580 1.00 79.00 355 SER A N 1
ATOM 2651 C CA . SER A 1 355 ? 22.954 -16.577 -21.750 1.00 79.00 355 SER A CA 1
ATOM 2652 C C . SER A 1 355 ? 22.356 -15.949 -23.020 1.00 79.00 355 SER A C 1
ATOM 2654 O O . SER A 1 355 ? 21.135 -15.959 -23.201 1.00 79.00 355 SER A O 1
ATOM 2656 N N . PRO A 1 356 ? 23.183 -15.466 -23.966 1.00 82.19 356 PRO A N 1
ATOM 2657 C CA . PRO A 1 356 ? 22.686 -14.807 -25.173 1.00 82.19 356 PRO A CA 1
ATOM 2658 C C . PRO A 1 356 ? 21.681 -15.622 -25.999 1.00 82.19 356 PRO A C 1
ATOM 2660 O O . PRO A 1 356 ? 20.834 -15.047 -26.671 1.00 82.19 356 PRO A O 1
ATOM 2663 N N . ARG A 1 357 ? 21.733 -16.959 -25.917 1.00 77.25 357 ARG A N 1
ATOM 2664 C CA . ARG A 1 357 ? 20.814 -17.875 -26.616 1.00 77.25 357 ARG A CA 1
ATOM 2665 C C . ARG A 1 357 ? 19.369 -17.807 -26.111 1.00 77.25 357 ARG A C 1
ATOM 2667 O O . ARG A 1 357 ? 18.463 -18.224 -26.832 1.00 77.25 357 ARG A O 1
ATOM 2674 N N . ALA A 1 358 ? 19.161 -17.307 -24.893 1.00 73.31 358 ALA A N 1
ATOM 2675 C CA . ALA A 1 358 ? 17.841 -17.131 -24.297 1.00 73.31 358 ALA A CA 1
ATOM 2676 C C . ALA A 1 358 ? 17.081 -15.918 -24.868 1.00 73.31 358 ALA A C 1
ATOM 2678 O O . ALA A 1 358 ? 15.885 -15.774 -24.622 1.00 73.31 358 ALA A O 1
ATOM 2679 N N . TYR A 1 359 ? 17.760 -15.080 -25.658 1.00 83.44 359 TYR A N 1
ATOM 2680 C CA . TYR A 1 359 ? 17.202 -13.891 -26.288 1.00 83.44 359 TYR A CA 1
ATOM 2681 C C . TYR A 1 359 ? 17.140 -14.090 -27.793 1.00 83.44 359 TYR A C 1
ATOM 2683 O O . TYR A 1 359 ? 18.159 -14.293 -28.453 1.00 83.44 359 TYR A O 1
ATOM 2691 N N . GLN A 1 360 ? 15.934 -14.058 -28.342 1.00 85.44 360 GLN A N 1
ATOM 2692 C CA . GLN A 1 360 ? 15.688 -14.442 -29.726 1.00 85.44 360 GLN A CA 1
ATOM 2693 C C . GLN A 1 360 ? 14.810 -13.404 -30.402 1.00 85.44 360 GLN A C 1
ATOM 2695 O O . GLN A 1 360 ? 13.838 -12.923 -29.828 1.00 85.44 360 GLN A O 1
ATOM 2700 N N . LEU A 1 361 ? 15.154 -13.056 -31.635 1.00 90.00 361 LEU A N 1
ATOM 2701 C CA . LEU A 1 361 ? 14.333 -12.207 -32.485 1.00 90.00 361 LEU A CA 1
ATOM 2702 C C . LEU A 1 361 ? 13.711 -13.089 -33.564 1.00 90.00 361 LEU A C 1
ATOM 2704 O O . LEU A 1 361 ? 14.420 -13.876 -34.180 1.00 90.00 361 LEU A O 1
ATOM 2708 N N . TYR A 1 362 ? 12.414 -12.954 -33.800 1.00 88.56 362 TYR A N 1
ATOM 2709 C CA . TYR A 1 362 ? 11.674 -13.708 -34.808 1.00 88.56 362 TYR A CA 1
ATOM 2710 C C . TYR A 1 362 ? 11.067 -12.764 -35.834 1.00 88.56 362 TYR A C 1
ATOM 2712 O O . TYR A 1 362 ? 10.444 -11.770 -35.457 1.00 88.56 362 TYR A O 1
ATOM 2720 N N . ASP A 1 363 ? 11.219 -13.094 -37.113 1.00 88.12 363 ASP A N 1
ATOM 2721 C CA . ASP A 1 363 ? 10.407 -12.533 -38.188 1.00 88.12 363 ASP A CA 1
ATOM 2722 C C . ASP A 1 363 ? 9.068 -13.275 -38.219 1.00 88.12 363 ASP A C 1
ATOM 2724 O O . ASP A 1 363 ? 9.012 -14.481 -38.461 1.00 88.12 363 ASP A O 1
ATOM 2728 N N . LEU A 1 364 ? 7.981 -12.554 -37.945 1.00 84.94 364 LEU A N 1
ATOM 2729 C CA . LEU A 1 364 ? 6.644 -13.133 -37.842 1.00 84.94 364 LEU A CA 1
ATOM 2730 C C . LEU A 1 364 ? 6.007 -13.417 -39.206 1.00 84.94 364 LEU A C 1
ATOM 2732 O O . LEU A 1 364 ? 5.061 -14.197 -39.264 1.00 84.94 364 LEU A O 1
ATOM 2736 N N . ALA A 1 365 ? 6.488 -12.793 -40.285 1.00 80.12 365 ALA A N 1
ATOM 2737 C CA . ALA A 1 365 ? 5.975 -13.047 -41.630 1.00 80.12 365 ALA A CA 1
ATOM 2738 C C . ALA A 1 365 ? 6.508 -14.377 -42.175 1.00 80.12 365 ALA A C 1
ATOM 2740 O O . ALA A 1 365 ? 5.745 -15.182 -42.700 1.00 80.12 365 ALA A O 1
ATOM 2741 N N . HIS A 1 366 ? 7.806 -14.619 -41.990 1.00 78.56 366 HIS A N 1
ATOM 2742 C CA . HIS A 1 366 ? 8.481 -15.826 -42.475 1.00 78.56 366 HIS A CA 1
ATOM 2743 C C . HIS A 1 366 ? 8.585 -16.931 -41.414 1.00 78.56 366 HIS A C 1
ATOM 2745 O O . HIS A 1 366 ? 9.051 -18.022 -41.721 1.00 78.56 366 HIS A O 1
ATOM 2751 N N . GLN A 1 367 ? 8.165 -16.654 -40.173 1.00 76.00 367 GLN A N 1
ATOM 2752 C CA . GLN A 1 367 ? 8.257 -17.554 -39.015 1.00 76.00 367 GLN A CA 1
ATOM 2753 C C . GLN A 1 367 ? 9.680 -18.077 -38.757 1.00 76.00 367 GLN A C 1
ATOM 2755 O O . GLN A 1 367 ? 9.875 -19.206 -38.310 1.00 76.00 367 GLN A O 1
ATOM 2760 N N . GLN A 1 368 ? 10.691 -17.249 -39.027 1.00 79.81 368 GLN A N 1
ATOM 2761 C CA . GLN A 1 368 ? 12.098 -17.624 -38.893 1.00 79.81 368 GLN A CA 1
ATOM 2762 C C . GLN A 1 368 ? 12.807 -16.801 -37.813 1.00 79.81 368 GLN A C 1
ATOM 2764 O O . GLN A 1 368 ? 12.524 -15.608 -37.653 1.00 79.81 368 GLN A O 1
ATOM 2769 N N . PRO A 1 369 ? 13.751 -17.407 -37.069 1.00 83.00 369 PRO A N 1
ATOM 2770 C CA . PRO A 1 369 ? 14.602 -16.663 -36.160 1.00 83.00 369 PRO A CA 1
ATOM 2771 C C . PRO A 1 369 ? 15.569 -15.780 -36.954 1.00 83.00 369 PRO A C 1
ATOM 2773 O O . PRO A 1 369 ? 16.225 -16.217 -37.899 1.00 83.00 369 PRO A O 1
ATOM 2776 N N . VAL A 1 370 ? 15.696 -14.529 -36.532 1.00 89.31 370 VAL A N 1
ATOM 2777 C CA . VAL A 1 370 ? 16.692 -13.598 -37.048 1.00 89.31 370 VAL A CA 1
ATOM 2778 C C . VAL A 1 370 ? 17.990 -13.796 -36.262 1.00 89.31 370 VAL A C 1
ATOM 2780 O O . VAL A 1 370 ? 17.983 -13.662 -35.034 1.00 89.31 370 VAL A O 1
ATOM 2783 N N . PRO A 1 371 ? 19.124 -14.074 -36.928 1.00 89.62 371 PRO A N 1
ATOM 2784 C CA . PRO A 1 371 ? 20.396 -14.254 -36.243 1.00 89.62 371 PRO A CA 1
ATOM 2785 C C . PRO A 1 371 ? 20.833 -12.958 -35.548 1.00 89.62 371 PRO A C 1
ATOM 2787 O O . PRO A 1 371 ? 20.950 -11.902 -36.178 1.00 89.62 371 PRO A O 1
ATOM 2790 N N . LEU A 1 372 ? 21.099 -13.055 -34.243 1.00 90.56 372 LEU A N 1
ATOM 2791 C CA . LEU A 1 372 ? 21.604 -11.966 -33.411 1.00 90.56 372 LEU A CA 1
ATOM 2792 C C . LEU A 1 372 ? 23.078 -12.198 -33.060 1.00 90.56 372 LEU A C 1
ATOM 2794 O O . LEU A 1 372 ? 23.468 -13.278 -32.623 1.00 90.56 372 LEU A O 1
ATOM 2798 N N . VAL A 1 373 ? 23.888 -11.155 -33.210 1.00 93.94 373 VAL A N 1
ATOM 2799 C CA . VAL A 1 373 ? 25.298 -11.107 -32.816 1.00 93.94 373 VAL A CA 1
ATOM 2800 C C . VAL A 1 373 ? 25.417 -10.361 -31.494 1.00 93.94 373 VAL A C 1
ATOM 2802 O O . VAL A 1 373 ? 24.880 -9.260 -31.335 1.00 93.94 373 VAL A O 1
ATOM 2805 N N . VAL A 1 374 ? 26.154 -10.939 -30.548 1.00 94.75 374 VAL A N 1
ATOM 2806 C CA . VAL A 1 374 ? 26.474 -10.292 -29.274 1.00 94.75 374 VAL A CA 1
ATOM 2807 C C . VAL A 1 374 ? 27.481 -9.175 -29.524 1.00 94.75 374 VAL A C 1
ATOM 2809 O O . VAL A 1 374 ? 28.592 -9.421 -29.982 1.00 94.75 374 VAL A O 1
ATOM 2812 N N . ARG A 1 375 ? 27.097 -7.932 -29.226 1.00 93.50 375 ARG A N 1
ATOM 2813 C CA . ARG A 1 375 ? 27.995 -6.766 -29.291 1.00 93.50 375 ARG A CA 1
ATOM 2814 C C . ARG A 1 375 ? 28.693 -6.505 -27.971 1.00 93.50 375 ARG A C 1
ATOM 2816 O O . ARG A 1 375 ? 29.841 -6.080 -27.953 1.00 93.50 375 ARG A O 1
ATOM 2823 N N . ARG A 1 376 ? 27.982 -6.727 -26.869 1.00 91.06 376 ARG A N 1
ATOM 2824 C CA . ARG A 1 376 ? 28.498 -6.564 -25.511 1.00 91.06 376 ARG A CA 1
ATOM 2825 C C . ARG A 1 376 ? 27.725 -7.483 -24.582 1.00 91.06 376 ARG A C 1
ATOM 2827 O O . ARG A 1 376 ? 26.500 -7.492 -24.635 1.00 91.06 376 ARG A O 1
ATOM 2834 N N . ALA A 1 377 ? 28.428 -8.207 -23.725 1.00 89.38 377 ALA A N 1
ATOM 2835 C CA . ALA A 1 377 ? 27.831 -8.999 -22.662 1.00 89.38 377 ALA A CA 1
ATOM 2836 C C . ALA A 1 377 ? 28.559 -8.689 -21.354 1.00 89.38 377 ALA A C 1
ATOM 2838 O O . ALA A 1 377 ? 29.783 -8.759 -21.278 1.00 89.38 377 ALA A O 1
ATOM 2839 N N . THR A 1 378 ? 27.801 -8.298 -20.342 1.00 84.38 378 THR A N 1
ATOM 2840 C CA . THR A 1 378 ? 28.232 -8.175 -18.949 1.00 84.38 378 THR A CA 1
ATOM 2841 C C . THR A 1 378 ? 27.218 -8.924 -18.084 1.00 84.38 378 THR A C 1
ATOM 2843 O O . THR A 1 378 ? 26.128 -9.212 -18.574 1.00 84.38 378 THR A O 1
ATOM 2846 N N . PRO A 1 379 ? 27.500 -9.197 -16.799 1.00 74.50 379 PRO A N 1
ATOM 2847 C CA . PRO A 1 379 ? 26.543 -9.886 -15.931 1.00 74.50 379 PRO A CA 1
ATOM 2848 C C . PRO A 1 379 ? 25.167 -9.209 -15.827 1.00 74.50 379 PRO A C 1
ATOM 2850 O O . PRO A 1 379 ? 24.186 -9.881 -15.550 1.00 74.50 379 PRO A O 1
ATOM 2853 N N . GLN A 1 380 ? 25.066 -7.897 -16.076 1.00 77.25 380 GLN A N 1
ATOM 2854 C CA . GLN A 1 380 ? 23.829 -7.113 -15.909 1.00 77.25 380 GLN A CA 1
ATOM 2855 C C . GLN A 1 380 ? 23.310 -6.480 -17.209 1.00 77.25 380 GLN A C 1
ATOM 2857 O O . GLN A 1 380 ? 22.273 -5.811 -17.215 1.00 77.25 380 GLN A O 1
ATOM 2862 N N . GLN A 1 381 ? 24.048 -6.612 -18.313 1.00 86.44 381 GLN A N 1
ATOM 2863 C CA . GLN A 1 381 ? 23.679 -6.013 -19.591 1.00 86.44 381 GLN A CA 1
ATOM 2864 C C . GLN A 1 381 ? 24.073 -6.910 -20.757 1.00 86.44 381 GLN A C 1
ATOM 2866 O O . GLN A 1 381 ? 25.220 -7.337 -20.872 1.00 86.44 381 GLN A O 1
ATOM 2871 N N . LEU A 1 382 ? 23.147 -7.095 -21.689 1.00 89.81 382 LEU A N 1
ATOM 2872 C CA . LEU A 1 382 ? 23.392 -7.802 -22.935 1.00 89.81 382 LEU A CA 1
ATOM 2873 C C . LEU A 1 382 ? 22.952 -6.927 -24.108 1.00 89.81 382 LEU A C 1
ATOM 2875 O O . LEU A 1 382 ? 21.796 -6.528 -24.193 1.00 89.81 382 LEU A O 1
ATOM 2879 N N . ALA A 1 383 ? 23.874 -6.623 -25.015 1.00 93.69 383 ALA A N 1
ATOM 2880 C CA . ALA A 1 383 ? 23.604 -5.896 -26.246 1.00 93.69 383 ALA A CA 1
ATOM 2881 C C . ALA A 1 383 ? 23.705 -6.845 -27.443 1.00 93.69 383 ALA A C 1
ATOM 2883 O O . ALA A 1 383 ? 24.768 -7.407 -27.720 1.00 93.69 383 ALA A O 1
ATOM 2884 N N . LEU A 1 384 ? 22.601 -6.982 -28.168 1.00 93.75 384 LEU A N 1
ATOM 2885 C CA . LEU A 1 384 ? 22.429 -7.849 -29.325 1.00 93.75 384 LEU A CA 1
ATOM 2886 C C . LEU A 1 384 ? 22.164 -6.997 -30.565 1.00 93.75 384 LEU A C 1
ATOM 2888 O O . LEU A 1 384 ? 21.476 -5.978 -30.511 1.00 93.75 384 LEU A O 1
ATOM 2892 N N . SER A 1 385 ? 22.707 -7.395 -31.708 1.00 93.44 385 SER A N 1
ATOM 2893 C CA . SER A 1 385 ? 22.413 -6.758 -32.994 1.00 93.44 385 SER A CA 1
ATOM 2894 C C . SER A 1 385 ? 22.019 -7.799 -34.022 1.00 93.44 385 SER A C 1
ATOM 2896 O O . SER A 1 385 ? 22.675 -8.836 -34.080 1.00 93.44 385 SER A O 1
ATOM 2898 N N . PRO A 1 386 ? 21.028 -7.526 -34.879 1.00 91.62 386 PRO A N 1
ATOM 2899 C CA . PRO A 1 386 ? 20.799 -8.333 -36.069 1.00 91.62 386 PRO A CA 1
ATOM 2900 C C . PRO A 1 386 ? 22.090 -8.481 -36.888 1.00 91.62 386 PRO A C 1
ATOM 2902 O O . PRO A 1 386 ? 22.806 -7.501 -37.105 1.00 91.62 386 PRO A O 1
ATOM 2905 N N . ALA A 1 387 ? 22.406 -9.703 -37.325 1.00 88.56 387 ALA A N 1
ATOM 2906 C CA . ALA A 1 387 ? 23.584 -9.972 -38.156 1.00 88.56 387 ALA A CA 1
ATOM 2907 C C . ALA A 1 387 ? 23.484 -9.298 -39.535 1.00 88.56 387 ALA A C 1
ATOM 2909 O O . ALA A 1 387 ? 24.495 -8.968 -40.151 1.00 88.56 387 ALA A O 1
ATOM 2910 N N . ARG A 1 388 ? 22.252 -9.086 -40.007 1.00 88.62 388 ARG A N 1
ATOM 2911 C CA . ARG A 1 388 ? 21.915 -8.343 -41.221 1.00 88.62 388 ARG A CA 1
ATOM 2912 C C . ARG A 1 388 ? 20.877 -7.270 -40.881 1.00 88.62 388 ARG A C 1
ATOM 2914 O O . ARG A 1 388 ? 20.094 -7.488 -39.954 1.00 88.62 388 ARG A O 1
ATOM 2921 N N . PRO A 1 389 ? 20.840 -6.140 -41.609 1.00 87.81 389 PRO A N 1
ATOM 2922 C CA . PRO A 1 389 ? 19.791 -5.141 -41.441 1.00 87.81 389 PRO A CA 1
ATOM 2923 C C . PRO A 1 389 ? 18.402 -5.778 -41.546 1.00 87.81 389 PRO A C 1
ATOM 2925 O O . PRO A 1 389 ? 18.150 -6.573 -42.453 1.00 87.81 389 PRO A O 1
ATOM 2928 N N . LEU A 1 390 ? 17.513 -5.442 -40.609 1.00 89.69 390 LEU A N 1
ATOM 2929 C CA . LEU A 1 390 ? 16.143 -5.947 -40.633 1.00 89.69 390 LEU A CA 1
ATOM 2930 C C . LEU A 1 390 ? 15.401 -5.374 -41.839 1.00 89.69 390 LEU A C 1
ATOM 2932 O O . LEU A 1 390 ? 15.418 -4.163 -42.068 1.00 89.69 390 LEU A O 1
ATOM 2936 N N . GLN A 1 391 ? 14.721 -6.247 -42.577 1.00 91.31 391 GLN A N 1
ATOM 2937 C CA . GLN A 1 391 ? 13.853 -5.843 -43.676 1.00 91.31 391 GLN A CA 1
ATOM 2938 C C . GLN A 1 391 ? 12.533 -5.272 -43.135 1.00 91.31 391 GLN A C 1
ATOM 2940 O O . GLN A 1 391 ? 12.161 -5.561 -41.991 1.00 91.31 391 GLN A O 1
ATOM 2945 N N . PRO A 1 392 ? 11.799 -4.466 -43.918 1.00 93.06 392 PRO A N 1
ATOM 2946 C CA . PRO A 1 392 ? 10.451 -4.049 -43.550 1.00 93.06 392 PRO A CA 1
ATOM 2947 C C . PRO A 1 392 ? 9.567 -5.262 -43.221 1.00 93.06 392 PRO A C 1
ATOM 2949 O O . PRO A 1 392 ? 9.432 -6.172 -44.033 1.00 93.06 392 PRO A O 1
ATOM 2952 N N . GLY A 1 393 ? 8.989 -5.299 -42.020 1.00 91.69 393 GLY A N 1
ATOM 2953 C CA . GLY A 1 393 ? 8.333 -6.499 -41.498 1.00 91.69 393 GLY A CA 1
ATOM 2954 C C . GLY A 1 393 ? 7.914 -6.388 -40.034 1.00 91.69 393 GLY A C 1
ATOM 2955 O O . GLY A 1 393 ? 8.174 -5.385 -39.364 1.00 91.69 393 GLY A O 1
ATOM 2956 N N . ARG A 1 394 ? 7.231 -7.421 -39.534 1.00 93.19 394 ARG A N 1
ATOM 2957 C CA . ARG A 1 394 ? 6.777 -7.532 -38.139 1.00 93.19 394 ARG A CA 1
ATOM 2958 C C . ARG A 1 394 ? 7.672 -8.512 -37.398 1.00 93.19 394 ARG A C 1
ATOM 2960 O O . ARG A 1 394 ? 7.857 -9.632 -37.859 1.00 93.19 394 ARG A O 1
ATOM 2967 N N . TYR A 1 395 ? 8.159 -8.109 -36.232 1.00 91.75 395 TYR A N 1
ATOM 2968 C CA . TYR A 1 395 ? 9.093 -8.909 -35.455 1.00 91.75 395 TYR A CA 1
ATOM 2969 C C . TYR A 1 395 ? 8.632 -9.071 -34.011 1.00 91.75 395 TYR A C 1
ATOM 2971 O O . TYR A 1 395 ? 7.975 -8.189 -33.446 1.00 91.75 395 TYR A O 1
ATOM 2979 N N . SER A 1 396 ? 9.021 -10.193 -33.409 1.00 90.69 396 SER A N 1
ATOM 2980 C CA . SER A 1 396 ? 8.890 -10.436 -31.975 1.00 90.69 396 SER A CA 1
ATOM 2981 C C . SER A 1 396 ? 10.262 -10.665 -31.360 1.00 90.69 396 SER A C 1
ATOM 2983 O O . SER A 1 396 ? 11.020 -11.517 -31.817 1.00 90.69 396 SER A O 1
ATOM 2985 N N . PHE A 1 397 ? 10.585 -9.884 -30.336 1.00 90.06 397 PHE A N 1
ATOM 2986 C CA . PHE A 1 397 ? 11.767 -10.075 -29.514 1.00 90.06 397 PHE A CA 1
ATOM 2987 C C . PHE A 1 397 ? 11.360 -10.801 -28.235 1.00 90.06 397 PHE A C 1
ATOM 2989 O O . PHE A 1 397 ? 10.559 -10.295 -27.452 1.00 90.06 397 PHE A O 1
ATOM 2996 N N . VAL A 1 398 ? 11.893 -12.003 -28.063 1.00 81.44 398 VAL A N 1
ATOM 2997 C CA . VAL A 1 398 ? 11.632 -12.887 -26.935 1.00 81.44 398 VAL A CA 1
ATOM 2998 C C . VAL A 1 398 ? 12.828 -12.822 -26.003 1.00 81.44 398 VAL A C 1
ATOM 3000 O O . VAL A 1 398 ? 13.958 -13.080 -26.422 1.00 81.44 398 VAL A O 1
ATOM 3003 N N . ALA A 1 399 ? 12.580 -12.489 -24.745 1.00 76.94 399 ALA A N 1
ATOM 3004 C CA . ALA A 1 399 ? 13.606 -12.340 -23.726 1.00 76.94 399 ALA A CA 1
ATOM 3005 C C . ALA A 1 399 ? 13.202 -13.062 -22.443 1.00 76.94 399 ALA A C 1
ATOM 3007 O O . ALA A 1 399 ? 12.028 -13.334 -22.214 1.00 76.94 399 ALA A O 1
ATOM 3008 N N . THR A 1 400 ? 14.168 -13.373 -21.588 1.00 68.31 400 THR A N 1
ATOM 3009 C CA . THR A 1 400 ? 13.895 -13.939 -20.262 1.00 68.31 400 THR A CA 1
ATOM 3010 C C . THR A 1 400 ? 13.221 -12.906 -19.366 1.00 68.31 400 THR A C 1
ATOM 3012 O O . THR A 1 400 ? 13.663 -11.757 -19.306 1.00 68.31 400 THR A O 1
ATOM 3015 N N . HIS A 1 401 ? 12.167 -13.329 -18.672 1.00 55.34 401 HIS A N 1
ATOM 3016 C CA . HIS A 1 401 ? 11.439 -12.507 -17.711 1.00 55.34 401 HIS A CA 1
ATOM 3017 C C . HIS A 1 401 ? 12.244 -12.339 -16.417 1.00 55.34 401 HIS A C 1
ATOM 3019 O O . HIS A 1 401 ? 12.846 -13.294 -15.920 1.00 55.34 401 HIS A O 1
ATOM 3025 N N . GLU A 1 402 ? 12.224 -11.138 -15.848 1.00 49.31 402 GLU A N 1
ATOM 3026 C CA . GLU A 1 402 ? 12.837 -10.852 -14.553 1.00 49.31 402 GLU A CA 1
ATOM 3027 C C . GLU A 1 402 ? 11.823 -11.133 -13.433 1.00 49.31 402 GLU A C 1
ATOM 3029 O O . GLU A 1 402 ? 10.869 -10.383 -13.244 1.00 49.31 402 GLU A O 1
ATOM 3034 N N . GLY A 1 403 ? 11.995 -12.235 -12.695 1.00 40.69 403 GLY A N 1
ATOM 3035 C CA . GLY A 1 403 ? 11.104 -12.573 -11.583 1.00 40.69 403 GLY A CA 1
ATOM 3036 C C . GLY A 1 403 ? 11.361 -13.943 -10.953 1.00 40.69 403 GLY A C 1
ATOM 3037 O O . GLY A 1 403 ? 11.954 -14.829 -11.561 1.00 40.69 403 GLY A O 1
ATOM 3038 N N . MET A 1 404 ? 10.859 -14.127 -9.726 1.00 29.53 404 MET A N 1
ATOM 3039 C CA . MET A 1 404 ? 11.065 -15.314 -8.870 1.00 29.53 404 MET A CA 1
ATOM 3040 C C . MET A 1 404 ? 10.562 -16.641 -9.475 1.00 29.53 404 MET A C 1
ATOM 3042 O O . MET A 1 404 ? 10.910 -17.705 -8.981 1.00 29.53 404 MET A O 1
ATOM 3046 N N . PHE A 1 405 ? 9.746 -16.588 -10.530 1.00 29.98 405 PHE A N 1
ATOM 3047 C CA . PHE A 1 405 ? 9.148 -17.763 -11.175 1.00 29.98 405 PHE A CA 1
ATOM 3048 C C . PHE A 1 405 ? 9.729 -18.065 -12.565 1.00 29.98 405 PHE A C 1
ATOM 3050 O O . PHE A 1 405 ? 9.255 -18.980 -13.236 1.00 29.98 405 PHE A O 1
ATOM 3057 N N . GLY A 1 406 ? 10.737 -17.302 -13.012 1.00 45.53 406 GLY A N 1
ATOM 3058 C CA . GLY A 1 406 ? 11.198 -17.347 -14.400 1.00 45.53 406 GLY A CA 1
ATOM 3059 C C . GLY A 1 406 ? 10.084 -16.992 -15.398 1.00 45.53 406 GLY A C 1
ATOM 3060 O O . GLY A 1 406 ? 8.988 -16.575 -15.023 1.00 45.53 406 GLY A O 1
ATOM 3061 N N . GLY A 1 407 ? 10.367 -17.119 -16.695 1.00 54.22 407 GLY A N 1
ATOM 3062 C CA . GLY A 1 407 ? 9.392 -16.862 -17.761 1.00 54.22 407 GLY A CA 1
ATOM 3063 C C . GLY A 1 407 ? 10.015 -16.229 -19.001 1.00 54.22 407 GLY A C 1
ATOM 3064 O O . GLY A 1 407 ? 11.232 -16.041 -19.074 1.00 54.22 407 GLY A O 1
ATOM 3065 N N . ARG A 1 408 ? 9.175 -15.898 -19.986 1.00 62.44 408 ARG A N 1
ATOM 3066 C CA . ARG A 1 408 ? 9.578 -15.151 -21.180 1.00 62.44 408 ARG A CA 1
ATOM 3067 C C . ARG A 1 408 ? 8.701 -13.923 -21.351 1.00 62.44 408 ARG A C 1
ATOM 3069 O O . ARG A 1 408 ? 7.488 -14.005 -21.220 1.00 62.44 408 ARG A O 1
ATOM 3076 N N . ASP A 1 409 ? 9.339 -12.820 -21.689 1.00 70.88 409 ASP A N 1
ATOM 3077 C CA . ASP A 1 409 ? 8.691 -11.604 -22.137 1.00 70.88 409 ASP A CA 1
ATOM 3078 C C . ASP A 1 409 ? 8.719 -11.548 -23.661 1.00 70.88 409 ASP A C 1
ATOM 3080 O O . ASP A 1 409 ? 9.733 -11.849 -24.298 1.00 70.88 409 ASP A O 1
ATOM 3084 N N . PHE A 1 410 ? 7.602 -11.122 -24.234 1.00 78.81 410 PHE A N 1
ATOM 3085 C CA . PHE A 1 410 ? 7.418 -10.954 -25.666 1.00 78.81 410 PHE A CA 1
ATOM 3086 C C . PHE A 1 410 ? 7.276 -9.468 -25.955 1.00 78.81 410 PHE A C 1
ATOM 3088 O O . PHE A 1 410 ? 6.299 -8.852 -25.543 1.00 78.81 410 PHE A O 1
ATOM 3095 N N . ALA A 1 411 ? 8.231 -8.879 -26.663 1.00 86.88 411 ALA A N 1
ATOM 3096 C CA . ALA A 1 411 ? 8.117 -7.535 -27.212 1.00 86.88 411 ALA A CA 1
ATOM 3097 C C . ALA A 1 411 ? 7.807 -7.609 -28.708 1.00 86.88 411 ALA A C 1
ATOM 3099 O O . ALA A 1 411 ? 8.369 -8.434 -29.427 1.00 86.88 411 ALA A O 1
ATOM 3100 N N . TYR A 1 412 ? 6.944 -6.722 -29.197 1.00 88.69 412 TYR A N 1
ATOM 3101 C CA . TYR A 1 412 ? 6.575 -6.652 -30.612 1.00 88.69 412 TYR A CA 1
ATOM 3102 C C . TYR A 1 412 ? 7.034 -5.326 -31.207 1.00 88.69 412 TYR A C 1
ATOM 3104 O O . TYR A 1 412 ? 6.850 -4.264 -30.607 1.00 88.69 412 TYR A O 1
ATOM 3112 N N . LEU A 1 413 ? 7.615 -5.388 -32.403 1.00 93.12 413 LEU A N 1
ATOM 3113 C CA . LEU A 1 413 ? 8.027 -4.210 -33.158 1.00 93.12 413 LEU A CA 1
ATOM 3114 C C . LEU A 1 413 ? 7.764 -4.393 -34.654 1.00 93.12 413 LEU A C 1
ATOM 3116 O O . LEU A 1 413 ? 7.672 -5.511 -35.163 1.00 93.12 413 LEU A O 1
ATOM 3120 N N . GLN A 1 414 ? 7.659 -3.281 -35.368 1.00 94.12 414 GLN A N 1
ATOM 3121 C CA . GLN A 1 414 ? 7.487 -3.261 -36.810 1.00 94.12 414 GLN A CA 1
ATOM 3122 C C . GLN A 1 414 ? 8.560 -2.385 -37.449 1.00 94.12 414 GLN A C 1
ATOM 3124 O O . GLN A 1 414 ? 8.700 -1.207 -37.119 1.00 94.12 414 GLN A O 1
ATOM 3129 N N . VAL A 1 415 ? 9.289 -2.956 -38.401 1.00 93.31 415 VAL A N 1
ATOM 3130 C CA . VAL A 1 415 ? 10.159 -2.189 -39.288 1.00 93.31 415 VAL A CA 1
ATOM 3131 C C . VAL A 1 415 ? 9.311 -1.728 -40.464 1.00 93.31 415 VAL A C 1
ATOM 3133 O O . VAL A 1 415 ? 8.746 -2.550 -41.184 1.00 93.31 415 VAL A O 1
ATOM 3136 N N . VAL A 1 416 ? 9.171 -0.417 -40.638 1.00 93.31 416 VAL A N 1
ATOM 3137 C CA . VAL A 1 416 ? 8.361 0.157 -41.721 1.00 93.31 416 VAL A CA 1
ATOM 3138 C C . VAL A 1 416 ? 9.234 0.474 -42.942 1.00 93.31 416 VAL A C 1
ATOM 3140 O O . VAL A 1 416 ? 10.399 0.855 -42.770 1.00 93.31 416 VAL A O 1
ATOM 3143 N N . PRO A 1 417 ? 8.700 0.334 -44.172 1.00 90.75 417 PRO A N 1
ATOM 3144 C CA . PRO A 1 417 ? 9.424 0.694 -45.389 1.00 90.75 417 PRO A CA 1
ATOM 314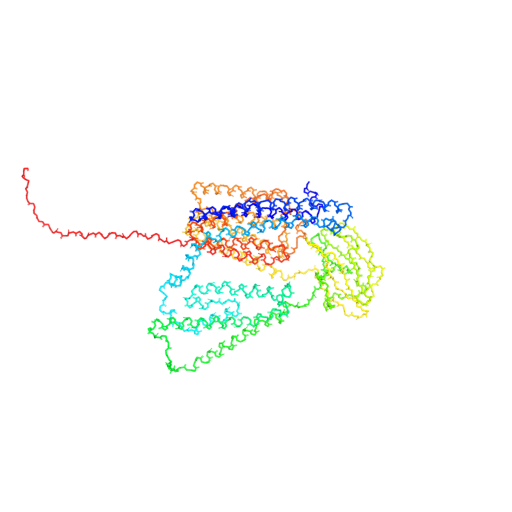5 C C . PRO A 1 417 ? 9.773 2.189 -45.416 1.00 90.75 417 PRO A C 1
ATOM 3147 O O . PRO A 1 417 ? 9.256 2.987 -44.626 1.00 90.75 417 PRO A O 1
ATOM 3150 N N . ALA A 1 418 ? 10.676 2.575 -46.321 1.00 83.50 418 ALA A N 1
ATOM 3151 C CA . ALA A 1 418 ? 11.026 3.978 -46.526 1.00 83.50 418 ALA A CA 1
ATOM 3152 C C . ALA A 1 418 ? 9.758 4.797 -46.840 1.00 83.50 418 ALA A C 1
ATOM 3154 O O . ALA A 1 418 ? 8.949 4.393 -47.668 1.00 83.50 418 ALA A O 1
ATOM 3155 N N . GLY A 1 419 ? 9.552 5.905 -46.121 1.00 79.44 419 GLY A N 1
ATOM 3156 C CA . GLY A 1 419 ? 8.334 6.725 -46.214 1.00 79.44 419 GLY A CA 1
ATOM 3157 C C . GLY A 1 419 ? 7.145 6.256 -45.358 1.00 79.44 419 GLY A C 1
ATOM 3158 O O . GLY A 1 419 ? 6.166 6.985 -45.236 1.00 79.44 419 GLY A O 1
ATOM 3159 N N . GLY A 1 420 ? 7.216 5.082 -44.719 1.00 84.69 420 GLY A N 1
ATOM 3160 C CA . GLY A 1 420 ? 6.178 4.601 -43.801 1.00 84.69 420 GLY A CA 1
ATOM 3161 C C . GLY A 1 420 ? 6.119 5.377 -42.478 1.00 84.69 420 GLY A C 1
ATOM 3162 O O . GLY A 1 420 ? 7.135 5.831 -41.957 1.00 84.69 420 GLY A O 1
ATOM 3163 N N . SER A 1 421 ? 4.929 5.495 -41.883 1.00 86.38 421 SER A N 1
ATOM 3164 C CA . SER A 1 421 ? 4.748 6.198 -40.606 1.00 86.38 421 SER A CA 1
ATOM 3165 C C . SER A 1 421 ? 5.429 5.456 -39.447 1.00 86.38 421 SER A C 1
ATOM 3167 O O . SER A 1 421 ? 5.086 4.303 -39.158 1.00 86.38 421 SER A O 1
ATOM 3169 N N . THR A 1 422 ? 6.337 6.127 -38.740 1.00 89.19 422 THR A N 1
ATOM 3170 C CA . THR A 1 422 ? 6.951 5.613 -37.506 1.00 89.19 422 THR A CA 1
ATOM 3171 C C . THR A 1 422 ? 6.159 6.029 -36.274 1.00 89.19 422 THR A C 1
ATOM 3173 O O . THR A 1 422 ? 5.349 6.955 -36.301 1.00 89.19 422 THR A O 1
ATOM 3176 N N . THR A 1 423 ? 6.357 5.311 -35.171 1.00 86.75 423 THR A N 1
ATOM 3177 C CA . THR A 1 423 ? 5.737 5.676 -33.898 1.00 86.75 423 THR A CA 1
ATOM 3178 C C . THR A 1 423 ? 6.377 6.952 -33.377 1.00 86.75 423 THR A C 1
ATOM 3180 O O . THR A 1 423 ? 7.601 7.045 -33.286 1.00 86.75 423 THR A O 1
ATOM 3183 N N . ALA A 1 424 ? 5.552 7.930 -33.005 1.00 82.06 424 ALA A N 1
ATOM 3184 C CA . ALA A 1 424 ? 6.032 9.134 -32.347 1.00 82.06 424 ALA A CA 1
ATOM 3185 C C . ALA A 1 424 ? 6.615 8.764 -30.975 1.00 82.06 424 ALA A C 1
ATOM 3187 O O . ALA A 1 424 ? 5.885 8.561 -30.004 1.00 82.06 424 ALA A O 1
ATOM 3188 N N . ILE A 1 425 ? 7.941 8.651 -30.899 1.00 79.69 425 ILE A N 1
ATOM 3189 C CA . ILE A 1 425 ? 8.642 8.460 -29.633 1.00 79.69 425 ILE A CA 1
ATOM 3190 C C . ILE A 1 425 ? 8.796 9.831 -28.999 1.00 79.69 425 ILE A C 1
ATOM 3192 O O . ILE A 1 425 ? 9.455 10.720 -29.543 1.00 79.69 425 ILE A O 1
ATOM 3196 N N . SER A 1 426 ? 8.186 10.003 -27.834 1.00 69.75 426 SER A N 1
ATOM 3197 C CA . SER A 1 426 ? 8.314 11.250 -27.100 1.00 69.75 426 SER A CA 1
ATOM 3198 C C . SER A 1 426 ? 9.763 11.431 -26.630 1.00 69.75 426 SER A C 1
ATOM 3200 O O . SER A 1 426 ? 10.266 10.716 -25.762 1.00 69.75 426 SER A O 1
ATOM 3202 N N . SER A 1 427 ? 10.458 12.411 -27.211 1.00 53.47 427 SER A N 1
ATOM 3203 C CA . SER A 1 427 ? 11.617 13.022 -26.574 1.00 53.47 427 SER A CA 1
ATOM 3204 C C . SER A 1 427 ? 11.088 13.787 -25.388 1.00 53.47 427 SER A C 1
ATOM 3206 O O . SER A 1 427 ? 10.545 14.882 -25.526 1.00 53.47 427 SER A O 1
ATOM 3208 N N . ARG A 1 428 ? 11.251 13.216 -24.204 1.00 48.09 428 ARG A N 1
ATOM 3209 C CA . ARG A 1 428 ? 11.146 13.990 -22.983 1.00 48.09 428 ARG A CA 1
ATOM 3210 C C . ARG A 1 428 ? 12.541 14.112 -22.369 1.00 48.09 428 ARG A C 1
ATOM 3212 O O . ARG A 1 428 ? 12.807 13.439 -21.379 1.00 48.09 428 ARG A O 1
ATOM 3219 N N . PRO A 1 429 ? 13.437 14.966 -22.915 1.00 38.19 429 PRO A N 1
ATOM 3220 C CA . PRO A 1 429 ? 14.732 15.227 -22.283 1.00 38.19 429 PRO A CA 1
ATOM 3221 C C . PRO A 1 429 ? 14.568 15.747 -20.846 1.00 38.19 429 PRO A C 1
ATOM 3223 O O . PRO A 1 429 ? 15.480 15.616 -20.043 1.00 38.19 429 PRO A O 1
ATOM 3226 N N . GLN A 1 430 ? 13.383 16.277 -20.517 1.00 39.22 430 GLN A N 1
ATOM 3227 C CA . GLN A 1 430 ? 12.915 16.672 -19.191 1.00 39.22 430 GLN A CA 1
ATOM 3228 C C . GLN A 1 430 ? 11.408 16.392 -19.083 1.00 39.22 430 GLN A C 1
ATOM 3230 O O . GLN A 1 430 ? 10.581 17.303 -19.138 1.00 39.22 430 GLN A O 1
ATOM 3235 N N . ALA A 1 431 ? 11.019 15.123 -18.954 1.00 34.38 431 ALA A N 1
ATOM 3236 C CA . ALA A 1 431 ? 9.652 14.763 -18.587 1.00 34.38 431 ALA A CA 1
ATOM 3237 C C . ALA A 1 431 ? 9.341 15.237 -17.161 1.00 34.38 431 ALA A C 1
ATOM 3239 O O . ALA A 1 431 ? 9.265 14.430 -16.240 1.00 34.38 431 ALA A O 1
ATOM 3240 N N . ARG A 1 432 ? 9.058 16.525 -16.962 1.00 37.75 432 ARG A N 1
ATOM 3241 C CA . ARG A 1 432 ? 8.042 16.866 -15.972 1.00 37.75 432 ARG A CA 1
ATOM 3242 C C . ARG A 1 432 ? 6.733 16.263 -16.508 1.00 37.75 432 ARG A C 1
ATOM 3244 O O . ARG A 1 432 ? 5.946 16.955 -17.143 1.00 37.75 432 ARG A O 1
ATOM 3251 N N . VAL A 1 433 ? 6.478 14.971 -16.240 1.00 37.69 433 VAL A N 1
ATOM 3252 C CA . VAL A 1 433 ? 5.115 14.551 -15.835 1.00 37.69 433 VAL A CA 1
ATOM 3253 C C . VAL A 1 433 ? 4.655 15.655 -14.895 1.00 37.69 433 VAL A C 1
ATOM 3255 O O . VAL A 1 433 ? 5.525 16.088 -14.138 1.00 37.69 433 VAL A O 1
ATOM 3258 N N . PRO A 1 434 ? 3.439 16.227 -14.969 1.00 41.53 434 PRO A N 1
ATOM 3259 C CA . PRO A 1 434 ? 3.119 17.348 -14.097 1.00 41.53 434 PRO A CA 1
ATOM 3260 C C . PRO A 1 434 ? 3.400 16.893 -12.664 1.00 41.53 434 PRO A C 1
ATOM 3262 O O . PRO A 1 434 ? 2.612 16.150 -12.099 1.00 41.53 434 PRO A O 1
ATOM 3265 N N . ALA A 1 435 ? 4.556 17.293 -12.112 1.00 45.19 435 ALA A N 1
ATOM 3266 C CA . ALA A 1 435 ? 5.112 16.764 -10.865 1.00 45.19 435 ALA A CA 1
ATOM 3267 C C . ALA A 1 435 ? 4.154 17.063 -9.708 1.00 45.19 435 ALA A C 1
ATOM 3269 O O . ALA A 1 435 ? 4.216 16.478 -8.635 1.00 45.19 435 ALA A O 1
ATOM 3270 N N . VAL A 1 436 ? 3.220 17.971 -9.987 1.00 44.56 436 VAL A N 1
ATOM 3271 C CA . VAL A 1 436 ? 1.975 18.219 -9.294 1.00 44.56 436 VAL A CA 1
ATOM 3272 C C . VAL A 1 436 ? 1.185 16.924 -9.058 1.00 44.56 436 VAL A C 1
ATOM 3274 O O . VAL A 1 436 ? 1.023 16.593 -7.896 1.00 44.56 436 VAL A O 1
ATOM 3277 N N . LEU A 1 437 ? 0.753 16.158 -10.076 1.00 49.47 437 LEU A N 1
ATOM 3278 C CA . LEU A 1 437 ? -0.122 14.982 -9.893 1.00 49.47 437 LEU A CA 1
ATOM 3279 C C . LEU A 1 437 ? 0.514 13.871 -9.038 1.00 49.47 437 LEU A C 1
ATOM 3281 O O . LEU A 1 437 ? -0.161 13.341 -8.158 1.00 49.47 437 LEU A O 1
ATOM 3285 N N . ASP A 1 438 ? 1.799 13.568 -9.235 1.00 55.81 438 ASP A N 1
ATOM 3286 C CA . ASP A 1 438 ? 2.503 12.524 -8.467 1.00 55.81 438 ASP A CA 1
ATOM 3287 C C . ASP A 1 438 ? 2.847 12.975 -7.035 1.00 55.81 438 ASP A C 1
ATOM 3289 O O . ASP A 1 438 ? 2.927 12.155 -6.119 1.00 55.81 438 ASP A O 1
ATOM 3293 N N . SER A 1 439 ? 2.985 14.288 -6.805 1.00 63.56 439 SER A N 1
ATOM 3294 C CA . SER A 1 439 ? 3.166 14.853 -5.462 1.00 63.56 439 SER A CA 1
ATOM 3295 C C . SER A 1 439 ? 1.853 15.121 -4.720 1.00 63.56 439 SER A C 1
ATOM 3297 O O . SER A 1 439 ? 1.900 15.322 -3.507 1.00 63.56 439 SER A O 1
ATOM 3299 N N . LEU A 1 440 ? 0.686 15.079 -5.383 1.00 72.88 440 LEU A N 1
ATOM 3300 C CA . LEU A 1 440 ? -0.608 15.368 -4.748 1.00 72.88 440 LEU A CA 1
ATOM 3301 C C . LEU A 1 440 ? -0.884 14.442 -3.563 1.00 72.88 440 LEU A C 1
ATOM 3303 O O . LEU A 1 440 ? -1.272 14.921 -2.504 1.00 72.88 440 LEU A O 1
ATOM 3307 N N . LEU A 1 441 ? -0.676 13.132 -3.713 1.00 72.69 441 LEU A N 1
ATOM 3308 C CA . LEU A 1 441 ? -0.953 12.170 -2.642 1.00 72.69 441 LEU A CA 1
ATOM 3309 C C . LEU A 1 441 ? -0.058 12.363 -1.405 1.00 72.69 441 LEU A C 1
ATOM 3311 O O . LEU A 1 441 ? -0.620 12.528 -0.318 1.00 72.69 441 LEU A O 1
ATOM 3315 N N . PRO A 1 442 ? 1.288 12.396 -1.512 1.00 76.44 442 PRO A N 1
ATOM 3316 C CA . PRO A 1 442 ? 2.141 12.657 -0.352 1.00 76.44 442 PRO A CA 1
ATOM 3317 C C . PRO A 1 442 ? 1.942 14.074 0.207 1.00 76.44 442 PRO A C 1
ATOM 3319 O O . PRO A 1 442 ? 1.965 14.257 1.422 1.00 76.44 442 PRO A O 1
ATOM 3322 N N . LEU A 1 443 ? 1.637 15.073 -0.631 1.00 79.81 443 LEU A N 1
ATOM 3323 C CA . LEU A 1 443 ? 1.291 16.419 -0.164 1.00 79.81 443 LEU A CA 1
ATOM 3324 C C . LEU A 1 443 ? -0.016 16.422 0.640 1.00 79.81 443 LEU A C 1
ATOM 3326 O O . LEU A 1 443 ? -0.071 16.991 1.729 1.00 79.81 443 LEU A O 1
ATOM 3330 N N . CYS A 1 444 ? -1.063 15.755 0.151 1.00 77.06 444 CYS A N 1
ATOM 3331 C CA . CYS A 1 444 ? -2.307 15.566 0.890 1.00 77.06 444 CYS A CA 1
ATOM 3332 C C . CYS A 1 444 ? -2.060 14.816 2.204 1.00 77.06 444 CYS A C 1
ATOM 3334 O O . CYS A 1 444 ? -2.594 15.223 3.233 1.00 77.06 444 CYS A O 1
ATOM 3336 N N . ALA A 1 445 ? -1.226 13.772 2.202 1.00 79.00 445 ALA A N 1
ATOM 3337 C CA . ALA A 1 445 ? -0.849 13.042 3.411 1.00 79.00 445 ALA A CA 1
ATOM 3338 C C . ALA A 1 445 ? -0.126 13.942 4.425 1.00 79.00 445 ALA A C 1
ATOM 3340 O O . ALA A 1 445 ? -0.485 13.934 5.604 1.00 79.00 445 ALA A O 1
ATOM 3341 N N . ALA A 1 446 ? 0.809 14.781 3.970 1.00 83.75 446 ALA A N 1
ATOM 3342 C CA . ALA A 1 446 ? 1.506 15.755 4.804 1.00 83.75 446 ALA A CA 1
ATOM 3343 C C . ALA A 1 446 ? 0.546 16.792 5.409 1.00 83.75 446 ALA A C 1
ATOM 3345 O O . ALA A 1 446 ? 0.573 17.034 6.616 1.00 83.75 446 ALA A O 1
ATOM 3346 N N . LEU A 1 447 ? -0.348 17.366 4.595 1.00 80.75 447 LEU A N 1
ATOM 3347 C CA . LEU A 1 447 ? -1.335 18.356 5.039 1.00 80.75 447 LEU A CA 1
ATOM 3348 C C . LEU A 1 447 ? -2.336 17.761 6.036 1.00 80.75 447 LEU A C 1
ATOM 3350 O O . LEU A 1 447 ? -2.626 18.373 7.065 1.00 80.75 447 LEU A O 1
ATOM 3354 N N . VAL A 1 448 ? -2.842 16.557 5.762 1.00 76.75 448 VAL A N 1
ATOM 3355 C CA . VAL A 1 448 ? -3.779 15.848 6.643 1.00 76.75 448 VAL A CA 1
ATOM 3356 C C . VAL A 1 448 ? -3.108 15.484 7.968 1.00 76.75 448 VAL A C 1
ATOM 3358 O O . VAL A 1 448 ? -3.669 15.759 9.031 1.00 76.75 448 VAL A O 1
ATOM 3361 N N . ALA A 1 449 ? -1.888 14.941 7.936 1.00 80.50 449 ALA A N 1
ATOM 3362 C CA . ALA A 1 449 ? -1.126 14.641 9.145 1.00 80.50 449 ALA A CA 1
ATOM 3363 C C . ALA A 1 449 ? -0.802 15.910 9.952 1.00 80.50 449 ALA A C 1
ATOM 3365 O O . ALA A 1 449 ? -0.971 15.918 11.171 1.00 80.50 449 ALA A O 1
ATOM 3366 N N . GLY A 1 450 ? -0.438 17.009 9.284 1.00 84.62 450 GLY A N 1
ATOM 3367 C CA . GLY A 1 450 ? -0.226 18.314 9.912 1.00 84.62 450 GLY A CA 1
ATOM 3368 C C . GLY A 1 450 ? -1.490 18.858 10.585 1.00 84.62 450 GLY A C 1
ATOM 3369 O O . GLY A 1 450 ? -1.449 19.278 11.743 1.00 84.62 450 GLY A O 1
ATOM 3370 N N . ALA A 1 451 ? -2.645 18.780 9.916 1.00 77.75 451 ALA A N 1
ATOM 3371 C CA . ALA A 1 451 ? -3.928 19.169 10.500 1.00 77.75 451 ALA A CA 1
ATOM 3372 C C . ALA A 1 451 ? -4.254 18.336 11.753 1.00 77.75 451 ALA A C 1
ATOM 3374 O O . ALA A 1 451 ? -4.650 18.882 12.787 1.00 77.75 451 ALA A O 1
ATOM 3375 N N . PHE A 1 452 ? -4.031 17.022 11.702 1.00 82.44 452 PHE A N 1
ATOM 3376 C CA . PHE A 1 452 ? -4.218 16.123 12.841 1.00 82.44 452 PHE A CA 1
ATOM 3377 C C . PHE A 1 452 ? -3.261 16.411 13.999 1.00 82.44 452 PHE A C 1
ATOM 3379 O O . PHE A 1 452 ? -3.703 16.450 15.153 1.00 82.44 452 PHE A O 1
ATOM 3386 N N . ALA A 1 453 ? -1.990 16.694 13.710 1.00 87.56 453 ALA A N 1
ATOM 3387 C CA . ALA A 1 453 ? -1.015 17.129 14.701 1.00 87.56 453 ALA A CA 1
ATOM 3388 C C . ALA A 1 453 ? -1.464 18.419 15.403 1.00 87.56 453 ALA A C 1
ATOM 3390 O O . ALA A 1 453 ? -1.465 18.480 16.633 1.00 87.56 453 ALA A O 1
ATOM 3391 N N . VAL A 1 454 ? -1.934 19.425 14.653 1.00 84.06 454 VAL A N 1
ATOM 3392 C CA . VAL A 1 454 ? -2.456 20.683 15.215 1.00 84.06 454 VAL A CA 1
ATOM 3393 C C . VAL A 1 454 ? -3.675 20.433 16.104 1.00 84.06 454 VAL A C 1
ATOM 3395 O O . VAL A 1 454 ? -3.771 21.003 17.194 1.00 84.06 454 VAL A O 1
ATOM 3398 N N . LEU A 1 455 ? -4.607 19.573 15.686 1.00 83.00 455 LEU A N 1
ATOM 3399 C CA . LEU A 1 455 ? -5.780 19.222 16.492 1.00 83.00 455 LEU A CA 1
ATOM 3400 C C . LEU A 1 455 ? -5.389 18.518 17.801 1.00 83.00 455 LEU A C 1
ATOM 3402 O O . LEU A 1 455 ? -5.924 18.855 18.863 1.00 83.00 455 LEU A O 1
ATOM 3406 N N . LEU A 1 456 ? -4.435 17.584 17.750 1.00 82.00 456 LEU A N 1
ATOM 3407 C CA . LEU A 1 456 ? -3.909 16.903 18.935 1.00 82.00 456 LEU A CA 1
ATOM 3408 C C . LEU A 1 456 ? -3.149 17.860 19.853 1.00 82.00 456 LEU A C 1
ATOM 3410 O O . LEU A 1 456 ? -3.383 17.839 21.060 1.00 82.00 456 LEU A O 1
ATOM 3414 N N . LEU A 1 457 ? -2.323 18.752 19.305 1.00 86.25 457 LEU A N 1
ATOM 3415 C CA . LEU A 1 457 ? -1.577 19.743 20.078 1.00 86.25 457 LEU A CA 1
ATOM 3416 C C . LEU A 1 457 ? -2.513 20.763 20.741 1.00 86.25 457 LEU A C 1
ATOM 3418 O O . LEU A 1 457 ? -2.359 21.069 21.920 1.00 86.25 457 LEU A O 1
ATOM 3422 N N . ARG A 1 458 ? -3.552 21.236 20.039 1.00 85.62 458 ARG A N 1
ATOM 3423 C CA . ARG A 1 458 ? -4.615 22.070 20.633 1.00 85.62 458 ARG A CA 1
ATOM 3424 C C . ARG A 1 458 ? -5.340 21.330 21.759 1.00 85.62 458 ARG A C 1
ATOM 3426 O O . ARG A 1 458 ? -5.610 21.913 22.808 1.00 85.62 458 ARG A O 1
ATOM 3433 N N . SER A 1 459 ? -5.635 20.045 21.568 1.00 82.00 459 SER A N 1
ATOM 3434 C CA . SER A 1 459 ? -6.242 19.191 22.598 1.00 82.00 459 SER A CA 1
ATOM 3435 C C . SER A 1 459 ? -5.316 18.961 23.798 1.00 82.00 459 SER A C 1
ATOM 3437 O O . SER A 1 459 ? -5.793 18.897 24.933 1.00 82.00 459 SER A O 1
ATOM 3439 N N . PHE A 1 460 ? -4.005 18.866 23.566 1.00 85.38 460 PHE A N 1
ATOM 3440 C CA . PHE A 1 460 ? -2.976 18.764 24.596 1.00 85.38 460 PHE A CA 1
ATOM 3441 C C . PHE A 1 460 ? -2.860 20.063 25.399 1.00 85.38 460 PHE A C 1
ATOM 3443 O O . PHE A 1 460 ? -2.946 20.016 26.619 1.00 85.38 460 PHE A O 1
ATOM 3450 N N . ARG A 1 461 ? -2.793 21.229 24.743 1.00 87.88 461 ARG A N 1
ATOM 3451 C CA . ARG A 1 461 ? -2.746 22.537 25.427 1.00 87.88 461 ARG A CA 1
ATOM 3452 C C . ARG A 1 461 ? -3.981 22.794 26.292 1.00 87.88 461 ARG A C 1
ATOM 3454 O O . ARG A 1 461 ? -3.869 23.397 27.348 1.00 87.88 461 ARG A O 1
ATOM 3461 N N . ARG A 1 462 ? -5.158 22.319 25.866 1.00 86.44 462 ARG A N 1
ATOM 3462 C CA . ARG A 1 462 ? -6.396 22.416 26.663 1.00 86.44 462 ARG A CA 1
ATOM 3463 C C . ARG A 1 462 ? -6.419 21.451 27.848 1.00 86.44 462 ARG A C 1
ATOM 3465 O O . ARG A 1 462 ? -6.980 21.782 28.885 1.00 86.44 462 ARG A O 1
ATOM 3472 N N . ARG A 1 463 ? -5.909 20.228 27.669 1.00 82.56 463 ARG A N 1
ATOM 3473 C CA . ARG A 1 463 ? -5.844 19.181 28.702 1.00 82.56 463 ARG A CA 1
ATOM 3474 C C . ARG A 1 463 ? -4.576 18.345 28.502 1.00 82.56 463 ARG A C 1
ATOM 3476 O O . ARG A 1 463 ? -4.630 17.409 27.683 1.00 82.56 463 ARG A O 1
ATOM 3483 N N . PRO A 1 464 ? -3.485 18.670 29.225 1.00 84.50 464 PRO A N 1
ATOM 3484 C CA . PRO A 1 464 ? -2.194 18.015 29.068 1.00 84.50 464 PRO A CA 1
ATOM 3485 C C . PRO A 1 464 ? -2.295 16.527 29.382 1.00 84.50 464 PRO A C 1
ATOM 3487 O O . PRO A 1 464 ? -2.853 16.124 30.400 1.00 84.50 464 PRO A O 1
ATOM 3490 N N . SER A 1 465 ? -1.779 15.702 28.480 1.00 85.62 465 SER A N 1
ATOM 3491 C CA . SER A 1 465 ? -1.739 14.248 28.636 1.00 85.62 465 SER A CA 1
ATOM 3492 C C . SER A 1 465 ? -0.643 13.674 27.738 1.00 85.62 465 SER A C 1
ATOM 3494 O O . SER A 1 465 ? -0.626 13.985 26.542 1.00 85.62 465 SER A O 1
ATOM 3496 N N . GLY A 1 466 ? 0.256 12.856 28.292 1.00 86.56 466 GLY A N 1
ATOM 3497 C CA . GLY A 1 466 ? 1.452 12.381 27.583 1.00 86.56 466 GLY A CA 1
ATOM 3498 C C . GLY A 1 466 ? 1.151 11.602 26.301 1.00 86.56 466 GLY A C 1
ATOM 3499 O O . GLY A 1 466 ? 1.839 11.795 25.305 1.00 86.56 466 GLY A O 1
ATOM 3500 N N . GLU A 1 467 ? 0.058 10.834 26.254 1.00 89.12 467 GLU A N 1
ATOM 3501 C CA . GLU A 1 467 ? -0.355 10.116 25.044 1.00 89.12 467 GLU A CA 1
ATOM 3502 C C . GLU A 1 467 ? -0.619 11.059 23.864 1.00 89.12 467 GLU A C 1
ATOM 3504 O O . GLU A 1 467 ? -0.214 10.775 22.741 1.00 89.12 467 GLU A O 1
ATOM 3509 N N . LYS A 1 468 ? -1.238 12.221 24.114 1.00 88.69 468 LYS A N 1
ATOM 3510 C CA . LYS A 1 468 ? -1.541 13.202 23.062 1.00 88.69 468 LYS A CA 1
ATOM 3511 C C . LYS A 1 468 ? -0.280 13.881 22.558 1.00 88.69 468 LYS A C 1
ATOM 3513 O O . LYS A 1 468 ? -0.212 14.168 21.370 1.00 88.69 468 LYS A O 1
ATOM 3518 N N . ALA A 1 469 ? 0.681 14.146 23.444 1.00 91.19 469 ALA A N 1
ATOM 3519 C CA . ALA A 1 469 ? 1.965 14.719 23.057 1.00 91.19 469 ALA A CA 1
ATOM 3520 C C . ALA A 1 469 ? 2.747 13.741 22.169 1.00 91.19 469 ALA A C 1
ATOM 3522 O O . ALA A 1 469 ? 3.208 14.126 21.098 1.00 91.19 469 ALA A O 1
ATOM 3523 N N . LEU A 1 470 ? 2.806 12.465 22.563 1.00 94.38 470 LEU A N 1
ATOM 3524 C CA . LEU A 1 470 ? 3.476 11.409 21.800 1.00 94.38 470 LEU A CA 1
ATOM 3525 C C . LEU A 1 470 ? 2.801 11.159 20.444 1.00 94.38 470 LEU A C 1
ATOM 3527 O O . LEU A 1 470 ? 3.483 11.081 19.426 1.00 94.38 470 LEU A O 1
ATOM 3531 N N . TRP A 1 471 ? 1.466 11.112 20.395 1.00 93.31 471 TRP A N 1
ATOM 3532 C CA . TRP A 1 471 ? 0.752 11.004 19.122 1.00 93.31 471 TRP A CA 1
ATOM 3533 C C . TRP A 1 471 ? 0.945 12.239 18.247 1.00 93.31 471 TRP A C 1
ATOM 3535 O O . TRP A 1 471 ? 1.222 12.084 17.063 1.00 93.31 471 TRP A O 1
ATOM 3545 N N . ALA A 1 472 ? 0.840 13.451 18.804 1.00 93.06 472 ALA A N 1
ATOM 3546 C CA . ALA A 1 472 ? 1.080 14.681 18.053 1.00 93.06 472 ALA A CA 1
ATOM 3547 C C . ALA A 1 472 ? 2.484 14.686 17.436 1.00 93.06 472 ALA A C 1
ATOM 3549 O O . ALA A 1 472 ? 2.607 14.961 16.248 1.00 93.06 472 ALA A O 1
ATOM 3550 N N . ALA A 1 473 ? 3.511 14.307 18.205 1.00 95.31 473 ALA A N 1
ATOM 3551 C CA . ALA A 1 473 ? 4.872 14.147 17.699 1.00 95.31 473 ALA A CA 1
ATOM 3552 C C . ALA A 1 473 ? 4.934 13.126 16.551 1.00 95.31 473 ALA A C 1
ATOM 3554 O O . ALA A 1 473 ? 5.503 13.424 15.507 1.00 95.31 473 ALA A O 1
ATOM 3555 N N . GLY A 1 474 ? 4.269 11.974 16.686 1.00 94.50 474 GLY A N 1
ATOM 3556 C CA . GLY A 1 474 ? 4.166 10.978 15.617 1.00 94.50 474 GLY A CA 1
ATOM 3557 C C . GLY A 1 474 ? 3.528 11.513 14.325 1.00 94.50 474 GLY A C 1
ATOM 3558 O O . GLY A 1 474 ? 4.059 11.274 13.245 1.00 94.50 474 GLY A O 1
ATOM 3559 N N . PHE A 1 475 ? 2.437 12.286 14.411 1.00 92.81 475 PHE A N 1
ATOM 3560 C CA . PHE A 1 475 ? 1.820 12.918 13.231 1.00 92.81 475 PHE A CA 1
ATOM 3561 C C . PHE A 1 475 ? 2.683 14.035 12.630 1.00 92.81 475 PHE A C 1
ATOM 3563 O O . PHE A 1 475 ? 2.680 14.197 11.412 1.00 92.81 475 PHE A O 1
ATOM 3570 N N . VAL A 1 476 ? 3.429 14.789 13.447 1.00 96.31 476 VAL A N 1
ATOM 3571 C CA . VAL A 1 476 ? 4.404 15.776 12.947 1.00 96.31 476 VAL A CA 1
ATOM 3572 C C . VAL A 1 476 ? 5.511 15.072 12.168 1.00 96.31 476 VAL A C 1
ATOM 3574 O O . VAL A 1 476 ? 5.797 15.464 11.042 1.00 96.31 476 VAL A O 1
ATOM 3577 N N . LEU A 1 477 ? 6.094 14.013 12.733 1.00 96.12 477 LEU A N 1
ATOM 3578 C CA . LEU A 1 477 ? 7.149 13.229 12.088 1.00 96.12 477 LEU A CA 1
ATOM 3579 C C . LEU A 1 477 ? 6.662 12.609 10.774 1.00 96.12 477 LEU A C 1
ATOM 3581 O O . LEU A 1 477 ? 7.343 12.732 9.759 1.00 96.12 477 LEU A O 1
ATOM 3585 N N . PHE A 1 478 ? 5.454 12.040 10.762 1.00 93.06 478 PHE A N 1
ATOM 3586 C CA . PHE A 1 478 ? 4.836 11.531 9.538 1.00 93.06 478 PHE A CA 1
ATOM 3587 C C . PHE A 1 478 ? 4.637 12.648 8.507 1.00 93.06 478 PHE A C 1
ATOM 3589 O O . PHE A 1 478 ? 4.942 12.472 7.332 1.00 93.06 478 PHE A O 1
ATOM 3596 N N . GLY A 1 479 ? 4.136 13.809 8.940 1.00 92.56 479 GLY A N 1
ATOM 3597 C CA . GLY A 1 479 ? 3.920 14.959 8.066 1.00 92.56 479 GLY A CA 1
ATOM 3598 C C . GLY A 1 479 ? 5.216 15.468 7.436 1.00 92.56 479 GLY A C 1
ATOM 3599 O O . GLY A 1 479 ? 5.231 15.770 6.246 1.00 92.56 479 GLY A O 1
ATOM 3600 N N . ILE A 1 480 ? 6.313 15.503 8.201 1.00 95.19 480 ILE A N 1
ATOM 3601 C CA . ILE A 1 480 ? 7.647 15.849 7.690 1.00 95.19 480 ILE A CA 1
ATOM 3602 C C . ILE A 1 480 ? 8.123 14.802 6.679 1.00 95.19 480 ILE A C 1
ATOM 3604 O O . ILE A 1 480 ? 8.610 15.178 5.615 1.00 95.19 480 ILE A O 1
ATOM 3608 N N . ALA A 1 481 ? 7.950 13.510 6.965 1.00 90.81 481 ALA A N 1
ATOM 3609 C CA . ALA A 1 481 ? 8.326 12.439 6.046 1.00 90.81 481 ALA A CA 1
ATOM 3610 C C . ALA A 1 481 ? 7.563 12.534 4.715 1.00 90.81 481 ALA A C 1
ATOM 3612 O O . ALA A 1 481 ? 8.185 12.573 3.657 1.00 90.81 481 ALA A O 1
ATOM 3613 N N . ALA A 1 482 ? 6.237 12.679 4.769 1.00 87.44 482 ALA A N 1
ATOM 3614 C CA . ALA A 1 482 ? 5.391 12.835 3.587 1.00 87.44 482 ALA A CA 1
ATOM 3615 C C . ALA A 1 482 ? 5.704 14.133 2.814 1.00 87.44 482 ALA A C 1
ATOM 3617 O O . ALA A 1 482 ? 5.677 14.157 1.584 1.00 87.44 482 ALA A O 1
ATOM 3618 N N . ALA A 1 483 ? 6.071 15.214 3.512 1.00 88.44 483 ALA A N 1
ATOM 3619 C CA . ALA A 1 483 ? 6.543 16.441 2.873 1.00 88.44 483 ALA A CA 1
ATOM 3620 C C . ALA A 1 483 ? 7.901 16.244 2.180 1.00 88.44 483 ALA A C 1
ATOM 3622 O O . ALA A 1 483 ? 8.104 16.777 1.089 1.00 88.44 483 ALA A O 1
ATOM 3623 N N . CYS A 1 484 ? 8.811 15.456 2.766 1.00 89.69 484 CYS A N 1
ATOM 3624 C CA . CYS A 1 484 ? 10.067 15.077 2.120 1.00 89.69 484 CYS A CA 1
ATOM 3625 C C . CYS A 1 484 ? 9.808 14.256 0.854 1.00 89.69 484 CYS A C 1
ATOM 3627 O O . CYS A 1 484 ? 10.424 14.528 -0.169 1.00 89.69 484 CYS A O 1
ATOM 3629 N N . GLU A 1 485 ? 8.865 13.313 0.886 1.00 84.06 485 GLU A N 1
ATOM 3630 C CA . GLU A 1 485 ? 8.460 12.545 -0.296 1.00 84.06 485 GLU A CA 1
ATOM 3631 C C . GLU A 1 485 ? 7.852 13.448 -1.377 1.00 84.06 485 GLU A C 1
ATOM 3633 O O . GLU A 1 485 ? 8.257 13.372 -2.534 1.00 84.06 485 GLU A O 1
ATOM 3638 N N . ALA A 1 486 ? 6.950 14.367 -1.021 1.00 81.19 486 ALA A N 1
ATOM 3639 C CA . ALA A 1 486 ? 6.380 15.330 -1.967 1.00 81.19 486 ALA A CA 1
ATOM 3640 C C . ALA A 1 486 ? 7.446 16.273 -2.560 1.00 81.19 486 ALA A C 1
ATOM 3642 O O . ALA A 1 486 ? 7.423 16.590 -3.752 1.00 81.19 486 ALA A O 1
ATOM 3643 N N . ALA A 1 487 ? 8.415 16.705 -1.750 1.00 82.25 487 ALA A N 1
ATOM 3644 C CA . ALA A 1 487 ? 9.546 17.498 -2.214 1.00 82.25 487 ALA A CA 1
ATOM 3645 C C . ALA A 1 487 ? 10.473 16.682 -3.130 1.00 82.25 487 ALA A C 1
ATOM 3647 O O . ALA A 1 487 ? 10.920 17.206 -4.150 1.00 82.25 487 ALA A O 1
ATOM 3648 N N . ALA A 1 488 ? 10.699 15.401 -2.824 1.00 77.69 488 ALA A N 1
ATOM 3649 C CA . ALA A 1 488 ? 11.514 14.495 -3.628 1.00 77.69 488 ALA A CA 1
ATOM 3650 C C . ALA A 1 488 ? 10.864 14.204 -4.983 1.00 77.69 488 ALA A C 1
ATOM 3652 O O . ALA A 1 488 ? 11.546 14.174 -6.004 1.00 77.69 488 ALA A O 1
ATOM 3653 N N . GLN A 1 489 ? 9.537 14.071 -5.011 1.00 72.25 489 GLN A N 1
ATOM 3654 C CA . GLN A 1 489 ? 8.755 13.958 -6.243 1.00 72.25 489 GLN A CA 1
ATOM 3655 C C . GLN A 1 489 ? 8.947 15.176 -7.157 1.00 72.25 489 GLN A C 1
ATOM 3657 O O . GLN A 1 489 ? 8.988 15.051 -8.379 1.00 72.25 489 GLN A O 1
ATOM 3662 N N . ARG A 1 490 ? 9.097 16.370 -6.570 1.00 70.06 490 ARG A N 1
ATOM 3663 C CA . ARG A 1 490 ? 9.227 17.627 -7.317 1.00 70.06 490 ARG A CA 1
ATOM 3664 C C . ARG A 1 490 ? 10.661 17.961 -7.729 1.00 70.06 490 ARG A C 1
ATOM 3666 O O . ARG A 1 490 ? 10.857 18.533 -8.798 1.00 70.06 490 ARG A O 1
ATOM 3673 N N . ALA A 1 491 ? 11.637 17.680 -6.869 1.00 71.69 491 ALA A N 1
ATOM 3674 C CA . ALA A 1 491 ? 13.014 18.165 -6.996 1.00 71.69 491 ALA A CA 1
ATOM 3675 C C . ALA A 1 491 ? 14.081 17.053 -7.003 1.00 71.69 491 ALA A C 1
ATOM 3677 O O . ALA A 1 491 ? 15.261 17.351 -7.170 1.00 71.69 491 ALA A O 1
ATOM 3678 N N . GLY A 1 492 ? 13.681 15.787 -6.854 1.00 71.50 492 GLY A N 1
ATOM 3679 C CA . GLY A 1 492 ? 14.583 14.647 -6.690 1.00 71.50 492 GLY A CA 1
ATOM 3680 C C . GLY A 1 492 ? 15.060 14.457 -5.247 1.00 71.50 492 GLY A C 1
ATOM 3681 O O . GLY A 1 492 ? 14.905 15.326 -4.386 1.00 71.50 492 GLY A O 1
ATOM 3682 N N . TRP A 1 493 ? 15.650 13.292 -4.972 1.00 75.44 493 TRP A N 1
ATOM 3683 C CA . TRP A 1 493 ? 16.212 12.985 -3.658 1.00 75.44 493 TRP A CA 1
ATOM 3684 C C . TRP A 1 493 ? 17.582 13.633 -3.469 1.00 75.44 493 TRP A C 1
ATOM 3686 O O . TRP A 1 493 ? 18.518 13.385 -4.225 1.00 75.44 493 TRP A O 1
ATOM 3696 N N . THR A 1 494 ? 17.719 14.419 -2.402 1.00 83.94 494 THR A N 1
ATOM 3697 C CA . THR A 1 494 ? 19.013 14.914 -1.916 1.00 83.94 494 THR A CA 1
ATOM 3698 C C . THR A 1 494 ? 19.403 14.197 -0.627 1.00 83.94 494 THR A C 1
ATOM 3700 O O . THR A 1 494 ? 18.555 13.623 0.058 1.00 83.94 494 THR A O 1
ATOM 3703 N N . SER A 1 495 ? 20.686 14.251 -0.260 1.00 83.31 495 SER A N 1
ATOM 3704 C CA . SER A 1 495 ? 21.183 13.639 0.982 1.00 83.31 495 SER A CA 1
ATOM 3705 C C . SER A 1 495 ? 20.450 14.159 2.225 1.00 83.31 495 SER A C 1
ATOM 3707 O O . SER A 1 495 ? 20.023 13.372 3.069 1.00 83.31 495 SER A O 1
ATOM 3709 N N . GLY A 1 496 ? 20.211 15.473 2.303 1.00 87.00 496 GLY A N 1
ATOM 3710 C CA . GLY A 1 496 ? 19.448 16.072 3.400 1.00 87.00 496 GLY A CA 1
ATOM 3711 C C . GLY A 1 496 ? 17.991 15.608 3.429 1.00 87.00 496 GLY A C 1
ATOM 3712 O O . GLY A 1 496 ? 17.483 15.237 4.485 1.00 87.00 496 GLY A O 1
ATOM 3713 N N . LEU A 1 497 ? 17.340 15.561 2.264 1.00 87.12 497 LEU A N 1
ATOM 3714 C CA . LEU A 1 497 ? 15.942 15.150 2.145 1.00 87.12 497 LEU A CA 1
ATOM 3715 C C . LEU A 1 497 ? 15.744 13.674 2.509 1.00 87.12 497 LEU A C 1
ATOM 3717 O O . LEU A 1 497 ? 14.807 13.331 3.226 1.00 87.12 497 LEU A O 1
ATOM 3721 N N . PHE A 1 498 ? 16.659 12.808 2.065 1.00 86.06 498 PHE A N 1
ATOM 3722 C CA . PHE A 1 498 ? 16.634 11.390 2.398 1.00 86.06 498 PHE A CA 1
ATOM 3723 C C . PHE A 1 498 ? 16.894 11.150 3.885 1.00 86.06 498 PHE A C 1
ATOM 3725 O O . PHE A 1 498 ? 16.141 10.409 4.503 1.00 86.06 498 PHE A O 1
ATOM 3732 N N . ARG A 1 499 ? 17.887 11.815 4.495 1.00 88.44 499 ARG A N 1
ATOM 3733 C CA . ARG A 1 499 ? 18.136 11.720 5.946 1.00 88.44 499 ARG A CA 1
ATOM 3734 C C . ARG A 1 499 ? 16.929 12.174 6.764 1.00 88.44 499 ARG A C 1
ATOM 3736 O O . ARG A 1 499 ? 16.559 11.499 7.723 1.00 88.44 499 ARG A O 1
ATOM 3743 N N . ALA A 1 500 ? 16.296 13.280 6.367 1.00 92.69 500 ALA A N 1
ATOM 3744 C CA . ALA A 1 500 ? 15.097 13.790 7.024 1.00 92.69 500 ALA A CA 1
ATOM 3745 C C . ALA A 1 500 ? 13.932 12.797 6.911 1.00 92.69 500 ALA A C 1
ATOM 3747 O O . ALA A 1 500 ? 13.346 12.434 7.930 1.00 92.69 500 ALA A O 1
ATOM 3748 N N . TYR A 1 501 ? 13.640 12.297 5.708 1.00 91.69 501 TYR A N 1
ATOM 3749 C CA . TYR A 1 501 ? 12.629 11.260 5.481 1.00 91.69 501 TYR A CA 1
ATOM 3750 C C . TYR A 1 501 ? 12.921 9.980 6.279 1.00 91.69 501 TYR A C 1
ATOM 3752 O O . TYR A 1 501 ? 12.042 9.455 6.961 1.00 91.69 501 TYR A O 1
ATOM 3760 N N . TYR A 1 502 ? 14.162 9.497 6.229 1.00 86.44 502 TYR A N 1
ATOM 3761 C CA . TYR A 1 502 ? 14.583 8.259 6.874 1.00 86.44 502 TYR A CA 1
ATOM 3762 C C . TYR A 1 502 ? 14.422 8.347 8.389 1.00 86.44 502 TYR A C 1
ATOM 3764 O O . TYR A 1 502 ? 13.806 7.478 8.999 1.00 86.44 502 TYR A O 1
ATOM 3772 N N . LEU A 1 503 ? 14.919 9.425 9.000 1.00 92.50 503 LEU A N 1
ATOM 3773 C CA . LEU A 1 503 ? 14.801 9.636 10.437 1.00 92.50 503 LEU A CA 1
ATOM 3774 C C . LEU A 1 503 ? 13.336 9.812 10.851 1.00 92.50 503 LEU A C 1
ATOM 3776 O O . LEU A 1 503 ? 12.861 9.160 11.778 1.00 92.50 503 LEU A O 1
ATOM 3780 N N . THR A 1 504 ? 12.596 10.682 10.166 1.00 93.25 504 THR A N 1
ATOM 3781 C CA . THR A 1 504 ? 11.235 11.032 10.590 1.00 93.25 504 THR A CA 1
ATOM 3782 C C . THR A 1 504 ? 10.229 9.929 10.279 1.00 93.25 504 THR A C 1
ATOM 3784 O O . THR A 1 504 ? 9.524 9.488 11.185 1.00 93.25 504 THR A O 1
ATOM 3787 N N . GLY A 1 505 ? 10.184 9.430 9.047 1.00 85.50 505 GLY A N 1
ATOM 3788 C CA . GLY A 1 505 ? 9.255 8.392 8.600 1.00 85.50 505 GLY A CA 1
ATOM 3789 C C . GLY A 1 505 ? 9.761 6.984 8.883 1.00 85.50 505 GLY A C 1
ATOM 3790 O O . GLY A 1 505 ? 9.063 6.193 9.516 1.00 85.50 505 GLY A O 1
ATOM 3791 N N . GLY A 1 506 ? 10.987 6.689 8.447 1.00 79.88 506 GLY A N 1
ATOM 3792 C CA . GLY A 1 506 ? 11.573 5.349 8.514 1.00 79.88 506 GLY A CA 1
ATOM 3793 C C . GLY A 1 506 ? 11.943 4.880 9.922 1.00 79.88 506 GLY A C 1
ATOM 3794 O O . GLY A 1 506 ? 11.981 3.674 10.151 1.00 79.88 506 GLY A O 1
ATOM 3795 N N . VAL A 1 507 ? 12.192 5.795 10.865 1.00 82.06 507 VAL A N 1
ATOM 3796 C CA . VAL A 1 507 ? 12.655 5.455 12.223 1.00 82.06 507 VAL A CA 1
ATOM 3797 C C . VAL A 1 507 ? 11.670 5.900 13.308 1.00 82.06 507 VAL A C 1
ATOM 3799 O O . VAL A 1 507 ? 11.232 5.084 14.118 1.00 82.06 507 VAL A O 1
ATOM 3802 N N . LEU A 1 508 ? 11.324 7.191 13.364 1.00 91.69 508 LEU A N 1
ATOM 3803 C CA . LEU A 1 508 ? 10.690 7.771 14.555 1.00 91.69 508 LEU A CA 1
ATOM 3804 C C . LEU A 1 508 ? 9.154 7.747 14.536 1.00 91.69 508 LEU A C 1
ATOM 3806 O O . LEU A 1 508 ? 8.539 7.583 15.588 1.00 91.69 508 LEU A O 1
ATOM 3810 N N . THR A 1 509 ? 8.504 7.893 13.379 1.00 92.56 509 THR A N 1
ATOM 3811 C CA . THR A 1 509 ? 7.037 8.044 13.296 1.00 92.56 509 THR A CA 1
ATOM 3812 C C . THR A 1 509 ? 6.282 6.928 14.019 1.00 92.56 509 THR A C 1
ATOM 3814 O O . THR A 1 509 ? 5.466 7.187 14.908 1.00 92.56 509 THR A O 1
ATOM 3817 N N . VAL A 1 510 ? 6.561 5.672 13.661 1.00 85.94 510 VAL A N 1
ATOM 3818 C CA . VAL A 1 510 ? 5.863 4.508 14.228 1.00 85.94 510 VAL A CA 1
ATOM 3819 C C . VAL A 1 510 ? 6.186 4.370 15.718 1.00 85.94 510 VAL A C 1
ATOM 3821 O O . VAL A 1 510 ? 5.305 4.046 16.516 1.00 85.94 510 VAL A O 1
ATOM 3824 N N . ALA A 1 511 ? 7.419 4.692 16.107 1.00 88.12 511 ALA A N 1
ATOM 3825 C CA . ALA A 1 511 ? 7.895 4.666 17.484 1.00 88.12 511 ALA A CA 1
ATOM 3826 C C . ALA A 1 511 ? 7.110 5.628 18.389 1.00 88.12 511 ALA A C 1
ATOM 3828 O O . ALA A 1 511 ? 6.626 5.229 19.450 1.00 88.12 511 ALA A O 1
ATOM 3829 N N . TYR A 1 512 ? 6.913 6.877 17.957 1.00 95.75 512 TYR A N 1
ATOM 3830 C CA . TYR A 1 512 ? 6.160 7.883 18.711 1.00 95.75 512 TYR A CA 1
ATOM 3831 C C . TYR A 1 512 ? 4.655 7.577 18.746 1.00 95.75 512 TYR A C 1
ATOM 3833 O O . TYR A 1 512 ? 4.029 7.657 19.808 1.00 95.75 512 TYR A O 1
ATOM 3841 N N . LEU A 1 513 ? 4.074 7.139 17.622 1.00 90.62 513 LEU A N 1
ATOM 3842 C CA . LEU A 1 513 ? 2.669 6.717 17.570 1.00 90.62 513 LEU A CA 1
ATOM 3843 C C . LEU A 1 513 ? 2.400 5.505 18.488 1.00 90.62 513 LEU A C 1
ATOM 3845 O O . LEU A 1 513 ? 1.405 5.476 19.224 1.00 90.62 513 LEU A O 1
ATOM 3849 N N . GLY A 1 514 ? 3.312 4.530 18.501 1.00 89.62 514 GLY A N 1
ATOM 3850 C CA . GLY A 1 514 ? 3.291 3.395 19.423 1.00 89.62 514 GLY A CA 1
ATOM 3851 C C . GLY A 1 514 ? 3.514 3.793 20.870 1.00 89.62 514 GLY A C 1
ATOM 3852 O O . GLY A 1 514 ? 2.776 3.323 21.731 1.00 89.62 514 GLY A O 1
ATOM 3853 N N . SER A 1 515 ? 4.417 4.732 21.148 1.00 93.44 515 SER A N 1
ATOM 3854 C CA . SER A 1 515 ? 4.655 5.243 22.504 1.00 93.44 515 SER A CA 1
ATOM 3855 C C . SER A 1 515 ? 3.406 5.879 23.108 1.00 93.44 515 SER A C 1
ATOM 3857 O O . SER A 1 515 ? 3.088 5.626 24.268 1.00 93.44 515 SER A O 1
ATOM 3859 N N . GLY A 1 516 ? 2.636 6.648 22.332 1.00 91.12 516 GLY A N 1
ATOM 3860 C CA . GLY A 1 516 ? 1.367 7.194 22.823 1.00 91.12 516 GLY A CA 1
ATOM 3861 C C . GLY A 1 516 ? 0.330 6.105 23.134 1.00 91.12 516 GLY A C 1
ATOM 3862 O O . GLY A 1 516 ? -0.458 6.243 24.068 1.00 91.12 516 GLY A O 1
ATOM 3863 N N . SER A 1 517 ? 0.367 4.978 22.416 1.00 88.44 517 SER A N 1
ATOM 3864 C CA . SER A 1 517 ? -0.475 3.808 22.711 1.00 88.44 517 SER A CA 1
ATOM 3865 C C . SER A 1 517 ? 0.025 3.048 23.948 1.00 88.44 517 SER A C 1
ATOM 3867 O O . SER A 1 517 ? -0.772 2.687 24.816 1.00 88.44 517 SER A O 1
ATOM 3869 N N . ALA A 1 518 ? 1.344 2.882 24.088 1.00 88.81 518 ALA A N 1
ATOM 3870 C CA . ALA A 1 518 ? 2.000 2.299 25.257 1.00 88.81 518 ALA A CA 1
ATOM 3871 C C . ALA A 1 518 ? 1.697 3.093 26.535 1.00 88.81 518 ALA A C 1
ATOM 3873 O O . ALA A 1 518 ? 1.410 2.510 27.580 1.00 88.81 518 ALA A O 1
ATOM 3874 N N . TRP A 1 519 ? 1.668 4.424 26.441 1.00 90.75 519 TRP A N 1
ATOM 3875 C CA . TRP A 1 519 ? 1.345 5.331 27.544 1.00 90.75 519 TRP A CA 1
ATOM 3876 C C . TRP A 1 519 ? 0.013 4.994 28.230 1.00 90.75 519 TRP A C 1
ATOM 3878 O O . TRP A 1 519 ? -0.118 5.096 29.453 1.00 90.75 519 TRP A O 1
ATOM 3888 N N . LEU A 1 520 ? -0.979 4.547 27.452 1.00 86.25 520 LEU A N 1
ATOM 3889 C CA . LEU A 1 520 ? -2.292 4.152 27.963 1.00 86.25 520 LEU A CA 1
ATOM 3890 C C . LEU A 1 520 ? -2.272 2.832 28.743 1.00 86.25 520 LEU A C 1
ATOM 3892 O O . LEU A 1 520 ? -3.181 2.586 29.538 1.00 86.25 520 LEU A O 1
ATOM 3896 N N . LEU A 1 521 ? -1.274 1.985 28.496 1.00 86.06 521 LEU A N 1
ATOM 3897 C CA . LEU A 1 521 ? -1.136 0.654 29.084 1.00 86.06 521 LEU A CA 1
ATOM 3898 C C . LEU A 1 521 ? -0.164 0.641 30.267 1.00 86.06 521 LEU A C 1
ATOM 3900 O O . LEU A 1 521 ? -0.339 -0.155 31.188 1.00 86.06 521 LEU A O 1
ATOM 3904 N N . LEU A 1 522 ? 0.837 1.523 30.256 1.00 87.44 522 LEU A N 1
ATOM 3905 C CA . LEU A 1 522 ? 1.913 1.531 31.239 1.00 87.44 522 LEU A CA 1
ATOM 3906 C C . LEU A 1 522 ? 1.528 2.253 32.548 1.00 87.44 522 LEU A C 1
ATOM 3908 O O . LEU A 1 522 ? 0.829 3.278 32.514 1.00 87.44 522 LEU A O 1
ATOM 3912 N N . PRO A 1 523 ? 2.013 1.760 33.707 1.00 87.88 523 PRO A N 1
ATOM 3913 C CA . PRO A 1 523 ? 1.961 2.474 34.984 1.00 87.88 523 PRO A CA 1
ATOM 3914 C C . PRO A 1 523 ? 2.951 3.653 34.998 1.00 87.88 523 PRO A C 1
ATOM 3916 O O . PRO A 1 523 ? 3.812 3.745 34.128 1.00 87.88 523 PRO A O 1
ATOM 3919 N N . ARG A 1 524 ? 2.865 4.545 36.001 1.00 85.62 524 ARG A N 1
ATOM 3920 C CA . ARG A 1 524 ? 3.670 5.789 36.079 1.00 85.62 524 ARG A CA 1
ATOM 3921 C C . ARG A 1 524 ? 5.172 5.568 35.838 1.00 85.62 524 ARG A C 1
ATOM 3923 O O . ARG A 1 524 ? 5.693 6.115 34.880 1.00 85.62 524 ARG A O 1
ATOM 3930 N N . ARG A 1 525 ? 5.816 4.665 36.588 1.00 84.31 525 ARG A N 1
ATOM 3931 C CA . ARG A 1 525 ? 7.250 4.346 36.410 1.00 84.31 525 ARG A CA 1
ATOM 3932 C C . ARG A 1 525 ? 7.594 3.866 34.993 1.00 84.31 525 ARG A C 1
ATOM 3934 O O . ARG A 1 525 ? 8.631 4.220 34.451 1.00 84.31 525 ARG A O 1
ATOM 3941 N N . GLY A 1 526 ? 6.705 3.085 34.374 1.00 86.94 526 GLY A N 1
ATOM 3942 C CA . GLY A 1 526 ? 6.883 2.623 32.995 1.00 86.94 526 GLY A CA 1
ATOM 3943 C C . GLY A 1 526 ? 6.765 3.751 31.968 1.00 86.94 526 GLY A C 1
ATOM 3944 O O . GLY A 1 526 ? 7.403 3.691 30.924 1.00 86.94 526 GLY A O 1
ATOM 3945 N N . ARG A 1 527 ? 5.982 4.795 32.261 1.00 90.06 527 ARG A N 1
ATOM 3946 C CA . ARG A 1 527 ? 5.869 5.990 31.413 1.00 90.06 527 ARG A CA 1
ATOM 3947 C C . ARG A 1 527 ? 7.126 6.848 31.472 1.00 90.06 527 ARG A C 1
ATOM 3949 O O . ARG A 1 527 ? 7.561 7.321 30.431 1.00 90.06 527 ARG A O 1
ATOM 3956 N N . ASP A 1 528 ? 7.716 6.998 32.653 1.00 88.94 528 ASP A N 1
ATOM 3957 C CA . ASP A 1 528 ? 8.957 7.759 32.823 1.00 88.94 528 ASP A CA 1
ATOM 3958 C C . ASP A 1 528 ? 10.120 7.058 32.102 1.00 88.94 528 ASP A C 1
ATOM 3960 O O . ASP A 1 528 ? 10.841 7.687 31.328 1.00 88.94 528 ASP A O 1
ATOM 3964 N N . LEU A 1 529 ? 10.220 5.728 32.245 1.00 90.06 529 LEU A N 1
ATOM 3965 C CA . LEU A 1 529 ? 11.167 4.898 31.490 1.00 90.06 529 LEU A CA 1
ATOM 3966 C C . LEU A 1 529 ? 10.939 4.975 29.977 1.00 90.06 529 LEU A C 1
ATOM 3968 O O . LEU A 1 529 ? 11.899 5.079 29.218 1.00 90.06 529 LEU A O 1
ATOM 3972 N N . LEU A 1 530 ? 9.680 4.953 29.531 1.00 92.19 530 LEU A N 1
ATOM 3973 C CA . LEU A 1 530 ? 9.336 5.109 28.119 1.00 92.19 530 LEU A CA 1
ATOM 3974 C C . LEU A 1 530 ? 9.811 6.460 27.572 1.00 92.19 530 LEU A C 1
ATOM 3976 O O . LEU A 1 530 ? 10.381 6.499 26.486 1.00 92.19 530 LEU A O 1
ATOM 3980 N N . LEU A 1 531 ? 9.576 7.557 28.300 1.00 91.88 531 LEU A N 1
ATOM 3981 C CA . LEU A 1 531 ? 9.997 8.893 27.872 1.00 91.88 531 LEU A CA 1
ATOM 3982 C C . LEU A 1 531 ? 11.517 9.022 27.836 1.00 91.88 531 LEU A C 1
ATOM 3984 O O . LEU A 1 531 ? 12.048 9.484 26.830 1.00 91.88 531 LEU A O 1
ATOM 3988 N N . GLY A 1 532 ? 12.206 8.585 28.895 1.00 87.50 532 GLY A N 1
ATOM 3989 C CA . GLY A 1 532 ? 13.668 8.594 28.947 1.00 87.50 532 GLY A CA 1
ATOM 3990 C C . GLY A 1 532 ? 14.276 7.743 27.832 1.00 87.50 532 GLY A C 1
ATOM 3991 O O . GLY A 1 532 ? 15.131 8.215 27.085 1.00 87.50 532 GLY A O 1
ATOM 3992 N N . GLY A 1 533 ? 13.764 6.523 27.647 1.00 91.00 533 GLY A N 1
ATOM 3993 C CA . GLY A 1 533 ? 14.191 5.618 26.584 1.00 91.00 533 GLY A CA 1
ATOM 3994 C C . GLY A 1 533 ? 13.942 6.183 25.186 1.00 91.00 533 GLY A C 1
ATOM 3995 O O . GLY A 1 533 ? 14.837 6.132 24.347 1.00 91.00 533 GLY A O 1
ATOM 3996 N N . MET A 1 534 ? 12.772 6.780 24.932 1.00 94.50 534 MET A N 1
ATOM 3997 C CA . MET A 1 534 ? 12.485 7.415 23.641 1.00 94.50 534 MET A CA 1
ATOM 3998 C C . MET A 1 534 ? 13.341 8.646 23.384 1.00 94.50 534 MET A C 1
ATOM 4000 O O . MET A 1 534 ? 13.752 8.850 22.246 1.00 94.50 534 MET A O 1
ATOM 4004 N N . LEU A 1 535 ? 13.637 9.451 24.404 1.00 92.81 535 LEU A N 1
ATOM 4005 C CA . LEU A 1 535 ? 14.521 10.604 24.261 1.00 92.81 535 LEU A CA 1
ATOM 4006 C C . LEU A 1 535 ? 15.931 10.159 23.851 1.00 92.81 535 LEU A C 1
ATOM 4008 O O . LEU A 1 535 ? 16.460 10.650 22.854 1.00 92.81 535 LEU A O 1
ATOM 4012 N N . VAL A 1 536 ? 16.498 9.183 24.570 1.00 88.56 536 VAL A N 1
ATOM 4013 C CA . VAL A 1 536 ? 17.828 8.627 24.277 1.00 88.56 536 VAL A CA 1
ATOM 4014 C C . VAL A 1 536 ? 17.853 7.961 22.904 1.00 88.56 536 VAL A C 1
ATOM 4016 O O . VAL A 1 536 ? 18.735 8.256 22.101 1.00 88.56 536 VAL A O 1
ATOM 4019 N N . ALA A 1 537 ? 16.869 7.114 22.591 1.00 86.88 537 ALA A N 1
ATOM 4020 C CA . ALA A 1 537 ? 16.805 6.426 21.305 1.00 86.88 537 ALA A CA 1
ATOM 4021 C C . ALA A 1 537 ? 16.612 7.401 20.134 1.00 86.88 537 ALA A C 1
ATOM 4023 O O . ALA A 1 537 ? 17.209 7.213 19.079 1.00 86.88 537 ALA A O 1
ATOM 4024 N N . THR A 1 538 ? 15.829 8.468 20.320 1.00 93.56 538 THR A N 1
ATOM 4025 C CA . THR A 1 538 ? 15.641 9.510 19.301 1.00 93.56 538 THR A CA 1
ATOM 4026 C C . THR A 1 538 ? 16.933 10.276 19.051 1.00 93.56 538 THR A C 1
ATOM 4028 O O . THR A 1 538 ? 17.310 10.457 17.895 1.00 93.56 538 THR A O 1
ATOM 4031 N N . ALA A 1 539 ? 17.641 10.681 20.110 1.00 90.75 539 ALA A N 1
ATOM 4032 C CA . ALA A 1 539 ? 18.930 11.355 19.985 1.00 90.75 539 ALA A CA 1
ATOM 4033 C C . ALA A 1 539 ? 19.975 10.447 19.315 1.00 90.75 539 ALA A C 1
ATOM 4035 O O . ALA A 1 539 ? 20.626 10.860 18.357 1.00 90.75 539 ALA A O 1
ATOM 4036 N N . ALA A 1 540 ? 20.081 9.190 19.752 1.00 81.19 540 ALA A N 1
ATOM 4037 C CA . ALA A 1 540 ? 21.017 8.222 19.191 1.00 81.19 540 ALA A CA 1
ATOM 4038 C C . ALA A 1 540 ? 20.715 7.906 17.719 1.00 81.19 540 ALA A C 1
ATOM 4040 O O . ALA A 1 540 ? 21.633 7.876 16.897 1.00 81.19 540 ALA A O 1
ATOM 4041 N N . ALA A 1 541 ? 19.439 7.734 17.357 1.00 81.44 541 ALA A N 1
ATOM 4042 C CA . ALA A 1 541 ? 19.020 7.552 15.972 1.00 81.44 541 ALA A CA 1
ATOM 4043 C C . ALA A 1 541 ? 19.323 8.791 15.118 1.00 81.44 541 ALA A C 1
ATOM 4045 O O . ALA A 1 541 ? 19.845 8.652 14.014 1.00 81.44 541 ALA A O 1
ATOM 4046 N N . ALA A 1 542 ? 19.049 9.996 15.628 1.00 90.38 542 ALA A N 1
ATOM 4047 C CA . ALA A 1 542 ? 19.320 11.244 14.919 1.00 90.38 542 ALA A CA 1
ATOM 4048 C C . ALA A 1 542 ? 20.818 11.431 14.650 1.00 90.38 542 ALA A C 1
ATOM 4050 O O . ALA A 1 542 ? 21.198 11.686 13.509 1.00 90.38 542 ALA A O 1
ATOM 4051 N N . VAL A 1 543 ? 21.668 11.227 15.663 1.00 83.62 543 VAL A N 1
ATOM 4052 C CA . VAL A 1 543 ? 23.132 11.273 15.521 1.00 83.62 543 VAL A CA 1
ATOM 4053 C C . VAL A 1 543 ? 23.609 10.200 14.542 1.00 83.62 543 VAL A C 1
ATOM 4055 O O . VAL A 1 543 ? 24.362 10.507 13.621 1.00 83.62 543 VAL A O 1
ATOM 4058 N N . SER A 1 544 ? 23.115 8.964 14.671 1.00 78.19 544 SER A N 1
ATOM 4059 C CA . SER A 1 544 ? 23.481 7.864 13.770 1.00 78.19 544 SER A CA 1
ATOM 4060 C C . SER A 1 544 ? 23.140 8.191 12.315 1.00 78.19 544 SER A C 1
ATOM 4062 O O . SER A 1 544 ? 23.985 8.025 11.442 1.00 78.19 544 SER A O 1
ATOM 4064 N N . VAL A 1 545 ? 21.933 8.695 12.033 1.00 81.25 545 VAL A N 1
ATOM 4065 C CA . VAL A 1 545 ? 21.503 9.058 10.669 1.00 81.25 545 VAL A CA 1
ATOM 4066 C C . VAL A 1 545 ? 22.264 10.278 10.140 1.00 81.25 545 VAL A C 1
ATOM 4068 O O . VAL A 1 545 ? 22.616 10.309 8.960 1.00 81.25 545 VAL A O 1
ATOM 4071 N N . ALA A 1 546 ? 22.542 11.269 10.991 1.00 84.38 546 ALA A N 1
ATOM 4072 C CA . ALA A 1 546 ? 23.276 12.472 10.607 1.00 84.38 546 ALA A CA 1
ATOM 4073 C C . ALA A 1 546 ? 24.725 12.161 10.206 1.00 84.38 546 ALA A C 1
ATOM 4075 O O . ALA A 1 546 ? 25.202 12.669 9.191 1.00 84.38 546 ALA A O 1
ATOM 4076 N N . LEU A 1 547 ? 25.396 11.296 10.972 1.00 81.06 547 LEU A N 1
ATOM 4077 C CA . LEU A 1 547 ? 26.784 10.895 10.734 1.00 81.06 547 LEU A CA 1
ATOM 4078 C C . LEU A 1 547 ? 26.923 9.825 9.642 1.00 81.06 547 LEU A C 1
ATOM 4080 O O . LEU A 1 547 ? 28.001 9.670 9.072 1.00 81.06 547 LEU A O 1
ATOM 4084 N N . SER A 1 548 ? 25.849 9.096 9.322 1.00 75.81 548 SER A N 1
ATOM 4085 C CA . SER A 1 548 ? 25.892 8.037 8.311 1.00 75.81 548 SER A CA 1
ATOM 4086 C C . SER A 1 548 ? 26.133 8.607 6.904 1.00 75.81 548 SER A C 1
ATOM 4088 O O . SER A 1 548 ? 25.388 9.497 6.460 1.00 75.81 548 SER A O 1
ATOM 4090 N N . PRO A 1 549 ? 27.134 8.098 6.160 1.00 76.00 549 PRO A N 1
ATOM 4091 C CA . PRO A 1 549 ? 27.344 8.467 4.767 1.00 76.00 549 PRO A CA 1
ATOM 4092 C C . PRO A 1 549 ? 26.138 8.069 3.913 1.00 76.00 549 PRO A C 1
ATOM 4094 O O . PRO A 1 549 ? 25.637 6.950 4.011 1.00 76.00 549 PRO A O 1
ATOM 4097 N N . VAL A 1 550 ? 25.676 8.982 3.059 1.00 78.12 550 VAL A N 1
ATOM 4098 C CA . VAL A 1 550 ? 24.601 8.704 2.097 1.00 78.12 550 VAL A CA 1
ATOM 4099 C C . VAL A 1 550 ? 25.224 8.495 0.726 1.00 78.12 550 VAL A C 1
ATOM 4101 O O . VAL A 1 550 ? 25.940 9.365 0.229 1.00 78.12 550 VAL A O 1
ATOM 4104 N N . SER A 1 551 ? 24.934 7.360 0.098 1.00 72.19 551 SER A N 1
ATOM 4105 C CA . SER A 1 551 ? 25.408 7.063 -1.251 1.00 72.19 551 SER A CA 1
ATOM 4106 C C . SER A 1 551 ? 24.714 7.967 -2.271 1.00 72.19 551 SER A C 1
ATOM 4108 O O . SER A 1 551 ? 23.540 7.781 -2.595 1.00 72.19 551 SER A O 1
ATOM 4110 N N . GLY A 1 552 ? 25.451 8.938 -2.820 1.00 67.44 552 GLY A N 1
ATOM 4111 C CA . GLY A 1 552 ? 24.954 9.799 -3.899 1.00 67.44 552 GLY A CA 1
ATOM 4112 C C . GLY A 1 552 ? 24.553 9.004 -5.146 1.00 67.44 552 GLY A C 1
ATOM 4113 O O . GLY A 1 552 ? 23.578 9.347 -5.808 1.00 67.44 552 GLY A O 1
ATOM 4114 N N . ALA A 1 553 ? 25.241 7.889 -5.411 1.00 56.44 553 ALA A N 1
ATOM 4115 C CA . ALA A 1 553 ? 24.890 6.966 -6.484 1.00 56.44 553 ALA A CA 1
ATOM 4116 C C . ALA A 1 553 ? 23.536 6.277 -6.239 1.00 56.44 553 ALA A C 1
ATOM 4118 O O . ALA A 1 553 ? 22.751 6.157 -7.173 1.00 56.44 553 ALA A O 1
ATOM 4119 N N . ALA A 1 554 ? 23.227 5.883 -4.998 1.00 53.72 554 ALA A N 1
ATOM 4120 C CA . ALA A 1 554 ? 21.937 5.281 -4.651 1.00 53.72 554 ALA A CA 1
ATOM 4121 C C . ALA A 1 554 ? 20.782 6.296 -4.722 1.00 53.72 554 ALA A C 1
ATOM 4123 O O . ALA A 1 554 ? 19.702 5.973 -5.217 1.00 53.72 554 ALA A O 1
ATOM 4124 N N . LEU A 1 555 ? 21.015 7.547 -4.303 1.00 62.62 555 LEU A N 1
ATOM 4125 C CA . LEU A 1 555 ? 20.030 8.625 -4.458 1.00 62.62 555 LEU A CA 1
ATOM 4126 C C . LEU A 1 555 ? 19.742 8.927 -5.932 1.00 62.62 555 LEU A C 1
ATOM 4128 O O . LEU A 1 555 ? 18.584 9.071 -6.311 1.00 62.62 555 LEU A O 1
ATOM 4132 N N . ALA A 1 556 ? 20.787 8.992 -6.762 1.00 60.50 556 ALA A N 1
ATOM 4133 C CA . ALA A 1 556 ? 20.664 9.253 -8.195 1.00 60.50 556 ALA A CA 1
ATOM 4134 C C . ALA A 1 556 ? 20.068 8.071 -8.982 1.00 60.50 556 ALA A C 1
ATOM 4136 O O . ALA A 1 556 ? 19.543 8.277 -10.075 1.00 60.50 556 ALA A O 1
ATOM 4137 N N . ALA A 1 557 ? 20.169 6.847 -8.454 1.00 50.31 557 ALA A N 1
ATOM 4138 C CA . ALA A 1 557 ? 19.608 5.641 -9.061 1.00 50.31 557 ALA A CA 1
ATOM 4139 C C . ALA A 1 557 ? 18.110 5.452 -8.756 1.00 50.31 557 ALA A C 1
ATOM 4141 O O . ALA A 1 557 ? 17.402 4.830 -9.543 1.00 50.31 557 ALA A O 1
ATOM 4142 N N . THR A 1 558 ? 17.611 6.054 -7.671 1.00 54.09 558 THR A N 1
ATOM 4143 C CA . THR A 1 558 ? 16.228 5.884 -7.210 1.00 54.09 558 THR A CA 1
ATOM 4144 C C . THR A 1 558 ? 15.215 6.427 -8.229 1.00 54.09 558 THR A C 1
ATOM 4146 O O . THR A 1 558 ? 15.238 7.611 -8.569 1.00 54.09 558 THR A O 1
ATOM 4149 N N . ALA A 1 559 ? 14.294 5.567 -8.684 1.00 51.91 559 ALA A N 1
ATOM 4150 C CA . ALA A 1 559 ? 13.219 5.927 -9.612 1.00 51.91 559 ALA A CA 1
ATOM 4151 C C . ALA A 1 559 ? 12.363 7.102 -9.096 1.00 51.91 559 ALA A C 1
ATOM 4153 O O . ALA A 1 559 ? 12.111 7.221 -7.891 1.00 51.91 559 ALA A O 1
ATOM 4154 N N . HIS A 1 560 ? 11.893 7.957 -10.016 1.00 52.31 560 HIS A N 1
ATOM 4155 C CA . HIS A 1 560 ? 11.050 9.109 -9.689 1.00 52.31 560 HIS A CA 1
ATOM 4156 C C . HIS A 1 560 ? 9.852 8.678 -8.835 1.00 52.31 560 HIS A C 1
ATOM 4158 O O . HIS A 1 560 ? 9.006 7.899 -9.269 1.00 52.31 560 HIS A O 1
ATOM 4164 N N . GLY A 1 561 ? 9.808 9.187 -7.603 1.00 52.75 561 GLY A N 1
ATOM 4165 C CA . GLY A 1 561 ? 8.672 9.006 -6.711 1.00 52.75 561 GLY A CA 1
ATOM 4166 C C . GLY A 1 561 ? 8.656 7.787 -5.814 1.00 52.75 561 GLY A C 1
ATOM 4167 O O . GLY A 1 561 ? 7.624 7.490 -5.223 1.00 52.75 561 GLY A O 1
ATOM 4168 N N . ARG A 1 562 ? 9.794 7.114 -5.662 1.00 67.75 562 ARG A N 1
ATOM 4169 C CA . ARG A 1 562 ? 10.015 6.124 -4.607 1.00 67.75 562 ARG A CA 1
ATOM 4170 C C . ARG A 1 562 ? 11.100 6.631 -3.650 1.00 67.75 562 ARG A C 1
ATOM 4172 O O . ARG A 1 562 ? 12.056 7.241 -4.116 1.00 67.75 562 ARG A O 1
ATOM 4179 N N . PRO A 1 563 ? 10.998 6.412 -2.330 1.00 69.19 563 PRO A N 1
ATOM 4180 C CA . PRO A 1 563 ? 12.107 6.599 -1.406 1.00 69.19 563 PRO A CA 1
ATOM 4181 C C . PRO A 1 563 ? 13.281 5.652 -1.697 1.00 69.19 563 PRO A C 1
ATOM 4183 O O . PRO A 1 563 ? 13.040 4.472 -1.975 1.00 69.19 563 PRO A O 1
ATOM 4186 N N . PRO A 1 564 ? 14.538 6.126 -1.597 1.00 69.19 564 PRO A N 1
ATOM 4187 C CA . PRO A 1 564 ? 15.722 5.293 -1.758 1.00 69.19 564 PRO A CA 1
ATOM 4188 C C . PRO A 1 564 ? 15.708 4.102 -0.800 1.00 69.19 564 PRO A C 1
ATOM 4190 O O . PRO A 1 564 ? 15.161 4.176 0.304 1.00 69.19 564 PRO A O 1
ATOM 4193 N N . ALA A 1 565 ? 16.336 3.000 -1.213 1.00 66.56 565 ALA A N 1
ATOM 4194 C CA . ALA A 1 565 ? 16.485 1.825 -0.364 1.00 66.56 565 ALA A CA 1
ATOM 4195 C C . ALA A 1 565 ? 17.241 2.166 0.931 1.00 66.56 565 ALA A C 1
ATOM 4197 O O . ALA A 1 565 ? 18.107 3.040 0.947 1.00 66.56 565 ALA A O 1
ATOM 4198 N N . ASN A 1 566 ? 16.970 1.431 2.013 1.00 65.19 566 ASN A N 1
ATOM 4199 C CA . ASN A 1 566 ? 17.649 1.652 3.295 1.00 65.19 566 ASN A CA 1
ATOM 4200 C C . ASN A 1 566 ? 19.179 1.516 3.191 1.00 65.19 566 ASN A C 1
ATOM 4202 O O . ASN A 1 566 ? 19.890 2.177 3.940 1.00 65.19 566 ASN A O 1
ATOM 4206 N N . SER A 1 567 ? 19.676 0.717 2.239 1.00 62.34 567 SER A N 1
ATOM 4207 C CA . SER A 1 567 ? 21.102 0.560 1.920 1.00 62.34 567 SER A CA 1
ATOM 4208 C C . SER A 1 567 ? 21.753 1.814 1.320 1.00 62.34 567 SER A C 1
ATOM 4210 O O . SER A 1 567 ? 22.977 1.894 1.262 1.00 62.34 567 SER A O 1
ATOM 4212 N N . ALA A 1 568 ? 20.970 2.821 0.913 1.00 64.62 568 ALA A N 1
ATOM 4213 C CA . ALA A 1 568 ? 21.492 4.125 0.508 1.00 64.62 568 ALA A CA 1
ATOM 4214 C C . ALA A 1 568 ? 22.125 4.894 1.682 1.00 64.62 568 ALA A C 1
ATOM 4216 O O . ALA A 1 568 ? 22.921 5.806 1.449 1.00 64.62 568 ALA A O 1
ATOM 4217 N N . LEU A 1 569 ? 21.783 4.534 2.924 1.00 68.19 569 LEU A N 1
ATOM 4218 C CA . LEU A 1 569 ? 22.405 5.030 4.146 1.00 68.19 569 LEU A CA 1
ATOM 4219 C C . LEU A 1 569 ? 23.414 3.982 4.642 1.00 68.19 569 LEU A C 1
ATOM 4221 O O . LEU A 1 569 ? 23.025 2.901 5.082 1.00 68.19 569 LEU A O 1
ATOM 4225 N N . ALA A 1 570 ? 24.709 4.282 4.555 1.00 60.25 570 ALA A N 1
ATOM 4226 C CA . ALA A 1 570 ? 25.756 3.364 4.989 1.00 60.25 570 ALA A CA 1
ATOM 4227 C C . ALA A 1 570 ? 25.842 3.284 6.524 1.00 60.25 570 ALA A C 1
ATOM 4229 O O . ALA A 1 570 ? 25.521 4.237 7.232 1.00 60.25 570 ALA A O 1
ATOM 4230 N N . GLY A 1 571 ? 26.329 2.155 7.042 1.00 67.25 571 GLY A N 1
ATOM 4231 C CA . GLY A 1 571 ? 26.508 1.931 8.478 1.00 67.25 571 GLY A CA 1
ATOM 4232 C C . GLY A 1 571 ? 25.300 1.282 9.159 1.00 67.25 571 GLY A C 1
ATOM 4233 O O . GLY A 1 571 ? 24.476 0.624 8.530 1.00 67.25 571 GLY A O 1
ATOM 4234 N N . HIS A 1 572 ? 25.213 1.440 10.481 1.00 69.81 572 HIS A N 1
ATOM 4235 C CA . HIS A 1 572 ? 24.298 0.670 11.334 1.00 69.81 572 HIS A CA 1
ATOM 4236 C C . HIS A 1 572 ? 23.018 1.429 11.727 1.00 69.81 572 HIS A C 1
ATOM 4238 O O . HIS A 1 572 ? 22.252 0.959 12.566 1.00 69.81 572 HIS A O 1
ATOM 4244 N N . ALA A 1 573 ? 22.744 2.590 11.120 1.00 65.31 573 ALA A N 1
ATOM 4245 C CA . ALA A 1 573 ? 21.563 3.398 11.436 1.00 65.31 573 ALA A CA 1
ATOM 4246 C C . ALA A 1 573 ? 20.230 2.663 11.173 1.00 65.31 573 ALA A C 1
ATOM 4248 O O . ALA A 1 573 ? 19.227 2.949 11.827 1.00 65.31 573 ALA A O 1
ATOM 4249 N N . PHE A 1 574 ? 20.225 1.659 10.289 1.00 66.88 574 PHE A N 1
ATOM 4250 C CA . PHE A 1 574 ? 19.058 0.808 10.048 1.00 66.88 574 PHE A CA 1
ATOM 4251 C C . PHE A 1 574 ? 18.645 -0.033 11.265 1.00 66.88 574 PHE A C 1
ATOM 4253 O O . PHE A 1 574 ? 17.471 -0.387 11.380 1.00 66.88 574 PHE A O 1
ATOM 4260 N N . LEU A 1 575 ? 19.558 -0.317 12.203 1.00 64.06 575 LEU A N 1
ATOM 4261 C CA . LEU A 1 575 ? 19.223 -1.022 13.443 1.00 64.06 575 LEU A CA 1
ATOM 4262 C C . LEU A 1 575 ? 18.217 -0.222 14.278 1.00 64.06 575 LEU A C 1
ATOM 4264 O O . LEU A 1 575 ? 17.300 -0.806 14.854 1.00 64.06 575 LEU A O 1
ATOM 4268 N N . TRP A 1 576 ? 18.322 1.112 14.277 1.00 75.50 576 TRP A N 1
ATOM 4269 C CA . TRP A 1 576 ? 17.342 1.985 14.926 1.00 75.50 576 TRP A CA 1
ATOM 4270 C C . TRP A 1 576 ? 15.980 1.919 14.244 1.00 75.50 576 TRP A C 1
ATOM 4272 O O . TRP A 1 576 ? 14.966 1.845 14.936 1.00 75.50 576 TRP A O 1
ATOM 4282 N N . ALA A 1 577 ? 15.945 1.880 12.907 1.00 68.75 577 ALA A N 1
ATOM 4283 C CA . ALA A 1 577 ? 14.704 1.688 12.160 1.00 68.75 577 ALA A CA 1
ATOM 4284 C C . ALA A 1 577 ? 14.035 0.357 12.536 1.00 68.75 577 ALA A C 1
ATOM 4286 O O . ALA A 1 577 ? 12.838 0.325 12.812 1.00 68.75 577 ALA A O 1
ATOM 4287 N N . ILE A 1 578 ? 14.801 -0.739 12.605 1.00 63.81 578 ILE A N 1
ATOM 4288 C CA . ILE A 1 578 ? 14.288 -2.058 13.003 1.00 63.81 578 ILE A CA 1
ATOM 4289 C C . ILE A 1 578 ? 13.762 -2.021 14.440 1.00 63.81 578 ILE A C 1
ATOM 4291 O O . ILE A 1 578 ? 12.612 -2.394 14.682 1.00 63.81 578 ILE A O 1
ATOM 4295 N N . ALA A 1 579 ? 14.575 -1.560 15.391 1.00 66.81 579 ALA A N 1
ATOM 4296 C CA . ALA A 1 579 ? 14.230 -1.571 16.807 1.00 66.81 579 ALA A CA 1
ATOM 4297 C C . ALA A 1 579 ? 13.000 -0.700 17.107 1.00 66.81 579 ALA A C 1
ATOM 4299 O O . ALA A 1 579 ? 12.041 -1.163 17.731 1.00 66.81 579 ALA A O 1
ATOM 4300 N N . LEU A 1 580 ? 12.988 0.544 16.620 1.00 76.56 580 LEU A N 1
ATOM 4301 C CA . LEU A 1 580 ? 11.941 1.517 16.931 1.00 76.56 580 LEU A CA 1
ATOM 4302 C C . LEU A 1 580 ? 10.633 1.256 16.175 1.00 76.56 580 LEU A C 1
ATOM 4304 O O . LEU A 1 580 ? 9.560 1.440 16.757 1.00 76.56 580 LEU A O 1
ATOM 4308 N N . ASN A 1 581 ? 10.681 0.735 14.943 1.00 77.12 581 ASN A N 1
ATOM 4309 C CA . ASN A 1 581 ? 9.466 0.278 14.261 1.00 77.12 581 ASN A CA 1
ATOM 4310 C C . ASN A 1 581 ? 8.890 -0.986 14.896 1.00 77.12 581 ASN A C 1
ATOM 4312 O O . ASN A 1 581 ? 7.669 -1.093 15.013 1.00 77.12 581 ASN A O 1
ATOM 4316 N N . SER A 1 582 ? 9.733 -1.926 15.336 1.00 71.81 582 SER A N 1
ATOM 4317 C CA . SER A 1 582 ? 9.275 -3.137 16.035 1.00 71.81 582 SER A CA 1
ATOM 4318 C C . SER A 1 582 ? 8.594 -2.771 17.350 1.00 71.81 582 SER A C 1
ATOM 4320 O O . SER A 1 582 ? 7.462 -3.187 17.603 1.00 71.81 582 SER A O 1
ATOM 4322 N N . PHE A 1 583 ? 9.237 -1.906 18.137 1.00 81.31 583 PHE A N 1
ATOM 4323 C CA . PHE A 1 583 ? 8.661 -1.325 19.345 1.00 81.31 583 PHE A CA 1
ATOM 4324 C C . PHE A 1 583 ? 7.325 -0.626 19.045 1.00 81.31 583 PHE A C 1
ATOM 4326 O O . PHE A 1 583 ? 6.295 -0.936 19.646 1.00 81.31 583 PHE A O 1
ATOM 4333 N N . GLY A 1 584 ? 7.312 0.293 18.078 1.00 76.88 584 GLY A N 1
ATOM 4334 C CA . GLY A 1 584 ? 6.125 1.073 17.752 1.00 76.88 584 GLY A CA 1
ATOM 4335 C C . GLY A 1 584 ? 4.961 0.206 17.263 1.00 76.88 584 GLY A C 1
ATOM 4336 O O . GLY A 1 584 ? 3.825 0.385 17.704 1.00 76.88 584 GLY A O 1
ATOM 4337 N N . THR A 1 585 ? 5.244 -0.792 16.424 1.00 74.75 585 THR A N 1
ATOM 4338 C CA . THR A 1 585 ? 4.255 -1.745 15.900 1.00 74.75 585 THR A CA 1
ATOM 4339 C C . THR A 1 585 ? 3.695 -2.634 17.003 1.00 74.75 585 THR A C 1
ATOM 4341 O O . THR A 1 585 ? 2.478 -2.825 17.070 1.00 74.75 585 THR A O 1
ATOM 4344 N N . LEU A 1 586 ? 4.547 -3.129 17.908 1.00 80.25 586 LEU A N 1
ATOM 4345 C CA . LEU A 1 586 ? 4.124 -3.925 19.059 1.00 80.25 586 LEU A CA 1
ATOM 4346 C C . LEU A 1 586 ? 3.085 -3.173 19.899 1.00 80.25 586 LEU A C 1
ATOM 4348 O O . LEU A 1 586 ? 2.054 -3.738 20.258 1.00 80.25 586 LEU A O 1
ATOM 4352 N N . PHE A 1 587 ? 3.299 -1.885 20.169 1.00 84.00 587 PHE A N 1
ATOM 4353 C CA . PHE A 1 587 ? 2.359 -1.101 20.971 1.00 84.00 587 PHE A CA 1
ATOM 4354 C C . PHE A 1 587 ? 1.152 -0.574 20.187 1.00 84.00 587 PHE A C 1
ATOM 4356 O O . PHE A 1 587 ? 0.062 -0.501 20.754 1.00 84.00 587 PHE A O 1
ATOM 4363 N N . LEU A 1 588 ? 1.290 -0.260 18.896 1.00 79.38 588 LEU A N 1
ATOM 4364 C CA . LEU A 1 588 ? 0.155 0.129 18.051 1.00 79.38 588 LEU A CA 1
ATOM 4365 C C . LEU A 1 588 ? -0.789 -1.042 17.798 1.00 79.38 588 LEU A C 1
ATOM 4367 O O . LEU A 1 588 ? -1.979 -0.949 18.093 1.00 79.38 588 LEU A O 1
ATOM 4371 N N . VAL A 1 589 ? -0.271 -2.145 17.260 1.00 75.19 589 VAL A N 1
ATOM 4372 C CA . VAL A 1 589 ? -1.072 -3.312 16.874 1.00 75.19 589 VAL A CA 1
ATOM 4373 C C . VAL A 1 589 ? -1.333 -4.186 18.093 1.00 75.19 589 VAL A C 1
ATOM 4375 O O . VAL A 1 589 ? -2.489 -4.426 18.441 1.00 75.19 589 VAL A O 1
ATOM 4378 N N . GLY A 1 590 ? -0.280 -4.607 18.795 1.00 68.75 590 GLY A N 1
ATOM 4379 C CA . GLY A 1 590 ? -0.400 -5.456 19.982 1.00 68.75 590 GLY A CA 1
ATOM 4380 C C . GLY A 1 590 ? -1.137 -4.761 21.127 1.00 68.75 590 GLY A C 1
ATOM 4381 O O . GLY A 1 590 ? -2.028 -5.359 21.728 1.00 68.75 590 GLY A O 1
ATOM 4382 N N . GLY A 1 591 ? -0.870 -3.475 21.379 1.00 76.25 591 GLY A N 1
ATOM 4383 C CA . GLY A 1 591 ? -1.603 -2.698 22.387 1.00 76.25 591 GLY A CA 1
ATOM 4384 C C . GLY A 1 591 ? -3.085 -2.494 22.045 1.00 76.25 591 GLY A C 1
ATOM 4385 O O . GLY A 1 591 ? -3.945 -2.585 22.934 1.00 76.25 591 GLY A O 1
ATOM 4386 N N . SER A 1 592 ? -3.408 -2.305 20.760 1.00 72.62 592 SER A N 1
ATOM 4387 C CA . SER A 1 592 ? -4.796 -2.252 20.285 1.00 72.62 592 SER A CA 1
ATOM 4388 C C . SER A 1 592 ? -5.506 -3.593 20.473 1.00 72.62 592 SER A C 1
ATOM 4390 O O . SER A 1 592 ? -6.594 -3.633 21.051 1.00 72.62 592 SER A O 1
ATOM 4392 N N . LEU A 1 593 ? -4.880 -4.699 20.056 1.00 71.31 593 LEU A N 1
ATOM 4393 C CA . LEU A 1 593 ? -5.415 -6.055 20.214 1.00 71.31 593 LEU A CA 1
ATOM 4394 C C . LEU A 1 593 ? -5.613 -6.417 21.688 1.00 71.31 593 LEU A C 1
ATOM 4396 O O . LEU A 1 593 ? -6.686 -6.886 22.067 1.00 71.31 593 LEU A O 1
ATOM 4400 N N . TYR A 1 594 ? -4.625 -6.128 22.537 1.00 74.56 594 TYR A N 1
ATOM 4401 C CA . TYR A 1 594 ? -4.706 -6.344 23.979 1.00 74.56 594 TYR A CA 1
ATOM 4402 C C . TYR A 1 594 ? -5.879 -5.574 24.602 1.00 74.56 594 TYR A C 1
ATOM 4404 O O . TYR A 1 594 ? -6.668 -6.127 25.374 1.00 74.56 594 TYR A O 1
ATOM 4412 N N . SER A 1 595 ? -6.054 -4.306 24.224 1.00 72.69 595 SER A N 1
ATOM 4413 C CA . SER A 1 595 ? -7.160 -3.478 24.711 1.00 72.69 595 SER A CA 1
ATOM 44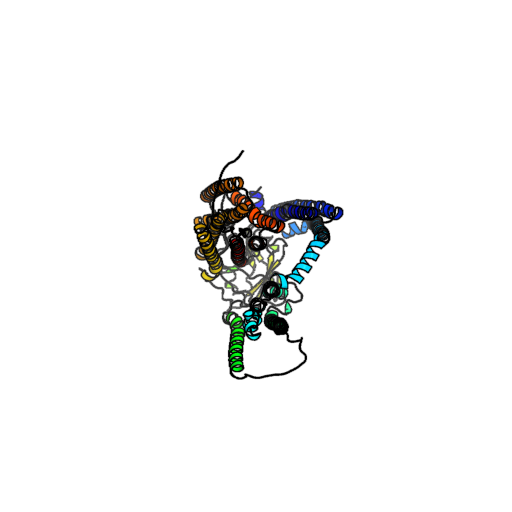14 C C . SER A 1 595 ? -8.527 -3.996 24.248 1.00 72.69 595 SER A C 1
ATOM 4416 O O . SER A 1 595 ? -9.470 -4.035 25.043 1.00 72.69 595 SER A O 1
ATOM 4418 N N . ILE A 1 596 ? -8.632 -4.451 22.993 1.00 72.56 596 ILE A N 1
ATOM 4419 C CA . ILE A 1 596 ? -9.841 -5.082 22.441 1.00 72.56 596 ILE A CA 1
ATOM 4420 C C . ILE A 1 596 ? -10.169 -6.372 23.202 1.00 72.56 596 ILE A C 1
ATOM 4422 O O . ILE A 1 596 ? -11.311 -6.544 23.633 1.00 72.56 596 ILE A O 1
ATOM 4426 N N . ALA A 1 597 ? -9.176 -7.234 23.437 1.00 71.06 597 ALA A N 1
ATOM 4427 C CA . ALA A 1 597 ? -9.333 -8.487 24.176 1.00 71.06 597 ALA A CA 1
ATOM 4428 C C . ALA A 1 597 ? -9.812 -8.247 25.618 1.00 71.06 597 ALA A C 1
ATOM 4430 O O . ALA A 1 597 ? -10.714 -8.926 26.107 1.00 71.06 597 ALA A O 1
ATOM 4431 N N . ARG A 1 598 ? -9.293 -7.204 26.277 1.00 76.50 598 ARG A N 1
ATOM 4432 C CA . ARG A 1 598 ? -9.739 -6.754 27.608 1.00 76.50 598 ARG A CA 1
ATOM 4433 C C . ARG A 1 598 ? -11.064 -5.974 27.593 1.00 76.50 598 ARG A C 1
ATOM 4435 O O . ARG A 1 598 ? -11.468 -5.456 28.633 1.00 76.50 598 ARG A O 1
ATOM 4442 N N . ARG A 1 599 ? -11.732 -5.847 26.439 1.00 75.62 599 ARG A N 1
ATOM 4443 C CA . ARG A 1 599 ? -12.953 -5.044 26.211 1.00 75.62 599 ARG A CA 1
ATOM 4444 C C . ARG A 1 599 ? -12.829 -3.574 26.632 1.00 75.62 599 ARG A C 1
ATOM 4446 O O . ARG A 1 599 ? -13.826 -2.903 26.897 1.00 75.62 599 ARG A O 1
ATOM 4453 N N . ARG A 1 600 ? -11.609 -3.035 26.658 1.00 72.06 600 ARG A N 1
ATOM 4454 C CA . ARG A 1 600 ? -11.332 -1.639 27.007 1.00 72.06 600 ARG A CA 1
ATOM 4455 C C . ARG A 1 600 ? -11.200 -0.816 25.738 1.00 72.06 600 ARG A C 1
ATOM 4457 O O . ARG A 1 600 ? -10.345 -1.080 24.901 1.00 72.06 600 ARG A O 1
ATOM 4464 N N . ARG A 1 601 ? -12.030 0.226 25.608 1.00 70.94 601 ARG A N 1
ATOM 4465 C CA . ARG A 1 601 ? -11.945 1.196 24.498 1.00 70.94 601 ARG A CA 1
ATOM 4466 C C . ARG A 1 601 ? -11.891 0.501 23.123 1.00 70.94 601 ARG A C 1
ATOM 4468 O O . ARG A 1 601 ? -11.075 0.847 22.277 1.00 70.94 601 ARG A O 1
ATOM 4475 N N . VAL A 1 602 ? -12.767 -0.487 22.912 1.00 70.00 602 VAL A N 1
ATOM 4476 C CA . VAL A 1 602 ? -12.765 -1.354 21.717 1.00 70.00 602 VAL A CA 1
ATOM 4477 C C . VAL A 1 602 ? -12.840 -0.538 20.424 1.00 70.00 602 VAL A C 1
ATOM 4479 O O . VAL A 1 602 ? -12.006 -0.714 19.547 1.00 70.00 602 VAL A O 1
ATOM 4482 N N . ARG A 1 603 ? -13.791 0.402 20.319 1.00 66.44 603 ARG A N 1
ATOM 4483 C CA . ARG A 1 603 ? -13.986 1.208 19.098 1.00 66.44 603 ARG A CA 1
ATOM 4484 C C . ARG A 1 603 ? -12.728 2.017 18.720 1.00 66.44 603 ARG A C 1
ATOM 4486 O O . ARG A 1 603 ? -12.288 1.856 17.590 1.00 66.44 603 ARG A O 1
ATOM 4493 N N . PRO A 1 604 ? -12.117 2.824 19.616 1.00 72.44 604 PRO A N 1
ATOM 4494 C CA . PRO A 1 604 ? -10.838 3.485 19.340 1.00 72.44 604 PRO A CA 1
ATOM 4495 C C . PRO A 1 604 ? -9.731 2.549 18.844 1.00 72.44 604 PRO A C 1
ATOM 4497 O O . PRO A 1 604 ? -9.108 2.828 17.828 1.00 72.44 604 PRO A O 1
ATOM 4500 N N . ASN A 1 605 ? -9.517 1.424 19.531 1.00 74.06 605 ASN A N 1
ATOM 4501 C CA . ASN A 1 605 ? -8.421 0.504 19.225 1.00 74.06 605 ASN A CA 1
ATOM 4502 C C . ASN A 1 605 ? -8.630 -0.273 17.918 1.00 74.06 605 ASN A C 1
ATOM 4504 O O . ASN A 1 605 ? -7.657 -0.623 17.260 1.00 74.06 605 ASN A O 1
ATOM 4508 N N . VAL A 1 606 ? -9.880 -0.495 17.494 1.00 72.88 606 VAL A N 1
ATOM 4509 C CA . VAL A 1 606 ? -10.170 -1.049 16.160 1.00 72.88 606 VAL A CA 1
ATOM 4510 C C . VAL A 1 606 ? -9.698 -0.092 15.066 1.00 72.88 606 VAL A C 1
ATOM 4512 O O . VAL A 1 606 ? -9.045 -0.534 14.130 1.00 72.88 606 VAL A O 1
ATOM 4515 N N . TRP A 1 607 ? -9.965 1.212 15.196 1.00 71.31 607 TRP A N 1
ATOM 4516 C CA . TRP A 1 607 ? -9.505 2.211 14.223 1.00 71.31 607 TRP A CA 1
ATOM 4517 C C . TRP A 1 607 ? -7.976 2.357 14.208 1.00 71.31 607 TRP A C 1
ATOM 4519 O O . TRP A 1 607 ? -7.387 2.400 13.131 1.00 71.31 607 TRP A O 1
ATOM 4529 N N . ILE A 1 608 ? -7.333 2.370 15.384 1.00 71.06 608 ILE A N 1
ATOM 4530 C CA . ILE A 1 608 ? -5.864 2.453 15.505 1.00 71.06 608 ILE A CA 1
ATOM 4531 C C . ILE A 1 608 ? -5.203 1.224 14.870 1.00 71.06 608 ILE A C 1
ATOM 4533 O O . ILE A 1 608 ? -4.333 1.369 14.012 1.00 71.06 608 ILE A O 1
ATOM 4537 N N . GLY A 1 609 ? -5.644 0.021 15.251 1.00 69.00 609 GLY A N 1
ATOM 4538 C CA . GLY A 1 609 ? -5.103 -1.232 14.727 1.00 69.00 609 GLY A CA 1
ATOM 4539 C C . GLY A 1 609 ? -5.354 -1.412 13.228 1.00 69.00 609 GLY A C 1
ATOM 4540 O O . GLY A 1 609 ? -4.443 -1.806 12.506 1.00 69.00 609 GLY A O 1
ATOM 4541 N N . ALA A 1 610 ? -6.553 -1.071 12.740 1.00 68.00 610 ALA A N 1
ATOM 4542 C CA . ALA A 1 610 ? -6.870 -1.126 11.313 1.00 68.00 610 ALA A CA 1
ATOM 4543 C C . ALA A 1 610 ? -6.015 -0.143 10.504 1.00 68.00 610 ALA A C 1
ATOM 4545 O O . ALA A 1 610 ? -5.474 -0.523 9.471 1.00 68.00 610 ALA A O 1
ATOM 4546 N N . GLY A 1 611 ? -5.837 1.091 10.988 1.00 66.81 611 GLY A N 1
ATOM 4547 C CA . GLY A 1 611 ? -4.961 2.065 10.341 1.00 66.81 611 GLY A CA 1
ATOM 4548 C C . GLY A 1 611 ? -3.507 1.595 10.271 1.00 66.81 611 GLY A C 1
ATOM 4549 O O . GLY A 1 611 ? -2.905 1.661 9.204 1.00 66.81 611 GLY A O 1
ATOM 4550 N N . ALA A 1 612 ? -2.973 1.030 11.363 1.00 72.50 612 ALA A N 1
ATOM 4551 C CA . ALA A 1 612 ? -1.623 0.453 11.391 1.00 72.50 612 ALA A CA 1
ATOM 4552 C C . ALA A 1 612 ? -1.453 -0.673 10.364 1.00 72.50 612 ALA A C 1
ATOM 4554 O O . ALA A 1 612 ? -0.455 -0.720 9.647 1.00 72.50 612 ALA A O 1
ATOM 4555 N N . LEU A 1 613 ? -2.449 -1.558 10.273 1.00 69.62 613 LEU A N 1
ATOM 4556 C CA . LEU A 1 613 ? -2.438 -2.672 9.335 1.00 69.62 613 LEU A CA 1
ATOM 4557 C C . LEU A 1 613 ? -2.514 -2.192 7.880 1.00 69.62 613 LEU A C 1
ATOM 4559 O O . LEU A 1 613 ? -1.797 -2.720 7.039 1.00 69.62 613 LEU A O 1
ATOM 4563 N N . VAL A 1 614 ? -3.329 -1.173 7.586 1.00 71.25 614 VAL A N 1
ATOM 4564 C CA . VAL A 1 614 ? -3.418 -0.576 6.244 1.00 71.25 614 VAL A CA 1
ATOM 4565 C C . VAL A 1 614 ? -2.073 0.005 5.811 1.00 71.25 614 VAL A C 1
ATOM 4567 O O . VAL A 1 614 ? -1.639 -0.283 4.700 1.00 71.25 614 VAL A O 1
ATOM 4570 N N . VAL A 1 615 ? -1.379 0.751 6.681 1.00 65.94 615 VAL A N 1
ATOM 4571 C CA . VAL A 1 615 ? -0.031 1.261 6.366 1.00 65.94 615 VAL A CA 1
ATOM 4572 C C . VAL A 1 615 ? 0.942 0.105 6.121 1.00 65.94 615 VAL A C 1
ATOM 4574 O O . VAL A 1 615 ? 1.660 0.117 5.127 1.00 65.94 615 VAL A O 1
ATOM 4577 N N . ALA A 1 616 ? 0.944 -0.919 6.979 1.00 61.31 616 ALA A N 1
ATOM 4578 C CA . ALA A 1 616 ? 1.840 -2.068 6.835 1.00 61.31 616 ALA A CA 1
ATOM 4579 C C . ALA A 1 616 ? 1.607 -2.839 5.521 1.00 61.31 616 ALA A C 1
ATOM 4581 O O . ALA A 1 616 ? 2.562 -3.177 4.821 1.00 61.31 616 ALA A O 1
ATOM 4582 N N . LEU A 1 617 ? 0.342 -3.079 5.162 1.00 59.41 617 LEU A N 1
ATOM 4583 C CA . LEU A 1 617 ? -0.036 -3.748 3.916 1.00 59.41 617 LEU A CA 1
ATOM 4584 C C . LEU A 1 617 ? 0.309 -2.896 2.689 1.00 59.41 617 LEU A C 1
ATOM 4586 O O . LEU A 1 617 ? 0.859 -3.422 1.726 1.00 59.41 617 LEU A O 1
ATOM 4590 N N . ALA A 1 618 ? 0.050 -1.587 2.736 1.00 60.97 618 ALA A N 1
ATOM 4591 C CA . ALA A 1 618 ? 0.391 -0.661 1.659 1.00 60.97 618 ALA A CA 1
ATOM 4592 C C . ALA A 1 618 ? 1.902 -0.620 1.398 1.00 60.97 618 ALA A C 1
ATOM 4594 O O . ALA A 1 618 ? 2.332 -0.689 0.251 1.00 60.97 618 ALA A O 1
ATOM 4595 N N . THR A 1 619 ? 2.719 -0.608 2.453 1.00 60.47 619 THR A N 1
ATOM 4596 C CA . THR A 1 619 ? 4.177 -0.714 2.327 1.00 60.47 619 THR A CA 1
ATOM 4597 C C . THR A 1 619 ? 4.601 -2.070 1.753 1.00 60.47 619 THR A C 1
ATOM 4599 O O . THR A 1 619 ? 5.538 -2.123 0.964 1.00 60.47 619 THR A O 1
ATOM 4602 N N . GLY A 1 620 ? 3.902 -3.167 2.064 1.00 46.97 620 GLY A N 1
ATOM 4603 C CA . GLY A 1 620 ? 4.144 -4.478 1.444 1.00 46.97 620 GLY A CA 1
ATOM 4604 C C . GLY A 1 620 ? 3.837 -4.519 -0.061 1.00 46.97 620 GLY A C 1
ATOM 4605 O O . GLY A 1 620 ? 4.551 -5.185 -0.812 1.00 46.97 620 GLY A O 1
ATOM 4606 N N . LEU A 1 621 ? 2.831 -3.757 -0.509 1.00 47.25 621 LEU A N 1
ATOM 4607 C CA . LEU A 1 621 ? 2.437 -3.618 -1.920 1.00 47.25 621 LEU A CA 1
ATOM 4608 C C . LEU A 1 621 ? 3.429 -2.793 -2.759 1.00 47.25 621 LEU A C 1
ATOM 4610 O O . LEU A 1 621 ? 3.381 -2.859 -3.985 1.00 47.25 621 LEU A O 1
ATOM 4614 N N . SER A 1 622 ? 4.379 -2.091 -2.128 1.00 49.25 622 SER A N 1
ATOM 4615 C CA . SER A 1 622 ? 5.455 -1.348 -2.814 1.00 49.25 622 SER A CA 1
ATOM 4616 C C . SER A 1 622 ? 6.354 -2.214 -3.712 1.00 49.25 622 SER A C 1
ATOM 4618 O O . SER A 1 622 ? 7.100 -1.683 -4.532 1.00 49.25 622 SER A O 1
ATOM 4620 N N . ARG A 1 623 ? 6.274 -3.544 -3.575 1.00 42.31 623 ARG A N 1
ATOM 4621 C CA . ARG A 1 623 ? 6.991 -4.531 -4.394 1.00 42.31 623 ARG A CA 1
ATOM 4622 C C . ARG A 1 623 ? 6.321 -4.840 -5.740 1.00 42.31 623 ARG A C 1
ATOM 4624 O O . ARG A 1 623 ? 6.938 -5.506 -6.558 1.00 42.31 623 ARG A O 1
ATOM 4631 N N . ALA A 1 624 ? 5.092 -4.370 -5.976 1.00 36.31 624 ALA A N 1
ATOM 4632 C CA . ALA A 1 624 ? 4.319 -4.620 -7.200 1.00 36.31 624 ALA A CA 1
ATOM 4633 C C . ALA A 1 624 ? 4.396 -3.463 -8.227 1.00 36.31 624 ALA A C 1
ATOM 4635 O O . ALA A 1 624 ? 3.446 -3.225 -8.967 1.00 36.31 624 ALA A O 1
ATOM 4636 N N . ASP A 1 625 ? 5.505 -2.716 -8.235 1.00 44.50 625 ASP A N 1
ATOM 4637 C CA . ASP A 1 625 ? 5.846 -1.639 -9.189 1.00 44.50 625 ASP A CA 1
ATOM 4638 C C . ASP A 1 625 ? 4.911 -0.399 -9.222 1.00 44.50 625 ASP A C 1
ATOM 4640 O O . ASP A 1 625 ? 5.133 0.539 -9.983 1.00 44.50 625 ASP A O 1
ATOM 4644 N N . SER A 1 626 ? 3.893 -0.318 -8.348 1.00 49.88 626 SER A N 1
ATOM 4645 C CA . SER A 1 626 ? 2.973 0.833 -8.246 1.00 49.88 626 SER A CA 1
ATOM 4646 C C . SER A 1 626 ? 3.077 1.561 -6.896 1.00 49.88 626 SER A C 1
ATOM 4648 O O . SER A 1 626 ? 2.383 1.242 -5.927 1.00 49.88 626 SER A O 1
ATOM 4650 N N . TYR A 1 627 ? 3.937 2.583 -6.823 1.00 61.03 627 TYR A N 1
ATOM 4651 C CA . TYR A 1 627 ? 4.173 3.354 -5.589 1.00 61.03 627 TYR A CA 1
ATOM 4652 C C . TYR A 1 627 ? 3.015 4.303 -5.213 1.00 61.03 627 TYR A C 1
ATOM 4654 O O . TYR A 1 627 ? 2.849 4.661 -4.048 1.00 61.03 627 TYR A O 1
ATOM 4662 N N . SER A 1 628 ? 2.143 4.658 -6.161 1.00 60.88 628 SER A N 1
ATOM 4663 C CA . SER A 1 628 ? 0.958 5.495 -5.905 1.00 60.88 628 SER A CA 1
ATOM 4664 C C . SER A 1 628 ? -0.017 4.850 -4.909 1.00 60.88 628 SER A C 1
ATOM 4666 O O . SER A 1 628 ? -0.632 5.548 -4.099 1.00 60.88 628 SER A O 1
ATOM 4668 N N . LEU A 1 629 ? -0.120 3.515 -4.909 1.00 61.53 629 LEU A N 1
ATOM 4669 C CA . LEU A 1 629 ? -0.931 2.765 -3.943 1.00 61.53 629 LEU A CA 1
ATOM 4670 C C . LEU A 1 629 ? -0.352 2.825 -2.523 1.00 61.53 629 LEU A C 1
ATOM 4672 O O . LEU A 1 629 ? -1.110 2.797 -1.552 1.00 61.53 629 LEU A O 1
ATOM 4676 N N . VAL A 1 630 ? 0.970 2.970 -2.394 1.00 65.44 630 VAL A N 1
ATOM 4677 C CA . VAL A 1 630 ? 1.650 3.137 -1.103 1.00 65.44 630 VAL A CA 1
ATOM 4678 C C . VAL A 1 630 ? 1.244 4.471 -0.480 1.00 65.44 630 VAL A C 1
ATOM 4680 O O . VAL A 1 630 ? 0.795 4.492 0.664 1.00 65.44 630 VAL A O 1
ATOM 4683 N N . TYR A 1 631 ? 1.296 5.567 -1.245 1.00 72.50 631 TYR A N 1
ATOM 4684 C CA . TYR A 1 631 ? 0.886 6.895 -0.770 1.00 72.50 631 TYR A CA 1
ATOM 4685 C C . TYR A 1 631 ? -0.600 6.967 -0.410 1.00 72.50 631 TYR A C 1
ATOM 4687 O O . TYR A 1 631 ? -0.968 7.528 0.624 1.00 72.50 631 TYR A O 1
ATOM 4695 N N . ALA A 1 632 ? -1.463 6.352 -1.222 1.00 71.62 632 ALA A N 1
ATOM 4696 C CA . ALA A 1 632 ? -2.886 6.251 -0.911 1.00 71.62 632 ALA A CA 1
ATOM 4697 C C . ALA A 1 632 ? -3.126 5.449 0.381 1.00 71.62 632 ALA A C 1
ATOM 4699 O O . ALA A 1 632 ? -3.885 5.877 1.252 1.00 71.62 632 ALA A O 1
ATOM 4700 N N . GLY A 1 633 ? -2.442 4.314 0.548 1.00 66.81 633 GLY A N 1
ATOM 4701 C CA . GLY A 1 633 ? -2.536 3.493 1.752 1.00 66.81 633 GLY A CA 1
ATOM 4702 C C . GLY A 1 633 ? -2.003 4.191 3.005 1.00 66.81 633 GLY A C 1
ATOM 4703 O O . GLY A 1 633 ? -2.625 4.111 4.062 1.00 66.81 633 GLY A O 1
ATOM 4704 N N . GLN A 1 634 ? -0.913 4.950 2.889 1.00 75.75 634 GLN A N 1
ATOM 4705 C CA . GLN A 1 634 ? -0.394 5.803 3.959 1.00 75.75 634 GLN A CA 1
ATOM 4706 C C . GLN A 1 634 ? -1.416 6.875 4.380 1.00 75.75 634 GLN A C 1
ATOM 4708 O O . GLN A 1 634 ? -1.698 7.016 5.572 1.00 75.75 634 GLN A O 1
ATOM 4713 N N . LEU A 1 635 ? -2.027 7.580 3.418 1.00 73.62 635 LEU A N 1
ATOM 4714 C CA . LEU A 1 635 ? -3.063 8.591 3.667 1.00 73.62 635 LEU A CA 1
ATOM 4715 C C . LEU A 1 635 ? -4.304 7.995 4.354 1.00 73.62 635 LEU A C 1
ATOM 4717 O O . LEU A 1 635 ? -4.829 8.561 5.316 1.00 73.62 635 LEU A O 1
ATOM 4721 N N . VAL A 1 636 ? -4.775 6.838 3.888 1.00 72.06 636 VAL A N 1
ATOM 4722 C CA . VAL A 1 636 ? -5.914 6.144 4.506 1.00 72.06 636 VAL A CA 1
ATOM 4723 C C . VAL A 1 636 ? -5.544 5.669 5.910 1.00 72.06 636 VAL A C 1
ATOM 4725 O O . VAL A 1 636 ? -6.282 5.913 6.865 1.00 72.06 636 VAL A O 1
ATOM 4728 N N . GLY A 1 637 ? -4.383 5.036 6.065 1.00 70.31 637 GLY A N 1
ATOM 4729 C CA . GLY A 1 637 ? -3.913 4.504 7.337 1.00 70.31 637 GLY A CA 1
ATOM 4730 C C . GLY A 1 637 ? -3.776 5.574 8.420 1.00 70.31 637 GLY A C 1
ATOM 4731 O O . GLY A 1 637 ? -4.286 5.393 9.530 1.00 70.31 637 GLY A O 1
ATOM 4732 N N . ILE A 1 638 ? -3.180 6.726 8.089 1.00 76.69 638 ILE A N 1
ATOM 4733 C CA . ILE A 1 638 ? -2.987 7.830 9.039 1.00 76.69 638 ILE A CA 1
ATOM 4734 C C . ILE A 1 638 ? -4.327 8.474 9.452 1.00 76.69 638 ILE A C 1
ATOM 4736 O O . ILE A 1 638 ? -4.517 8.826 10.621 1.00 76.69 638 ILE A O 1
ATOM 4740 N N . ALA A 1 639 ? -5.311 8.536 8.544 1.00 76.44 639 ALA A N 1
ATOM 4741 C CA . ALA A 1 639 ? -6.671 8.999 8.839 1.00 76.44 639 ALA A CA 1
ATOM 4742 C C . ALA A 1 639 ? -7.461 8.038 9.744 1.00 76.44 639 ALA A C 1
ATOM 4744 O O . ALA A 1 639 ? -8.166 8.474 10.666 1.00 76.44 639 ALA A O 1
ATOM 4745 N N . LEU A 1 640 ? -7.314 6.728 9.532 1.00 72.06 640 LEU A N 1
ATOM 4746 C CA . LEU A 1 640 ? -7.898 5.702 10.399 1.00 72.06 640 LEU A CA 1
ATOM 4747 C C . LEU A 1 640 ? -7.296 5.764 11.811 1.00 72.06 640 LEU A C 1
ATOM 4749 O O . LEU A 1 640 ? -8.038 5.801 12.795 1.00 72.06 640 LEU A O 1
ATOM 4753 N N . MET A 1 641 ? -5.966 5.869 11.918 1.00 76.06 641 MET A N 1
ATOM 4754 C CA . MET A 1 641 ? -5.269 6.021 13.200 1.00 76.06 641 MET A CA 1
ATOM 4755 C C . MET A 1 641 ? -5.744 7.256 13.969 1.00 76.06 641 MET A C 1
ATOM 4757 O O . MET A 1 641 ? -6.121 7.146 15.140 1.00 76.06 641 MET A O 1
ATOM 4761 N N . PHE A 1 642 ? -5.805 8.420 13.310 1.00 78.06 642 PHE A N 1
ATOM 4762 C CA . PHE A 1 642 ? -6.291 9.653 13.933 1.00 78.06 642 PHE A CA 1
ATOM 4763 C C . PHE A 1 642 ? -7.723 9.516 14.449 1.00 78.06 642 PHE A C 1
ATOM 4765 O O . PHE A 1 642 ? -8.016 9.925 15.575 1.00 78.06 642 PHE A O 1
ATOM 4772 N N . SER A 1 643 ? -8.606 8.900 13.658 1.00 76.19 643 SER A N 1
ATOM 4773 C CA . SER A 1 643 ? -9.996 8.660 14.053 1.00 76.19 643 SER A CA 1
ATOM 4774 C C . SER A 1 643 ? -10.060 7.887 15.371 1.00 76.19 643 SER A C 1
ATOM 4776 O O . SER A 1 643 ? -10.779 8.276 16.293 1.00 76.19 643 SER A O 1
ATOM 4778 N N . GLY A 1 644 ? -9.240 6.844 15.510 1.00 67.94 644 GLY A N 1
ATOM 4779 C CA . GLY A 1 644 ? -9.116 6.089 16.750 1.00 67.94 644 GLY A CA 1
ATOM 4780 C C . GLY A 1 644 ? -8.631 6.931 17.933 1.00 67.94 644 GLY A C 1
ATOM 4781 O O . GLY A 1 644 ? -9.288 6.945 18.978 1.00 67.94 644 GLY A O 1
ATOM 4782 N N . PHE A 1 645 ? -7.550 7.696 17.767 1.00 74.69 645 PHE A N 1
ATOM 4783 C CA . PHE A 1 645 ? -7.008 8.564 18.822 1.00 74.69 645 PHE A CA 1
ATOM 4784 C C . PHE A 1 645 ? -7.989 9.663 19.260 1.00 74.69 645 PHE A C 1
ATOM 4786 O O . PHE A 1 645 ? -8.141 9.927 20.457 1.00 74.69 645 PHE A O 1
ATOM 4793 N N . ALA A 1 646 ? -8.735 10.252 18.323 1.00 68.81 646 ALA A N 1
ATOM 4794 C CA . ALA A 1 646 ? -9.755 11.258 18.612 1.00 68.81 646 ALA A CA 1
ATOM 4795 C C . ALA A 1 646 ? -10.896 10.705 19.489 1.00 68.81 646 ALA A C 1
ATOM 4797 O O . ALA A 1 646 ? -11.441 11.423 20.336 1.00 68.81 646 ALA A O 1
ATOM 4798 N N . PHE A 1 647 ? -11.242 9.419 19.343 1.00 59.12 647 PHE A N 1
ATOM 4799 C CA . PHE A 1 647 ? -12.244 8.768 20.191 1.00 59.12 647 PHE A CA 1
ATOM 4800 C C . PHE A 1 647 ? -11.731 8.434 21.599 1.00 59.12 647 PHE A C 1
ATOM 4802 O O . PHE A 1 647 ? -12.540 8.387 22.527 1.00 59.12 647 PHE A O 1
ATOM 4809 N N . VAL A 1 648 ? -10.418 8.261 21.805 1.00 64.38 648 VAL A N 1
ATOM 4810 C CA . VAL A 1 648 ? -9.845 8.036 23.150 1.00 64.38 648 VAL A CA 1
ATOM 4811 C C . VAL A 1 648 ? -10.082 9.242 24.071 1.00 64.38 648 VAL A C 1
ATOM 4813 O O . VAL A 1 648 ? -10.390 9.069 25.253 1.00 64.38 648 VAL A O 1
ATOM 4816 N N . GLY A 1 649 ? -10.025 10.463 23.525 1.00 55.75 649 GLY A N 1
ATOM 4817 C CA . GLY A 1 649 ? -10.229 11.711 24.270 1.00 55.75 649 GLY A CA 1
ATOM 4818 C C . GLY A 1 649 ? -11.662 11.960 24.769 1.00 55.75 649 GLY A C 1
ATOM 4819 O O . GLY A 1 649 ? -11.863 12.837 25.607 1.00 55.75 649 GLY A O 1
ATOM 4820 N N . LYS A 1 650 ? -12.658 11.192 24.302 1.00 53.00 650 LYS A N 1
ATOM 4821 C CA . LYS A 1 650 ? -14.080 11.319 24.682 1.00 53.00 650 LYS A CA 1
ATOM 4822 C C . LYS A 1 650 ? -14.507 10.257 25.707 1.00 53.00 650 LYS A C 1
ATOM 4824 O O . LYS A 1 650 ? -15.518 9.583 25.520 1.00 53.00 650 LYS A O 1
ATOM 4829 N N . SER A 1 651 ? -13.740 10.060 26.781 1.00 46.03 651 SER A N 1
ATOM 4830 C CA . SER A 1 651 ? -14.185 9.166 27.865 1.00 46.03 651 SER A CA 1
ATOM 4831 C C . SER A 1 651 ? -15.376 9.788 28.630 1.00 46.03 651 SER A C 1
ATOM 4833 O O . SER A 1 651 ? -15.356 11.000 28.862 1.00 46.03 651 SER A O 1
ATOM 4835 N N . PRO A 1 652 ? -16.413 9.012 29.017 1.00 41.94 652 PRO A N 1
ATOM 4836 C CA . PRO A 1 652 ? -17.576 9.539 29.735 1.00 41.94 652 PRO A CA 1
ATOM 4837 C C . PRO A 1 652 ? -17.169 10.123 31.091 1.00 41.94 652 PRO A C 1
ATOM 4839 O O . PRO A 1 652 ? -16.338 9.537 31.787 1.00 41.94 652 PRO A O 1
ATOM 4842 N N . LYS A 1 653 ? -17.777 11.251 31.489 1.00 37.22 653 LYS A N 1
ATOM 4843 C CA . LYS A 1 653 ? -17.726 11.718 32.883 1.00 37.22 653 LYS A CA 1
ATOM 4844 C C . LYS A 1 653 ? -18.185 10.562 33.776 1.00 37.22 653 LYS A C 1
ATOM 4846 O O . LYS A 1 653 ? -19.249 9.996 33.533 1.00 37.22 653 LYS A O 1
ATOM 4851 N N . ARG A 1 654 ? -17.385 10.215 34.789 1.00 36.66 654 ARG A N 1
ATOM 4852 C CA . ARG A 1 654 ? -17.819 9.336 35.880 1.00 36.66 654 ARG A CA 1
ATOM 4853 C C . ARG A 1 654 ? -19.082 9.976 36.456 1.00 36.66 654 ARG A C 1
ATOM 4855 O O . ARG A 1 654 ? -19.015 11.126 36.884 1.00 36.66 654 ARG A O 1
ATOM 4862 N N . ALA A 1 655 ? -20.223 9.297 36.351 1.00 38.38 655 ALA A N 1
ATOM 4863 C CA . ALA A 1 655 ? -21.437 9.752 37.011 1.00 38.38 655 ALA A CA 1
ATOM 4864 C C . ALA A 1 655 ? -21.101 9.865 38.500 1.00 38.38 655 ALA A C 1
ATOM 4866 O O . ALA A 1 655 ? -20.577 8.910 39.081 1.00 38.38 655 ALA A O 1
ATOM 4867 N N . LEU A 1 656 ? -21.295 11.055 39.069 1.00 45.88 656 LEU A N 1
ATOM 4868 C CA . LEU A 1 656 ? -21.245 11.210 40.515 1.00 45.88 656 LEU A CA 1
ATOM 4869 C C . LEU A 1 656 ? -22.286 10.245 41.106 1.00 45.88 656 LEU A C 1
ATOM 4871 O O . LEU A 1 656 ? -23.335 10.050 40.478 1.00 45.88 656 LEU A O 1
ATOM 4875 N N . PRO A 1 657 ? -21.995 9.596 42.247 1.00 53.03 657 PRO A N 1
ATOM 4876 C CA . PRO A 1 657 ? -23.007 8.824 42.953 1.00 53.03 657 PRO A CA 1
ATOM 4877 C C . PRO A 1 657 ? -24.249 9.706 43.155 1.00 53.03 657 PRO A C 1
ATOM 4879 O O . PRO A 1 657 ? -24.079 10.910 43.364 1.00 53.03 657 PRO A O 1
ATOM 4882 N N . PRO A 1 658 ? -25.472 9.155 43.059 1.00 56.31 658 PRO A N 1
ATOM 4883 C CA . PRO A 1 658 ? -26.669 9.919 43.379 1.00 56.31 658 PRO A CA 1
ATOM 4884 C C . PRO A 1 658 ? -26.511 10.505 44.783 1.00 56.31 658 PRO A C 1
ATOM 4886 O O . PRO A 1 658 ? -26.164 9.794 45.726 1.00 56.31 658 PRO A O 1
ATOM 4889 N N . GLU A 1 659 ? -26.696 11.817 44.879 1.00 49.50 659 GLU A N 1
ATOM 4890 C CA . GLU A 1 659 ? -26.696 12.544 46.138 1.00 49.50 659 GLU A CA 1
ATOM 4891 C C . GLU A 1 659 ? -27.798 11.945 47.013 1.00 49.50 659 GLU A C 1
ATOM 4893 O O . GLU A 1 659 ? -28.968 11.925 46.627 1.00 49.50 659 GLU A O 1
ATOM 4898 N N . VAL A 1 660 ? -27.408 11.357 48.147 1.00 60.09 660 VAL A N 1
ATOM 4899 C CA . VAL A 1 660 ? -28.360 10.857 49.140 1.00 60.09 660 VAL A CA 1
ATOM 4900 C C . VAL A 1 660 ? -29.165 12.072 49.607 1.00 60.09 660 VAL A C 1
ATOM 4902 O O . VAL A 1 660 ? -28.542 13.037 50.061 1.00 60.09 660 VAL A O 1
ATOM 4905 N N . PRO A 1 661 ? -30.505 12.078 49.487 1.00 53.66 661 PRO A N 1
ATOM 4906 C CA . PRO A 1 661 ? -31.307 13.195 49.958 1.00 53.66 661 PRO A CA 1
ATOM 4907 C C . PRO A 1 661 ? -31.023 13.404 51.444 1.00 53.66 661 PRO A C 1
ATOM 4909 O O . PRO A 1 661 ? -31.275 12.513 52.256 1.00 53.66 661 PRO A O 1
ATOM 4912 N N . ARG A 1 662 ? -30.466 14.565 51.803 1.00 53.50 662 ARG A N 1
ATOM 4913 C CA . ARG A 1 662 ? -30.416 14.986 53.203 1.00 53.50 662 ARG A CA 1
ATOM 4914 C C . ARG A 1 662 ? -31.861 15.139 53.663 1.00 53.50 662 ARG A C 1
ATOM 4916 O O . ARG A 1 662 ? -32.620 15.900 53.064 1.00 53.50 662 ARG A O 1
ATOM 4923 N N . SER A 1 663 ? -32.237 14.375 54.680 1.00 51.81 663 SER A N 1
ATOM 4924 C CA . SER A 1 663 ? -33.524 14.488 55.356 1.00 51.81 663 SER A CA 1
ATOM 4925 C C . SER A 1 663 ? -33.744 15.946 55.789 1.00 51.81 663 SER A C 1
ATOM 4927 O O . SER A 1 663 ? -32.795 16.576 56.266 1.00 51.81 663 SER A O 1
ATOM 4929 N N . PRO A 1 664 ? -34.953 16.511 55.614 1.00 51.75 664 PRO A N 1
ATOM 4930 C CA . PRO A 1 664 ? -35.232 17.859 56.075 1.00 51.75 664 PRO A CA 1
ATOM 4931 C C . PRO A 1 664 ? -35.050 17.921 57.590 1.00 51.75 664 PRO A C 1
ATOM 4933 O O . PRO A 1 664 ? -35.618 17.117 58.330 1.00 51.75 664 PRO A O 1
ATOM 4936 N N . ALA A 1 665 ? -34.219 18.864 58.029 1.00 48.56 665 ALA A N 1
ATOM 4937 C CA . ALA A 1 665 ? -34.046 19.192 59.430 1.00 48.56 665 ALA A CA 1
ATOM 4938 C C . ALA A 1 665 ? -35.404 19.596 60.018 1.00 48.56 665 ALA A C 1
ATOM 4940 O O . ALA A 1 665 ? -36.086 20.475 59.491 1.00 48.56 665 ALA A O 1
ATOM 4941 N N . TRP A 1 666 ? -35.783 18.923 61.101 1.00 45.84 666 TRP A N 1
ATOM 4942 C CA . TRP A 1 666 ? -36.906 19.284 61.952 1.00 45.84 666 TRP A CA 1
ATOM 4943 C C . TRP A 1 666 ? -36.742 20.732 62.431 1.00 45.84 666 TRP A C 1
ATOM 4945 O O . TRP A 1 666 ? -35.850 21.034 63.220 1.00 45.84 666 TRP A O 1
ATOM 4955 N N . THR A 1 667 ? -37.603 21.633 61.965 1.00 47.81 667 THR A N 1
ATOM 4956 C CA . THR A 1 667 ? -37.778 22.961 62.558 1.00 47.81 667 THR A CA 1
ATOM 4957 C C . THR A 1 667 ? -38.792 22.852 63.694 1.00 47.81 667 THR A C 1
ATOM 4959 O O . THR A 1 667 ? -39.990 23.024 63.479 1.00 47.81 667 THR A O 1
ATOM 4962 N N . GLY A 1 668 ? -38.314 22.517 64.893 1.00 39.69 668 GLY A N 1
ATOM 4963 C CA . GLY A 1 668 ? -39.046 22.704 66.147 1.00 39.69 668 GLY A CA 1
ATOM 4964 C C . GLY A 1 668 ? -38.627 24.026 66.793 1.00 39.69 668 GLY A C 1
ATOM 4965 O O . GLY A 1 668 ? -37.438 24.264 66.986 1.00 39.69 668 GLY A O 1
ATOM 4966 N N . ALA A 1 669 ? -39.599 24.898 67.058 1.00 46.62 669 ALA A N 1
ATOM 4967 C CA . ALA A 1 669 ? -39.441 26.211 67.688 1.00 46.62 669 ALA A CA 1
ATOM 4968 C C . ALA A 1 669 ? -39.011 26.114 69.179 1.00 46.62 669 ALA A C 1
ATOM 4970 O O . ALA A 1 669 ? -39.114 25.037 69.768 1.00 46.62 669 ALA A O 1
ATOM 4971 N N . PRO A 1 670 ? -38.527 27.210 69.804 1.00 53.66 670 PRO A N 1
ATOM 4972 C CA . PRO A 1 670 ? -37.867 27.176 71.109 1.00 53.66 670 PRO A CA 1
ATOM 4973 C C . PRO A 1 670 ? -38.852 27.359 72.273 1.00 53.66 670 PRO A C 1
ATOM 4975 O O . PRO A 1 670 ? -39.794 28.144 72.174 1.00 53.66 670 PRO A O 1
ATOM 4978 N N . GLY A 1 671 ? -38.594 26.713 73.414 1.00 41.97 671 GLY A N 1
ATOM 4979 C CA . GLY A 1 671 ? -39.352 26.994 74.633 1.00 41.97 671 GLY A CA 1
ATOM 4980 C C . GLY A 1 671 ? -38.964 26.171 75.861 1.00 41.97 671 GLY A C 1
ATOM 4981 O O . GLY A 1 671 ? -39.472 25.076 76.039 1.00 41.97 671 GLY A O 1
ATOM 4982 N N . HIS A 1 672 ? -38.160 26.795 76.728 1.00 38.91 672 HIS A N 1
ATOM 4983 C CA . HIS A 1 672 ? -38.131 26.642 78.193 1.00 38.91 672 HIS A CA 1
ATOM 4984 C C . HIS A 1 672 ? -37.478 25.390 78.810 1.00 38.91 672 HIS A C 1
ATOM 4986 O O . HIS A 1 672 ? -38.043 24.304 78.870 1.00 38.91 672 HIS A O 1
ATOM 4992 N N . SER A 1 673 ? -36.302 25.620 79.398 1.00 47.59 673 SER A N 1
ATOM 4993 C CA . SER A 1 673 ? -35.746 24.867 80.529 1.00 47.59 673 SER A CA 1
ATOM 4994 C C . SER A 1 673 ? -36.618 25.067 81.781 1.00 47.59 673 SER A C 1
ATOM 4996 O O . SER A 1 673 ? -37.179 26.151 81.959 1.00 47.59 673 SER A O 1
ATOM 4998 N N . PRO A 1 674 ? -36.663 24.086 82.701 1.00 51.91 674 PRO A N 1
ATOM 4999 C CA . PRO A 1 674 ? -35.897 24.303 83.931 1.00 51.91 674 PRO A CA 1
ATOM 5000 C C . PRO A 1 674 ? -35.237 23.042 84.517 1.00 51.91 674 PRO A C 1
ATOM 5002 O O . PRO A 1 674 ? -35.807 21.959 84.503 1.00 51.91 674 PRO A O 1
ATOM 5005 N N . GLY A 1 675 ? -34.071 23.265 85.137 1.00 37.09 675 GLY A N 1
ATOM 5006 C CA . GLY A 1 675 ? -33.679 22.622 86.399 1.00 37.09 675 GLY A CA 1
ATOM 5007 C C . GLY A 1 675 ? -32.941 21.276 86.336 1.00 37.09 675 GLY A C 1
ATOM 5008 O O . GLY A 1 675 ? -33.486 20.312 85.807 1.00 37.09 675 GLY A O 1
ATOM 5009 N N . PRO A 1 676 ? -31.743 21.160 86.945 1.00 57.06 676 PRO A N 1
ATOM 5010 C CA . PRO A 1 676 ? -31.138 19.871 87.241 1.00 57.06 676 PRO A CA 1
ATOM 5011 C C . PRO A 1 676 ? -31.658 19.348 88.587 1.00 57.06 676 PRO A C 1
ATOM 5013 O O . PRO A 1 676 ? -31.724 20.091 89.567 1.00 57.06 676 PRO A O 1
ATOM 5016 N N . ALA A 1 677 ? -31.973 18.059 88.653 1.00 45.78 677 ALA A N 1
ATOM 5017 C CA . ALA A 1 677 ? -32.056 17.336 89.913 1.00 45.78 677 ALA A CA 1
ATOM 5018 C C . ALA A 1 677 ? -31.509 15.918 89.723 1.00 45.78 677 ALA A C 1
ATOM 5020 O O . ALA A 1 677 ? -31.995 15.185 88.862 1.00 45.78 677 ALA A O 1
ATOM 5021 N N . SER A 1 678 ? -30.513 15.627 90.572 1.00 43.00 678 SER A N 1
ATOM 5022 C CA . SER A 1 678 ? -29.896 14.341 90.945 1.00 43.00 678 SER A CA 1
ATOM 5023 C C . SER A 1 678 ? -29.218 13.518 89.858 1.00 43.00 678 SER A C 1
ATOM 5025 O O . SER A 1 678 ? -29.938 12.873 89.066 1.00 43.00 678 SER A O 1
#

Secondary structure (DSSP, 8-state):
-HHHHTTTTHHHHHHHHHHHHIIIIIIIIHHHHHHHHHHHHHTTPPP-HHHHHHHHHHHHHHHHHHHHHHHHHHHHHHHHHHTT--HHHHHHTTTTHHHHHHHHHHHHHHHHHHHHHHHHHHHTHHHHHHHHHHHHHHHHHSS-S--HHHHTS-HHHHHHHHHHHHHTT-TTHHHHHTT-HHHHHHHHHHHHHIIIIIHHHHH-TT--STTGGG-TTHHHHHHHHHHHHHHHHHHHHHHHHHHHHTT--S----------HHHHHHHHHHHHHHHHHHHHHHHHHHHHTTT-SS---BB-S---TT--EEEEEETTEEEEPPEESS--SS--TTSEEEEGGG---EEEE-SS---GGG-EEEETTTTEEEPEEEEEEETTEEEEEESSPPPSEEEEEEEE--STT--EEEEEEEEEPTTPPPP--B--TT----HHHHHHHHHHHHHHHHHHHHHHHHHHHHS--HHHHHHHHHHHHHHHHHHHHHHHHHH---HHHHHHHIIIIIIIHHHHHHHHHHHHHS-HHHHHHHHHHHHHHHHHHHHHHHHSPB-HHHHHHSPTTSPPPGGGB-SSTHHHHHHHHHHHHIIIIIHHHHHHHTTSSHHHHHHHHHHHHHHHHHHHHTTSS-THHHHHHHHHHHHHHHHHHHHHT-PPP-PPPPPPPPPPP--PPP--------

pLDDT: mean 70.85, std 16.77, range [29.47, 96.31]

Sequence (678 aa):
MNEALDRGGAAGDLIVNLHAQLNMLGGLMLLLMGLALGALELLGASRQPRRARLVLVLVPAGMAVYYSAGVAFAAVEAHRVEGGRSFASAVSALEPWQALVLVPAALAVLVGFGAFGAAVWPMTSRQRAAGRATIAAAPRIYTGKIPKRVARRSPAALAGYELPMGLMGFPGVGWLFAGFPFTASILLLVGPAITWAVIPVAFSPYGRGPLRGLGWGVELVWLPLMALVSSALLYRAHARRRAKLEGRPPRGRTRRIRSHDSYRTKVSVAAGTIVLLLVAIPFVPAVAGVGGSKVRYSYEPRLTKDVTGQFITTKRGPVKLFTWSDPQGTFPADALRLHASQLGTFLVRAAAVDSPRAYQLYDLAHQQPVPLVVRRATPQQLALSPARPLQPGRYSFVATHEGMFGGRDFAYLQVVPAGGSTTAISSRPQARVPAVLDSLLPLCAALVAGAFAVLLLRSFRRRPSGEKALWAAGFVLFGIAAACEAAAQRAGWTSGLFRAYYLTGGVLTVAYLGSGSAWLLLPRRGRDLLLGGMLVATAAAAVSVALSPVSGAALAATAHGRPPANSALAGHAFLWAIALNSFGTLFLVGGSLYSIARRRRVRPNVWIGAGALVVALATGLSRADSYSLVYAGQLVGIALMFSGFAFVGKSPKRALPPEVPRSPAWTGAPGHSPGPAS